Protein AF-A0A6J4K3V2-F1 (afdb_monomer_lite)

pLDDT: mean 84.59, std 14.62, range [29.77, 98.81]

Sequence (558 aa):
GTIPNLQLKQSGRHTHAIDFIAGLLRSLEFEVSVAPSGPARGARIVSVLQILGGQAEQLRFMRDVGFCRSVEKRVAAAAAASVAWQGMAYAANRDAAKEKARALRGQGVPWRAAVADVSERFGVTPGFAYHSFYEDRGRSRRLPGHATEPQADREICWVPVSEVQPGGTSLVYDIVTGDPAHCFLASCVVVHNCGNAAIRTDLRVEDITRNVSLDEIVRNPHRLAQNNLANNLADEIASAISFGIGRKNNADDAPVDHPLFRDPAWYAVPNTGGYRDTLQDKARRQLGTVGSGNHYVDVFADENGSVWVGVHFGSRGLGHTIASAFLSLSQGGMWGERAAEKEVLLDINQPLGHDYWQLMQLAGEYAYAGREWVARKVVALLGGKELELVHNHHNYAWKEAHVSNEGEPTEYVVIRKGATPAFPGQKGFVGGSMGDDAVILEGNAAPPDEETALAQRESLFSTVHGAGRVMSRTAAAGKRNRRGKVLSPGRISQEMLQQWLGKRGVILRGGGLDEAPQAYRRLPRVLEAQGETIQVRHTLRPLIVAMAGAGEMDPYKD

InterPro domains:
  IPR001233 RNA-splicing ligase, RtcB [PF01139] (173-546)
  IPR030934 Intein C-terminal splicing region [PS50818] (171-194)
  IPR036025 tRNA-splicing ligase RtcB-like superfamily [G3DSA:3.90.1860.10] (173-552)
  IPR036025 tRNA-splicing ligase RtcB-like superfamily [SSF103365] (193-547)
  IPR036844 Hint domain superfamily [SSF51294] (150-193)
  IPR052915 RNA-splicing ligase RtcB-like [PTHR43749] (226-547)

Secondary structure (DSSP, 8-state):
-PPP--EEEEEES-SHHHHHHHHHHHHTT-EEEEEESSS-BTTBEEEEEEEE--HHHHHHHHHHS--TT-HHHHHHHHHHHHHHHHHHHHHHHHHHHHHHHHHHHHTT--HHHHHHHHHHHHT--HHHHHHHHH--PPPPSS-TT------EETTEE--------------EEEE--S-TTT---STTS--S--EEEEEEEEEEHHHHHTS--HHHHHH-THHHHT-HHHHHHHHHHHHHS-BSTT-----TT--TT-GGGG-GGGGGS--GGGHHHHHHHHHHHHTT--BSSS-EEEEEE-TTSEEEEEEEE--HHHHHHHHHHHHHHTTT--TT-----------TTSHHHHHHHHHHHHHHHHHHHHHHHHHHHHHHHTT--EEEEEEEESEEEEEEEEE-TTS-EEEEEEEEESEEE--BT-EEEEB-STTS-EEEEEE-SS-SSHHHHHHHHHTTTEEESB--BSS-HHHHHEEE-TT--EEEE-SS-HHHHHHHHHHHT-EEEEE-TTS-GGGB--HHHHHHTTGGGEEEEEEEEEEEEEEEETT---TTT-

Radius of gyration: 31.79 Å; chains: 1; bounding box: 96×54×82 Å

Organism: NCBI:txid203437

Foldseek 3Di:
DWDDFDKDKDKDLDCVVVVVVCVVLVVLVWDKDKDFPDDADPSITMIMITTHDGLVSLLSCLVVVDPPPDLVSLQVSQQSNQQSLVVVLLLVLLVVLLVQLCVCVVVVHDLVVQLVCSCVVSVDDSVSSSCSNPDDDPRDPDDPPDDDGFQADRNHGDHDDNDDDCPDDDDADADQPPDPLLPPLLLQFQFQLKWKKKFFWPDFLCLQQVHCHPVNCLVALVSLVPGPSNLVLLVVLQVQAAEAALAFNPHPPQCLVPCLLVDPLLVLQDCVVHRSVVLSNSLSRCQQHQYADQWWWFWWQWPVRTIMIMTIGFLHVQRSQLSQQLSQVQVVHHRPDGDDSDNGDDDCPDSSVVSSQSSSVSRNVSRVRNRVVSRVVSCVSSVTDGPDMQIWTQRGWDFDWAADPVRHTDTHGYGGHQKTAAPDQRWGWADEFQQAKTFTKHFHNDQPDVVLVVVCRVSVRMAGRYQTFPDALCQQANDADPVRHGPGGHPHDPVNQVVSCSSLSAAEAADGSSRRNVRGGHGVVRVVVSPNSMGTPIIIGTHYMYHHHRPRDDPVPD

Structure (mmCIF, N/CA/C/O backbone):
data_AF-A0A6J4K3V2-F1
#
_entry.id   AF-A0A6J4K3V2-F1
#
loop_
_atom_site.group_PDB
_atom_site.id
_atom_site.type_symbol
_atom_site.label_atom_id
_atom_site.label_alt_id
_atom_site.label_comp_id
_atom_site.label_asym_id
_atom_site.label_entity_id
_atom_site.label_seq_id
_atom_site.pdbx_PDB_ins_code
_atom_site.Cartn_x
_atom_site.Cartn_y
_atom_site.Cartn_z
_atom_site.occupancy
_atom_site.B_iso_or_equiv
_atom_site.auth_seq_id
_atom_site.auth_comp_id
_atom_site.auth_asym_id
_atom_site.auth_atom_id
_atom_site.pdbx_PDB_model_num
ATOM 1 N N . GLY A 1 1 ? 40.555 21.246 -20.240 1.00 39.94 1 GLY A N 1
ATOM 2 C CA . GLY A 1 1 ? 41.942 21.586 -19.851 1.00 39.94 1 GLY A CA 1
ATOM 3 C C . GLY A 1 1 ? 42.510 20.456 -19.019 1.00 39.94 1 GLY A C 1
ATOM 4 O O . GLY A 1 1 ? 41.766 19.889 -18.235 1.00 39.94 1 GLY A O 1
ATOM 5 N N . THR A 1 2 ? 43.771 20.074 -19.218 1.00 44.66 2 THR A N 1
ATOM 6 C CA . THR A 1 2 ? 44.436 19.049 -18.394 1.00 44.66 2 THR A CA 1
ATOM 7 C C . THR A 1 2 ? 44.470 19.511 -16.941 1.00 44.66 2 THR A C 1
ATOM 9 O O . THR A 1 2 ? 45.003 20.587 -16.664 1.00 44.66 2 THR A O 1
ATOM 12 N N . ILE A 1 3 ? 43.904 18.723 -16.029 1.00 52.00 3 ILE A N 1
ATOM 13 C CA . ILE A 1 3 ? 44.030 18.959 -14.589 1.00 52.00 3 ILE A CA 1
ATOM 14 C C . ILE A 1 3 ? 45.536 18.885 -14.268 1.00 52.00 3 ILE A C 1
ATOM 16 O O . ILE A 1 3 ? 46.196 17.933 -14.695 1.00 52.00 3 ILE A O 1
ATOM 20 N N . PRO A 1 4 ? 46.117 19.914 -13.630 1.00 53.66 4 PRO A N 1
ATOM 21 C CA . PRO A 1 4 ? 47.564 20.059 -13.512 1.00 53.66 4 PRO A CA 1
ATOM 22 C C . PRO A 1 4 ? 48.198 18.886 -12.759 1.00 53.66 4 PRO A C 1
ATOM 24 O O . PRO A 1 4 ? 47.625 18.376 -11.797 1.00 53.66 4 PRO A O 1
ATOM 27 N N . ASN A 1 5 ? 49.414 18.503 -13.167 1.00 59.19 5 ASN A N 1
ATOM 28 C CA . ASN A 1 5 ? 50.264 17.585 -12.408 1.00 59.19 5 ASN A CA 1
ATOM 29 C C . ASN A 1 5 ? 50.440 18.137 -10.988 1.00 59.19 5 ASN A C 1
ATOM 31 O O . ASN A 1 5 ? 51.100 19.160 -10.788 1.00 59.19 5 ASN A O 1
ATOM 35 N N . LEU A 1 6 ? 49.820 17.480 -10.009 1.00 67.12 6 LEU A N 1
ATOM 36 C CA . LEU A 1 6 ? 49.849 17.920 -8.623 1.00 67.12 6 LEU A CA 1
ATOM 37 C C . LEU A 1 6 ? 51.138 17.429 -7.956 1.00 67.12 6 LEU A C 1
ATOM 39 O O . LEU A 1 6 ? 51.539 16.272 -8.107 1.00 67.12 6 LEU A O 1
ATOM 43 N N . GLN A 1 7 ? 51.777 18.309 -7.189 1.00 78.25 7 GLN A N 1
ATOM 44 C CA . GLN A 1 7 ? 52.920 17.961 -6.352 1.00 78.25 7 GLN A CA 1
ATOM 45 C C . GLN A 1 7 ? 52.562 18.166 -4.886 1.00 78.25 7 GLN A C 1
ATOM 47 O O . GLN A 1 7 ? 52.119 19.247 -4.497 1.00 78.25 7 GLN A O 1
ATOM 52 N N . LEU A 1 8 ? 52.805 17.148 -4.063 1.00 81.19 8 LEU A N 1
ATOM 53 C CA . LEU A 1 8 ? 52.701 17.254 -2.610 1.00 81.19 8 LEU A CA 1
ATOM 54 C C . LEU A 1 8 ? 54.106 17.261 -2.013 1.00 81.19 8 LEU A C 1
ATOM 56 O O . LEU A 1 8 ? 54.942 16.435 -2.371 1.00 81.19 8 LEU A O 1
ATOM 60 N N . LYS A 1 9 ? 54.379 18.203 -1.107 1.00 85.56 9 LYS A N 1
ATOM 61 C CA . LYS A 1 9 ? 55.673 18.307 -0.420 1.00 85.56 9 LYS A CA 1
ATOM 62 C C . LYS A 1 9 ? 55.508 18.009 1.061 1.00 85.56 9 LYS A C 1
ATOM 64 O O . LYS A 1 9 ? 54.651 18.596 1.713 1.00 85.56 9 LYS A O 1
ATOM 69 N N . GLN A 1 10 ? 56.376 17.160 1.601 1.00 84.19 10 GLN A N 1
ATOM 70 C CA . GLN A 1 10 ? 56.492 16.920 3.037 1.00 84.19 10 GLN A CA 1
ATOM 71 C C . GLN A 1 10 ? 57.890 17.326 3.508 1.00 84.19 10 GLN A C 1
ATOM 73 O O . GLN A 1 10 ? 58.887 16.918 2.919 1.00 84.19 10 GLN A O 1
ATOM 78 N N . SER A 1 11 ? 57.969 18.090 4.598 1.00 84.81 11 SER A N 1
ATOM 79 C CA . SER A 1 11 ? 59.216 18.371 5.318 1.00 84.81 11 SER A CA 1
ATOM 80 C C . SER A 1 11 ? 59.180 17.673 6.676 1.00 84.81 11 SER A C 1
ATOM 82 O O . SER A 1 11 ? 58.216 17.832 7.424 1.00 84.81 11 SER A O 1
ATOM 84 N N . GLY A 1 12 ? 60.199 16.881 7.009 1.00 82.75 12 GLY A N 1
ATOM 85 C CA . GLY A 1 12 ? 60.222 16.128 8.264 1.00 82.75 12 GLY A CA 1
ATOM 86 C C . GLY A 1 12 ? 61.493 15.310 8.466 1.00 82.75 12 GLY A C 1
ATOM 87 O O . GLY A 1 12 ? 62.418 15.381 7.667 1.00 82.75 12 GLY A O 1
ATOM 88 N N . ARG A 1 13 ? 61.551 14.542 9.560 1.00 81.12 13 ARG A N 1
ATOM 89 C CA . ARG A 1 13 ? 62.670 13.618 9.838 1.00 81.12 13 ARG A CA 1
ATOM 90 C C . ARG A 1 13 ? 62.512 12.249 9.152 1.00 81.12 13 ARG A C 1
ATOM 92 O O . ARG A 1 13 ? 63.489 11.522 9.041 1.00 81.12 13 ARG A O 1
ATOM 99 N N . HIS A 1 14 ? 61.302 11.916 8.687 1.00 80.75 14 HIS A N 1
ATOM 100 C CA . HIS A 1 14 ? 60.943 10.629 8.073 1.00 80.75 14 HIS A CA 1
ATOM 101 C C . HIS A 1 14 ? 59.972 10.824 6.898 1.00 80.75 14 HIS A C 1
ATOM 103 O O . HIS A 1 14 ? 59.259 11.831 6.850 1.00 80.75 14 HIS A O 1
ATOM 109 N N . THR A 1 15 ? 59.891 9.842 5.998 1.00 81.31 15 THR A N 1
ATOM 110 C CA . THR A 1 15 ? 59.019 9.845 4.805 1.00 81.31 15 THR A CA 1
ATOM 111 C C . THR A 1 15 ? 57.667 9.153 5.018 1.00 81.31 15 THR A C 1
ATOM 113 O O . THR A 1 15 ? 56.846 9.120 4.113 1.00 81.31 15 THR A O 1
ATOM 116 N N . HIS A 1 16 ? 57.373 8.658 6.227 1.00 84.62 16 HIS A N 1
ATOM 117 C CA . HIS A 1 16 ? 56.206 7.795 6.473 1.00 84.62 16 HIS A CA 1
ATOM 118 C C . HIS A 1 16 ? 54.863 8.386 6.004 1.00 84.62 16 HIS A C 1
ATOM 120 O O . HIS A 1 16 ? 54.032 7.662 5.467 1.00 84.62 16 HIS A O 1
ATOM 126 N N . ALA A 1 17 ? 54.635 9.691 6.190 1.00 81.94 17 ALA A N 1
ATOM 127 C CA . ALA A 1 17 ? 53.375 10.322 5.792 1.00 81.94 17 ALA A CA 1
ATOM 128 C C . ALA A 1 17 ? 53.247 10.462 4.265 1.00 81.94 17 ALA A C 1
ATOM 130 O O . ALA A 1 17 ? 52.180 10.195 3.716 1.00 81.94 17 ALA A O 1
ATOM 131 N N . ILE A 1 18 ? 54.324 10.846 3.571 1.00 87.12 18 ILE A N 1
ATOM 132 C CA . ILE A 1 18 ? 54.329 10.957 2.110 1.00 87.12 18 ILE A CA 1
ATOM 133 C C . ILE A 1 18 ? 54.256 9.579 1.447 1.00 87.12 18 ILE A C 1
ATOM 135 O O . ILE A 1 18 ? 53.559 9.438 0.446 1.00 87.12 18 ILE A O 1
ATOM 139 N N . ASP A 1 19 ? 54.865 8.556 2.050 1.00 86.44 19 ASP A N 1
ATOM 140 C CA . ASP A 1 19 ? 54.787 7.168 1.584 1.00 86.44 19 ASP A CA 1
ATOM 141 C C . ASP A 1 19 ? 53.387 6.572 1.799 1.00 86.44 19 ASP A C 1
ATOM 143 O O . ASP A 1 19 ? 52.871 5.870 0.930 1.00 86.44 19 ASP A O 1
ATOM 147 N N . PHE A 1 20 ? 52.723 6.907 2.912 1.00 87.88 20 PHE A N 1
ATOM 148 C CA . PHE A 1 20 ? 51.325 6.539 3.153 1.00 87.88 20 PHE A CA 1
ATOM 149 C C . PHE A 1 20 ? 50.386 7.154 2.106 1.00 87.88 20 PHE A C 1
ATOM 151 O O . PHE A 1 20 ? 49.567 6.449 1.516 1.00 87.88 20 PHE A O 1
ATOM 158 N N . ILE A 1 21 ? 50.535 8.454 1.826 1.00 83.81 21 ILE A N 1
ATOM 159 C CA . ILE A 1 21 ? 49.753 9.136 0.784 1.00 83.81 21 ILE A CA 1
ATOM 160 C C . ILE A 1 21 ? 50.048 8.530 -0.596 1.00 83.81 21 ILE A C 1
ATOM 162 O O . ILE A 1 21 ? 49.119 8.311 -1.373 1.00 83.81 21 ILE A O 1
ATOM 166 N N . ALA A 1 22 ? 51.311 8.205 -0.892 1.00 86.44 22 ALA A N 1
ATOM 167 C CA . ALA A 1 22 ? 51.686 7.511 -2.122 1.00 86.44 22 ALA A CA 1
ATOM 168 C C . ALA A 1 22 ? 50.979 6.151 -2.244 1.00 86.44 22 ALA A C 1
ATOM 170 O O . ALA A 1 22 ? 50.456 5.828 -3.307 1.00 86.44 22 ALA A O 1
ATOM 171 N N . GLY A 1 23 ? 50.921 5.371 -1.160 1.00 85.75 23 GLY A N 1
ATOM 172 C CA . GLY A 1 23 ? 50.201 4.096 -1.115 1.00 85.75 23 GLY A CA 1
ATOM 173 C C . GLY A 1 23 ? 48.705 4.247 -1.395 1.00 85.75 23 GLY A C 1
ATOM 174 O O . GLY A 1 23 ? 48.156 3.499 -2.201 1.00 85.75 23 GLY A O 1
ATOM 175 N N . LEU A 1 24 ? 48.065 5.259 -0.803 1.00 81.94 24 LEU A N 1
ATOM 176 C CA . LEU A 1 24 ? 46.644 5.545 -1.019 1.00 81.94 24 LEU A CA 1
ATOM 177 C C . LEU A 1 24 ? 46.346 5.959 -2.469 1.00 81.94 24 LEU A C 1
ATOM 179 O O . LEU A 1 24 ? 45.361 5.523 -3.057 1.00 81.94 24 LEU A O 1
ATOM 183 N N . LEU A 1 25 ? 47.217 6.759 -3.080 1.00 81.94 25 LEU A N 1
ATOM 184 C CA . LEU A 1 25 ? 47.066 7.144 -4.483 1.00 81.94 25 LEU A CA 1
ATOM 185 C C . LEU A 1 25 ? 47.295 5.961 -5.429 1.00 81.94 25 LEU A C 1
ATOM 187 O O . LEU A 1 25 ? 46.543 5.801 -6.385 1.00 81.94 25 LEU A O 1
ATOM 191 N N . ARG A 1 26 ? 48.250 5.072 -5.126 1.00 85.62 26 ARG A N 1
ATOM 192 C CA . ARG A 1 26 ? 48.428 3.823 -5.885 1.00 85.62 26 ARG A CA 1
ATOM 193 C C . ARG A 1 26 ? 47.221 2.897 -5.778 1.00 85.62 26 ARG A C 1
ATOM 195 O O . ARG A 1 26 ? 46.878 2.265 -6.768 1.00 85.62 26 ARG A O 1
ATOM 202 N N . SER A 1 27 ? 46.543 2.837 -4.626 1.00 80.56 27 SER A N 1
ATOM 203 C CA . SER A 1 27 ? 45.296 2.058 -4.503 1.00 80.56 27 SER A CA 1
ATOM 204 C C . SER A 1 27 ? 44.134 2.623 -5.325 1.00 80.56 27 SER A C 1
ATOM 206 O O . SER A 1 27 ? 43.154 1.926 -5.550 1.00 80.56 27 SER A O 1
ATOM 208 N N . LEU A 1 28 ? 44.261 3.867 -5.790 1.00 76.00 28 LEU A N 1
ATOM 209 C CA . LEU A 1 28 ? 43.348 4.512 -6.735 1.00 76.00 28 LEU A CA 1
ATOM 210 C C . LEU A 1 28 ? 43.928 4.528 -8.160 1.00 76.00 28 LEU A C 1
ATOM 212 O O . LEU A 1 28 ? 43.471 5.292 -9.005 1.00 76.00 28 LEU A O 1
ATOM 216 N N . GLU A 1 29 ? 44.943 3.692 -8.405 1.00 82.69 29 GLU A N 1
ATOM 217 C CA . GLU A 1 29 ? 45.608 3.466 -9.693 1.00 82.69 29 GLU A CA 1
ATOM 218 C C . GLU A 1 29 ? 46.387 4.663 -10.258 1.00 82.69 29 GLU A C 1
ATOM 220 O O . GLU A 1 29 ? 46.757 4.663 -11.430 1.00 82.69 29 GLU A O 1
ATOM 225 N N . PHE A 1 30 ? 46.704 5.673 -9.442 1.00 82.06 30 PHE A N 1
ATOM 226 C CA . PHE A 1 30 ? 47.643 6.711 -9.868 1.00 82.06 30 PHE A CA 1
ATOM 227 C C . PHE A 1 30 ? 49.067 6.161 -9.939 1.00 82.06 30 PHE A C 1
ATOM 229 O O . PHE A 1 30 ? 49.537 5.493 -9.009 1.00 82.06 30 PHE A O 1
ATOM 236 N N . GLU A 1 31 ? 49.810 6.552 -10.975 1.00 82.38 31 GLU A N 1
ATOM 237 C CA . GLU A 1 31 ? 51.262 6.445 -10.933 1.00 82.38 31 GLU A CA 1
ATOM 238 C C . GLU A 1 31 ? 51.805 7.545 -10.015 1.00 82.38 31 GLU A C 1
ATOM 240 O O . GLU A 1 31 ? 51.440 8.716 -10.088 1.00 82.38 31 GLU A O 1
ATOM 245 N N . VAL A 1 32 ? 52.683 7.192 -9.085 1.00 86.38 32 VAL A N 1
ATOM 246 C CA . VAL A 1 32 ? 53.256 8.182 -8.169 1.00 86.38 32 VAL A CA 1
ATOM 247 C C . VAL A 1 32 ? 54.730 7.917 -7.951 1.00 86.38 32 VAL A C 1
ATOM 249 O O . VAL A 1 32 ? 55.145 6.777 -7.706 1.00 86.38 32 VAL A O 1
ATOM 252 N N . SER A 1 33 ? 55.517 8.988 -7.985 1.00 86.00 33 SER A N 1
ATOM 253 C CA . SER A 1 33 ? 56.935 8.964 -7.645 1.00 86.00 33 SER A CA 1
ATOM 254 C C . SER A 1 33 ? 57.181 9.824 -6.408 1.00 86.00 33 SER A C 1
ATOM 256 O O . SER A 1 33 ? 56.660 10.931 -6.285 1.00 86.00 33 SER A O 1
ATOM 258 N N . VAL A 1 34 ? 57.956 9.299 -5.460 1.00 86.94 34 VAL A N 1
ATOM 259 C CA . VAL A 1 34 ? 58.420 10.048 -4.287 1.00 86.94 34 VAL A CA 1
ATOM 260 C C . VAL A 1 34 ? 59.916 10.257 -4.450 1.00 86.94 34 VAL A C 1
ATOM 262 O O . VAL A 1 34 ? 60.657 9.293 -4.622 1.00 86.94 34 VAL A O 1
ATOM 265 N N . ALA A 1 35 ? 60.359 11.509 -4.405 1.00 86.69 35 ALA A N 1
ATOM 266 C CA . ALA A 1 35 ? 61.766 11.866 -4.524 1.00 86.69 35 ALA A CA 1
ATOM 267 C C . ALA A 1 35 ? 62.130 13.011 -3.567 1.00 86.69 35 ALA A C 1
ATOM 269 O O . ALA A 1 35 ? 61.299 13.884 -3.303 1.00 86.69 35 ALA A O 1
ATOM 270 N N . PRO A 1 36 ? 63.366 13.066 -3.045 1.00 83.56 36 PRO A N 1
ATOM 271 C CA . PRO A 1 36 ? 63.826 14.214 -2.274 1.00 83.56 36 PRO A CA 1
ATOM 272 C C . PRO A 1 36 ? 63.861 15.478 -3.147 1.00 83.56 36 PRO A C 1
ATOM 274 O O . PRO A 1 36 ? 64.311 15.454 -4.289 1.00 83.56 36 PRO A O 1
ATOM 277 N N . SER A 1 37 ? 63.409 16.609 -2.601 1.00 82.31 37 SER A N 1
ATOM 278 C CA . SER A 1 37 ? 63.375 17.901 -3.307 1.00 82.31 37 SER A CA 1
ATOM 279 C C . SER A 1 37 ? 64.730 18.623 -3.335 1.00 82.31 37 SER A C 1
ATOM 281 O O . SER A 1 37 ? 64.807 19.740 -3.849 1.00 82.31 37 SER A O 1
ATOM 283 N N . GLY A 1 38 ? 65.759 18.053 -2.705 1.00 79.00 38 GLY A N 1
ATOM 284 C CA . GLY A 1 38 ? 67.080 18.648 -2.515 1.00 79.00 38 GLY A CA 1
ATOM 285 C C . GLY A 1 38 ? 67.844 18.009 -1.343 1.00 79.00 38 GLY A C 1
ATOM 286 O O . GLY A 1 38 ? 67.318 17.099 -0.696 1.00 79.00 38 GLY A O 1
ATOM 287 N N . PRO A 1 39 ? 69.076 18.471 -1.054 1.00 72.62 39 PRO A N 1
ATOM 288 C CA . PRO A 1 39 ? 69.893 17.946 0.039 1.00 72.62 39 PRO A CA 1
ATOM 289 C C . PRO A 1 39 ? 69.259 18.215 1.413 1.00 72.62 39 PRO A C 1
ATOM 291 O O . PRO A 1 39 ? 68.611 19.244 1.629 1.00 72.62 39 PRO A O 1
ATOM 294 N N . ALA A 1 40 ? 69.457 17.287 2.353 1.00 73.00 40 ALA A N 1
ATOM 295 C CA . ALA A 1 40 ? 68.947 17.410 3.715 1.00 73.00 40 ALA A CA 1
ATOM 296 C C . ALA A 1 40 ? 69.536 18.645 4.421 1.00 73.00 40 ALA A C 1
ATOM 298 O O . ALA A 1 40 ? 70.727 18.938 4.308 1.00 73.00 40 ALA A O 1
ATOM 299 N N . ARG A 1 41 ? 68.702 19.368 5.178 1.00 72.56 41 ARG A N 1
ATOM 300 C CA . ARG A 1 41 ? 69.143 20.486 6.028 1.00 72.56 41 ARG A CA 1
ATOM 301 C C . ARG A 1 41 ? 69.122 20.026 7.483 1.00 72.56 41 ARG A C 1
ATOM 303 O O . ARG A 1 41 ? 68.066 19.999 8.118 1.00 72.56 41 ARG A O 1
ATOM 310 N N . GLY A 1 42 ? 70.284 19.631 8.005 1.00 78.50 42 GLY A N 1
ATOM 311 C CA . GLY A 1 42 ? 70.388 18.981 9.316 1.00 78.50 42 GLY A CA 1
ATOM 312 C C . GLY A 1 42 ? 69.642 17.640 9.329 1.00 78.50 42 GLY A C 1
ATOM 313 O O . GLY A 1 42 ? 69.745 16.868 8.385 1.00 78.50 42 GLY A O 1
ATOM 314 N N . ALA A 1 43 ? 68.837 17.376 10.363 1.00 74.62 43 ALA A N 1
ATOM 315 C CA . ALA A 1 43 ? 68.038 16.146 10.475 1.00 74.62 43 ALA A CA 1
ATOM 316 C C . ALA A 1 43 ? 66.715 16.160 9.669 1.00 74.62 43 ALA A C 1
ATOM 318 O O . ALA A 1 43 ? 65.879 15.278 9.856 1.00 74.62 43 ALA A O 1
ATOM 319 N N . ARG A 1 44 ? 66.460 17.184 8.839 1.00 75.94 44 ARG A N 1
ATOM 320 C CA . ARG A 1 44 ? 65.210 17.335 8.074 1.00 75.94 44 ARG A CA 1
ATOM 321 C C . ARG A 1 44 ? 65.417 17.052 6.586 1.00 75.94 44 ARG A C 1
ATOM 323 O O . ARG A 1 44 ? 66.287 17.645 5.947 1.00 75.94 44 ARG A O 1
ATOM 330 N N . ILE A 1 45 ? 64.544 16.210 6.043 1.00 83.19 45 ILE A N 1
ATOM 331 C CA . ILE A 1 45 ? 64.443 15.834 4.634 1.00 83.19 45 ILE A CA 1
ATOM 332 C C . ILE A 1 45 ? 63.163 16.459 4.072 1.00 83.19 45 ILE A C 1
ATOM 334 O O . ILE A 1 45 ? 62.109 16.425 4.713 1.00 83.19 45 ILE A O 1
ATOM 338 N N . VAL A 1 46 ? 63.253 17.033 2.872 1.00 86.00 46 VAL A N 1
ATOM 339 C CA . VAL A 1 46 ? 62.084 17.491 2.115 1.00 86.00 46 VAL A CA 1
ATOM 340 C C . VAL A 1 46 ? 61.848 16.507 0.982 1.00 86.00 46 VAL A C 1
ATOM 342 O O . VAL A 1 46 ? 62.703 16.356 0.115 1.00 86.00 46 VAL A O 1
ATOM 345 N N . SER A 1 47 ? 60.698 15.842 0.994 1.00 86.00 47 SER A N 1
ATOM 346 C CA . SER A 1 47 ? 60.288 14.891 -0.041 1.00 86.00 47 SER A CA 1
ATOM 347 C C . SER A 1 47 ? 59.151 15.475 -0.867 1.00 86.00 47 SER A C 1
ATOM 349 O O . SER A 1 47 ? 58.294 16.193 -0.348 1.00 86.00 47 SER A O 1
ATOM 351 N N . VAL A 1 48 ? 59.159 15.178 -2.159 1.00 88.38 48 VAL A N 1
ATOM 352 C CA . VAL A 1 48 ? 58.139 15.554 -3.134 1.00 88.38 48 VAL A CA 1
ATOM 353 C C . VAL A 1 48 ? 57.515 14.275 -3.651 1.00 88.38 48 VAL A C 1
ATOM 355 O O . VAL A 1 48 ? 58.211 13.408 -4.168 1.00 88.38 48 VAL A O 1
ATOM 358 N N . LEU A 1 49 ? 56.200 14.193 -3.541 1.00 86.75 49 LEU A N 1
ATOM 359 C CA . LEU A 1 49 ? 55.386 13.240 -4.264 1.00 86.75 49 LEU A CA 1
ATOM 360 C C . LEU A 1 49 ? 54.934 13.921 -5.550 1.00 86.75 49 LEU A C 1
ATOM 362 O O . LEU A 1 49 ? 54.226 14.932 -5.503 1.00 86.75 49 LEU A O 1
ATOM 366 N N . GLN A 1 50 ? 55.333 13.368 -6.685 1.00 85.00 50 GLN A N 1
ATOM 367 C CA . GLN A 1 50 ? 54.735 13.696 -7.967 1.00 85.00 50 GLN A CA 1
ATOM 368 C C . GLN A 1 50 ? 53.631 12.689 -8.246 1.00 85.00 50 GLN A C 1
ATOM 370 O O . GLN A 1 50 ? 53.863 11.479 -8.244 1.00 85.00 50 GLN A O 1
ATOM 375 N N . ILE A 1 51 ? 52.430 13.207 -8.476 1.00 79.31 51 ILE A N 1
ATOM 376 C CA . ILE A 1 51 ? 51.304 12.407 -8.933 1.00 79.31 51 ILE A CA 1
ATOM 377 C C . ILE A 1 51 ? 51.343 12.437 -10.458 1.00 79.31 51 ILE A C 1
ATOM 379 O O . ILE A 1 51 ? 51.139 13.485 -11.074 1.00 79.31 51 ILE A O 1
ATOM 383 N N . LEU A 1 52 ? 51.671 11.296 -11.048 1.00 69.56 52 LEU A N 1
ATOM 384 C CA . LEU A 1 52 ? 51.680 11.057 -12.480 1.00 69.56 52 LEU A CA 1
ATOM 385 C C . LEU A 1 52 ? 50.364 10.333 -12.796 1.00 69.56 52 LEU A C 1
ATOM 387 O O . LEU A 1 52 ? 50.119 9.208 -12.386 1.00 69.56 52 LEU A O 1
ATOM 391 N N . GLY A 1 53 ? 49.434 11.016 -13.445 1.00 61.59 53 GLY A N 1
ATOM 392 C CA . GLY A 1 53 ? 48.116 10.444 -13.695 1.00 61.59 53 GLY A CA 1
ATOM 393 C C . GLY A 1 53 ? 47.487 11.031 -14.937 1.00 61.59 53 GLY A C 1
ATOM 394 O O . GLY A 1 53 ? 47.761 12.177 -15.304 1.00 61.59 53 GLY A O 1
ATOM 395 N N . GLY A 1 54 ? 46.650 10.227 -15.583 1.00 68.88 54 GLY A N 1
ATOM 396 C CA . GLY A 1 54 ? 45.785 10.655 -16.660 1.00 68.88 54 GLY A CA 1
ATOM 397 C C . GLY A 1 54 ? 44.454 11.190 -16.138 1.00 68.88 54 GLY A C 1
ATOM 398 O O . GLY A 1 54 ? 44.128 11.178 -14.949 1.00 68.88 54 GLY A O 1
ATOM 399 N N . GLN A 1 55 ? 43.656 11.671 -17.083 1.00 70.19 55 GLN A N 1
ATOM 400 C CA . GLN A 1 55 ? 42.312 12.186 -16.834 1.00 70.19 55 GLN A CA 1
ATOM 401 C C . GLN A 1 55 ? 41.378 11.110 -16.238 1.00 70.19 55 GLN A C 1
ATOM 403 O O . GLN A 1 55 ? 40.449 11.439 -15.506 1.00 70.19 55 GLN A O 1
ATOM 408 N N . ALA A 1 56 ? 41.653 9.826 -16.500 1.00 74.25 56 ALA A N 1
ATOM 409 C CA . ALA A 1 56 ? 40.853 8.697 -16.037 1.00 74.25 56 ALA A CA 1
ATOM 410 C C . ALA A 1 56 ? 41.060 8.386 -14.542 1.00 74.25 56 ALA A C 1
ATOM 412 O O . ALA A 1 56 ? 40.087 8.142 -13.832 1.00 74.25 56 ALA A O 1
ATOM 413 N N . GLU A 1 57 ? 42.298 8.429 -14.046 1.00 78.00 57 GLU A N 1
ATOM 414 C CA . GLU A 1 57 ? 42.641 8.185 -12.634 1.00 78.00 57 GLU A CA 1
ATOM 415 C C . GLU A 1 57 ? 42.037 9.283 -11.745 1.00 78.00 57 GLU A C 1
ATOM 417 O O . GLU A 1 57 ? 41.480 9.025 -10.680 1.00 78.00 57 GLU A O 1
ATOM 422 N N . GLN A 1 58 ? 42.062 10.527 -12.231 1.00 75.25 58 GLN A N 1
ATOM 423 C CA . GLN A 1 58 ? 41.456 11.680 -11.559 1.00 75.25 58 GLN A CA 1
ATOM 424 C C . GLN A 1 58 ? 39.931 11.578 -11.481 1.00 75.25 58 GLN A C 1
ATOM 426 O O . GLN A 1 58 ? 39.348 11.922 -10.454 1.00 75.25 58 GLN A O 1
ATOM 431 N N . LEU A 1 59 ? 39.282 11.074 -12.533 1.00 77.25 59 LEU A N 1
ATOM 432 C CA . LEU A 1 59 ? 37.847 10.788 -12.513 1.00 77.25 59 LEU A CA 1
ATOM 433 C C . LEU A 1 59 ? 37.505 9.683 -11.510 1.00 77.25 59 LEU A C 1
ATOM 435 O O . LEU A 1 59 ? 36.555 9.844 -10.746 1.00 77.25 59 LEU A O 1
ATOM 439 N N . ARG A 1 60 ? 38.302 8.605 -11.446 1.00 76.88 60 ARG A N 1
ATOM 440 C CA . ARG A 1 60 ? 38.137 7.554 -10.426 1.00 76.88 60 ARG A CA 1
ATOM 441 C C . ARG A 1 60 ? 38.290 8.117 -9.018 1.00 76.88 60 ARG A C 1
ATOM 443 O O . ARG A 1 60 ? 37.429 7.885 -8.183 1.00 76.88 60 ARG A O 1
ATOM 450 N N . PHE A 1 61 ? 39.301 8.952 -8.779 1.00 77.19 61 PHE A N 1
ATOM 451 C CA . PHE A 1 61 ? 39.467 9.649 -7.502 1.00 77.19 61 PHE A CA 1
ATOM 452 C C . PHE A 1 61 ? 38.239 10.479 -7.120 1.00 77.19 61 PHE A C 1
ATOM 454 O O . PHE A 1 61 ? 37.739 10.347 -6.009 1.00 77.19 61 PHE A O 1
ATOM 461 N N . MET A 1 62 ? 37.741 11.321 -8.030 1.00 76.44 62 MET A N 1
ATOM 462 C CA . MET A 1 62 ? 36.585 12.183 -7.755 1.00 76.44 62 MET A CA 1
ATOM 463 C C . MET A 1 62 ? 35.287 11.390 -7.548 1.00 76.44 62 MET A C 1
ATOM 465 O O . MET A 1 62 ? 34.426 11.842 -6.797 1.00 76.44 62 MET A O 1
ATOM 469 N N . ARG A 1 63 ? 35.160 10.218 -8.186 1.00 70.69 63 ARG A N 1
ATOM 470 C CA . ARG A 1 63 ? 34.030 9.294 -8.027 1.00 70.69 63 ARG A CA 1
ATOM 471 C C . ARG A 1 63 ? 34.098 8.506 -6.716 1.00 70.69 63 ARG A C 1
ATOM 473 O O . ARG A 1 63 ? 33.100 8.412 -6.009 1.00 70.69 63 ARG A O 1
ATOM 480 N N . ASP A 1 64 ? 35.260 7.938 -6.408 1.00 67.56 64 ASP A N 1
ATOM 481 C CA . ASP A 1 64 ? 35.413 6.906 -5.375 1.00 67.56 64 ASP A CA 1
ATOM 482 C C . ASP A 1 64 ? 35.812 7.501 -4.015 1.00 67.56 64 ASP A C 1
ATOM 484 O O . ASP A 1 64 ? 35.465 6.966 -2.959 1.00 67.56 64 ASP A O 1
ATOM 488 N N . VAL A 1 65 ? 36.499 8.648 -4.010 1.00 65.69 65 VAL A N 1
ATOM 489 C CA . VAL A 1 65 ? 36.857 9.359 -2.780 1.00 65.69 65 VAL A CA 1
ATOM 490 C C . VAL A 1 65 ? 35.751 10.346 -2.433 1.00 65.69 65 VAL A C 1
ATOM 492 O O . VAL A 1 65 ? 35.748 11.508 -2.837 1.00 65.69 65 VAL A O 1
ATOM 495 N N . GLY A 1 66 ? 34.799 9.875 -1.630 1.00 57.16 66 GLY A N 1
ATOM 496 C CA . GLY A 1 66 ? 33.704 10.702 -1.143 1.00 57.16 66 GLY A CA 1
ATOM 497 C C . GLY A 1 66 ? 34.208 11.894 -0.323 1.00 57.16 66 GLY A C 1
ATOM 498 O O . GLY A 1 66 ? 34.752 11.739 0.774 1.00 57.16 66 GLY A O 1
ATOM 499 N N . PHE A 1 67 ? 33.951 13.119 -0.789 1.00 66.75 67 PHE A N 1
ATOM 500 C CA . PHE A 1 67 ? 34.093 14.335 0.023 1.00 66.75 67 PHE A CA 1
ATOM 501 C C . PHE A 1 67 ? 32.926 14.444 1.023 1.00 66.75 67 PHE A C 1
ATOM 503 O O . PHE A 1 67 ? 32.219 15.453 1.090 1.00 66.75 67 PHE A O 1
ATOM 510 N N . CYS A 1 68 ? 32.690 13.384 1.806 1.00 55.09 68 CYS A N 1
ATOM 511 C CA . CYS A 1 68 ? 31.471 13.144 2.588 1.00 55.09 68 CYS A CA 1
ATOM 512 C C . CYS A 1 68 ? 31.137 14.256 3.598 1.00 55.09 68 CYS A C 1
ATOM 514 O O . CYS A 1 68 ? 30.018 14.320 4.092 1.00 55.09 68 CYS A O 1
ATOM 516 N N . ARG A 1 69 ? 32.090 15.145 3.911 1.00 59.34 69 ARG A N 1
ATOM 517 C CA . ARG A 1 69 ? 31.940 16.222 4.903 1.00 59.34 69 ARG A CA 1
ATOM 518 C C . ARG A 1 69 ? 32.029 17.652 4.347 1.00 59.34 69 ARG A C 1
ATOM 520 O O . ARG A 1 69 ? 31.961 18.580 5.140 1.00 59.34 69 ARG A O 1
ATOM 527 N N . SER A 1 70 ? 32.173 17.861 3.033 1.00 78.12 70 SER A N 1
ATOM 528 C CA . SER A 1 70 ? 32.175 19.212 2.436 1.00 78.12 70 SER A CA 1
ATOM 529 C C . SER A 1 70 ? 31.362 19.239 1.148 1.00 78.12 70 SER A C 1
ATOM 531 O O . SER A 1 70 ? 31.747 18.635 0.147 1.00 78.12 70 SER A O 1
ATOM 533 N N . VAL A 1 71 ? 30.237 19.955 1.199 1.00 74.56 71 VAL A N 1
ATOM 534 C CA . VAL A 1 71 ? 29.363 20.203 0.044 1.00 74.56 71 VAL A CA 1
ATOM 535 C C . VAL A 1 71 ? 30.136 20.954 -1.038 1.00 74.56 71 VAL A C 1
ATOM 537 O O . VAL A 1 71 ? 30.102 20.542 -2.190 1.00 74.56 71 VAL A O 1
ATOM 540 N N . GLU A 1 72 ? 30.913 21.984 -0.680 1.00 81.88 72 GLU A N 1
ATOM 541 C CA . GLU A 1 72 ? 31.648 22.783 -1.673 1.00 81.88 72 GLU A CA 1
ATOM 542 C C . GLU A 1 72 ? 32.632 21.930 -2.481 1.00 81.88 72 GLU A C 1
ATOM 544 O O . GLU A 1 72 ? 32.759 22.103 -3.691 1.00 81.88 72 GLU A O 1
ATOM 549 N N . LYS A 1 73 ? 33.295 20.961 -1.835 1.00 77.88 73 LYS A N 1
ATOM 550 C CA . LYS A 1 73 ? 34.215 20.045 -2.520 1.00 77.88 73 LYS A CA 1
ATOM 551 C C . LYS A 1 73 ? 33.498 19.072 -3.450 1.00 77.88 73 LYS A C 1
ATOM 553 O O . LYS A 1 73 ? 34.041 18.773 -4.506 1.00 77.88 73 LYS A O 1
ATOM 558 N N . ARG A 1 74 ? 32.296 18.603 -3.096 1.00 79.50 74 ARG A N 1
ATOM 559 C CA . ARG A 1 74 ? 31.486 17.752 -3.987 1.00 79.50 74 ARG A CA 1
ATOM 560 C C . ARG A 1 74 ? 30.987 18.528 -5.200 1.00 79.50 74 ARG A C 1
ATOM 562 O O . ARG A 1 74 ? 31.086 18.022 -6.310 1.00 79.50 74 ARG A O 1
ATOM 569 N N . VAL A 1 75 ? 30.566 19.776 -5.001 1.00 80.81 75 VAL A N 1
ATOM 570 C CA . VAL A 1 75 ? 30.172 20.674 -6.097 1.00 80.81 75 VAL A CA 1
ATOM 571 C C . VAL A 1 75 ? 31.347 20.946 -7.041 1.00 80.81 75 VAL A C 1
ATOM 573 O O . VAL A 1 75 ? 31.230 20.798 -8.256 1.00 80.81 75 VAL A O 1
ATOM 576 N N . ALA A 1 76 ? 32.520 21.272 -6.492 1.00 83.06 76 ALA A N 1
ATOM 577 C CA . ALA A 1 76 ? 33.725 21.480 -7.291 1.00 83.06 76 ALA A CA 1
ATOM 578 C C . ALA A 1 76 ? 34.170 20.203 -8.029 1.00 83.06 76 ALA A C 1
ATOM 580 O O . ALA A 1 76 ? 34.605 20.277 -9.179 1.00 83.06 76 ALA A O 1
ATOM 581 N N . ALA A 1 77 ? 34.040 19.035 -7.392 1.00 81.69 77 ALA A N 1
ATOM 582 C CA . ALA A 1 77 ? 34.350 17.748 -8.008 1.00 81.69 77 ALA A CA 1
ATOM 583 C C . ALA A 1 77 ? 33.397 17.421 -9.165 1.00 81.69 77 ALA A C 1
ATOM 585 O O . ALA A 1 77 ? 33.868 17.000 -10.215 1.00 81.69 77 ALA A O 1
ATOM 586 N N . ALA A 1 78 ? 32.092 17.676 -9.019 1.00 81.75 78 ALA A N 1
ATOM 587 C CA . ALA A 1 78 ? 31.111 17.495 -10.089 1.00 81.75 78 ALA A CA 1
ATOM 588 C C . ALA A 1 78 ? 31.436 18.376 -11.311 1.00 81.75 78 ALA A C 1
ATOM 590 O O . ALA A 1 78 ? 31.484 17.887 -12.442 1.00 81.75 78 ALA A O 1
ATOM 591 N N . ALA A 1 79 ? 31.759 19.654 -11.092 1.00 84.94 79 ALA A N 1
ATOM 592 C CA . ALA A 1 79 ? 32.171 20.560 -12.165 1.00 84.94 79 ALA A CA 1
ATOM 593 C C . ALA A 1 79 ? 33.465 20.093 -12.865 1.00 84.94 79 ALA A C 1
ATOM 595 O O . ALA A 1 79 ? 33.533 20.045 -14.097 1.00 84.94 79 ALA A O 1
ATOM 596 N N . ALA A 1 80 ? 34.483 19.698 -12.092 1.00 82.38 80 ALA A N 1
ATOM 597 C CA . ALA A 1 80 ? 35.751 19.202 -12.627 1.00 82.38 80 ALA A CA 1
ATOM 598 C C . ALA A 1 80 ? 35.587 17.881 -13.397 1.00 82.38 80 ALA A C 1
ATOM 600 O O . ALA A 1 80 ? 36.198 17.699 -14.455 1.00 82.38 80 ALA A O 1
ATOM 601 N N . ALA A 1 81 ? 34.741 16.980 -12.899 1.00 82.12 81 ALA A N 1
ATOM 602 C CA . ALA A 1 81 ? 34.445 15.711 -13.541 1.00 82.12 81 ALA A CA 1
ATOM 603 C C . ALA A 1 81 ? 33.688 15.913 -14.863 1.00 82.12 81 ALA A C 1
ATOM 605 O O . ALA A 1 81 ? 34.071 15.312 -15.866 1.00 82.12 81 ALA A O 1
ATOM 606 N N . SER A 1 82 ? 32.710 16.829 -14.915 1.00 84.62 82 SER A N 1
ATOM 607 C CA . SER A 1 82 ? 31.999 17.180 -16.156 1.00 84.62 82 SER A CA 1
ATOM 608 C C . SER A 1 82 ? 32.965 17.625 -17.259 1.00 84.62 82 SER A C 1
ATOM 610 O O . SER A 1 82 ? 32.991 17.043 -18.342 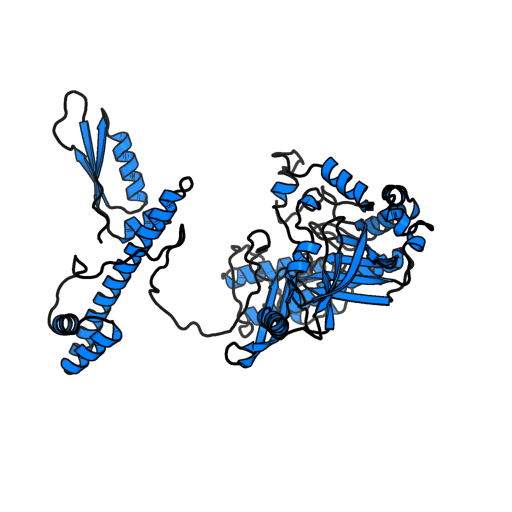1.00 84.62 82 SER A O 1
ATOM 612 N N . VAL A 1 83 ? 33.835 18.598 -16.965 1.00 82.56 83 VAL A N 1
ATOM 613 C CA . VAL A 1 83 ? 34.866 19.076 -17.905 1.00 82.56 83 VAL A CA 1
ATOM 614 C C . VAL A 1 83 ? 35.791 17.943 -18.346 1.00 82.56 83 VAL A C 1
ATOM 616 O O . VAL A 1 83 ? 36.205 17.878 -19.509 1.00 82.56 83 VAL A O 1
ATOM 619 N N . ALA A 1 84 ? 36.130 17.036 -17.429 1.00 79.06 84 ALA A N 1
ATOM 620 C CA . ALA A 1 84 ? 37.002 15.923 -17.742 1.00 79.06 84 ALA A CA 1
ATOM 621 C C . ALA A 1 84 ? 36.341 14.913 -18.696 1.00 79.06 84 ALA A C 1
ATOM 623 O O . ALA A 1 84 ? 36.941 14.561 -19.714 1.00 79.06 84 ALA A O 1
ATOM 624 N N . TRP A 1 85 ? 35.099 14.515 -18.426 1.00 81.06 85 TRP A N 1
ATOM 625 C CA . TRP A 1 85 ? 34.335 13.620 -19.295 1.00 81.06 85 TRP A CA 1
ATOM 626 C C . TRP A 1 85 ? 34.042 14.230 -20.665 1.00 81.06 85 TRP A C 1
ATOM 628 O O . TRP A 1 85 ? 34.225 13.550 -21.673 1.00 81.06 85 TRP A O 1
ATOM 638 N N . GLN A 1 86 ? 33.687 15.516 -20.729 1.00 80.56 86 GLN A N 1
ATOM 639 C CA . GLN A 1 86 ? 33.524 16.235 -21.998 1.00 80.56 86 GLN A CA 1
ATOM 640 C C . GLN A 1 86 ? 34.814 16.210 -22.831 1.00 80.56 86 GLN A C 1
ATOM 642 O O . GLN A 1 86 ? 34.792 15.896 -24.022 1.00 80.56 86 GLN A O 1
ATOM 647 N N . GLY A 1 87 ? 35.966 16.451 -22.197 1.00 79.62 87 GLY A N 1
ATOM 648 C CA . GLY A 1 87 ? 37.264 16.371 -22.865 1.00 79.62 87 GLY A CA 1
ATOM 649 C C . GLY A 1 87 ? 37.603 14.966 -23.378 1.00 79.62 87 GLY A C 1
ATOM 650 O O . GLY A 1 87 ? 38.111 14.835 -24.494 1.00 79.62 87 GLY A O 1
ATOM 651 N N . MET A 1 88 ? 37.305 13.922 -22.595 1.00 78.50 88 MET A N 1
ATOM 652 C CA . MET A 1 88 ? 37.512 12.528 -23.009 1.00 78.50 88 MET A CA 1
ATOM 653 C C . MET A 1 88 ? 36.608 12.143 -24.180 1.00 78.50 88 MET A C 1
ATOM 655 O O . MET A 1 88 ? 37.092 11.554 -25.144 1.00 78.50 88 MET A O 1
ATOM 659 N N . ALA A 1 89 ? 35.331 12.524 -24.134 1.00 79.69 89 ALA A N 1
ATOM 660 C CA . ALA A 1 89 ? 34.382 12.277 -25.215 1.00 79.69 89 ALA A CA 1
ATOM 661 C C . ALA A 1 89 ? 34.801 12.993 -26.505 1.00 79.69 89 ALA A C 1
ATOM 663 O O . ALA A 1 89 ? 34.828 12.387 -27.572 1.00 79.69 89 ALA A O 1
ATOM 664 N N . TYR A 1 90 ? 35.224 14.257 -26.411 1.00 80.38 90 TYR A N 1
ATOM 665 C CA . TYR A 1 90 ? 35.728 15.003 -27.563 1.00 80.38 90 TYR A CA 1
ATOM 666 C C . TYR A 1 90 ? 36.989 14.362 -28.167 1.00 80.38 90 TYR A C 1
ATOM 668 O O . TYR A 1 90 ? 37.126 14.278 -29.390 1.00 80.38 90 TYR A O 1
ATOM 676 N N . ALA A 1 91 ? 37.912 13.874 -27.329 1.00 78.88 91 ALA A N 1
ATOM 677 C CA . ALA A 1 91 ? 39.097 13.154 -27.792 1.00 78.88 91 ALA A CA 1
ATOM 678 C C . ALA A 1 91 ? 38.732 11.826 -28.478 1.00 78.88 91 ALA A C 1
ATOM 680 O O . ALA A 1 91 ? 39.223 11.562 -29.575 1.00 78.88 91 ALA A O 1
ATOM 681 N N . ALA A 1 92 ? 37.838 11.036 -27.875 1.00 81.56 92 ALA A N 1
ATOM 682 C CA . ALA A 1 92 ? 37.355 9.776 -28.435 1.00 81.56 92 ALA A CA 1
ATOM 683 C C . ALA A 1 92 ? 36.639 9.984 -29.779 1.00 81.56 92 ALA A C 1
ATOM 685 O O . ALA A 1 92 ? 36.933 9.288 -30.745 1.00 81.56 92 ALA A O 1
ATOM 686 N N . ASN A 1 93 ? 35.784 11.004 -29.880 1.00 84.31 93 ASN A N 1
ATOM 687 C CA . ASN A 1 93 ? 35.088 11.367 -31.114 1.00 84.31 93 ASN A CA 1
ATOM 688 C C . ASN A 1 93 ? 36.067 11.730 -32.249 1.00 84.31 93 ASN A C 1
ATOM 690 O O . ASN A 1 93 ? 35.885 11.333 -33.398 1.00 84.31 93 ASN A O 1
ATOM 694 N N . ARG A 1 94 ? 37.161 12.435 -31.932 1.00 84.06 94 ARG A N 1
ATOM 695 C CA . ARG A 1 94 ? 38.223 12.741 -32.907 1.00 84.06 94 ARG A CA 1
ATOM 696 C C . ARG A 1 94 ? 39.033 11.515 -33.311 1.00 84.06 94 ARG A C 1
ATOM 698 O O . ARG A 1 94 ? 39.436 11.436 -34.469 1.00 84.06 94 ARG A O 1
ATOM 705 N N . ASP A 1 95 ? 39.302 10.600 -32.383 1.00 85.25 95 ASP A N 1
ATOM 706 C CA . ASP A 1 95 ? 39.979 9.336 -32.687 1.00 85.25 95 ASP A CA 1
ATOM 707 C C . ASP A 1 95 ? 39.083 8.463 -33.598 1.00 85.25 95 ASP A C 1
ATOM 709 O O . ASP A 1 95 ? 39.545 8.015 -34.646 1.00 85.25 95 ASP A O 1
ATOM 713 N N . ALA A 1 96 ? 37.779 8.364 -33.316 1.00 86.44 96 ALA A N 1
ATOM 714 C CA . ALA A 1 96 ? 36.804 7.681 -34.175 1.00 86.44 96 ALA A CA 1
ATOM 715 C C . ALA A 1 96 ? 36.686 8.323 -35.572 1.00 86.44 96 ALA A C 1
ATOM 717 O O . ALA A 1 96 ? 36.655 7.625 -36.588 1.00 86.44 96 ALA A O 1
ATOM 718 N N . ALA A 1 97 ? 36.702 9.659 -35.653 1.00 87.62 97 ALA A N 1
ATOM 719 C CA . ALA A 1 97 ? 36.724 10.378 -36.926 1.00 87.62 97 ALA A CA 1
ATOM 720 C C . ALA A 1 97 ? 37.969 10.030 -37.767 1.00 87.62 97 ALA A C 1
ATOM 722 O O . ALA A 1 97 ? 37.871 9.873 -38.987 1.00 87.62 97 ALA A O 1
ATOM 723 N N . LYS A 1 98 ? 39.142 9.862 -37.131 1.00 87.81 98 LYS A N 1
ATOM 724 C CA . LYS A 1 98 ? 40.362 9.403 -37.821 1.00 87.81 98 LYS A CA 1
ATOM 725 C C . LYS A 1 98 ? 40.205 7.983 -38.347 1.00 87.81 98 LYS A C 1
ATOM 727 O O . LYS A 1 98 ? 40.555 7.727 -39.497 1.00 87.81 98 LYS A O 1
ATOM 732 N N . GLU A 1 99 ? 39.702 7.069 -37.525 1.00 88.69 99 GLU A N 1
ATOM 733 C CA . GLU A 1 99 ? 39.487 5.675 -37.923 1.00 88.69 99 GLU A CA 1
ATOM 734 C C . GLU A 1 99 ? 38.521 5.576 -39.103 1.00 88.69 99 GLU A C 1
ATOM 736 O O . GLU A 1 99 ? 38.821 4.903 -40.092 1.00 88.69 99 GLU A O 1
ATOM 741 N N . LYS A 1 100 ? 37.418 6.333 -39.070 1.00 90.94 100 LYS A N 1
ATOM 742 C CA . LYS A 1 100 ? 36.472 6.400 -40.186 1.00 90.94 100 LYS A CA 1
ATOM 743 C C . LYS A 1 100 ? 37.115 6.968 -41.451 1.00 90.94 100 LYS A C 1
ATOM 745 O O . LYS A 1 100 ? 36.960 6.371 -42.515 1.00 90.94 100 LYS A O 1
ATOM 750 N N . ALA A 1 101 ? 37.864 8.069 -41.353 1.00 89.12 101 ALA A N 1
ATOM 751 C CA . ALA A 1 101 ? 38.568 8.648 -42.500 1.00 89.12 101 ALA A CA 1
ATOM 752 C C . ALA A 1 101 ? 39.533 7.636 -43.146 1.00 89.12 101 ALA A C 1
ATOM 754 O O . ALA A 1 101 ? 39.573 7.506 -44.371 1.00 89.12 101 ALA A O 1
ATOM 755 N N . ARG A 1 102 ? 40.262 6.865 -42.328 1.00 87.31 102 ARG A N 1
ATOM 756 C CA . ARG A 1 102 ? 41.159 5.792 -42.791 1.00 87.31 102 ARG A CA 1
ATOM 757 C C . ARG A 1 102 ? 40.401 4.646 -43.449 1.00 87.31 102 ARG A C 1
ATOM 759 O O . ARG A 1 102 ? 40.826 4.171 -44.499 1.00 87.31 102 ARG A O 1
ATOM 766 N N . ALA A 1 103 ? 39.279 4.228 -42.868 1.00 89.06 103 ALA A N 1
ATOM 767 C CA . ALA A 1 103 ? 38.442 3.174 -43.430 1.00 89.06 103 ALA A CA 1
ATOM 768 C C . ALA A 1 103 ? 37.903 3.565 -44.816 1.00 89.06 103 ALA A C 1
ATOM 770 O O . ALA A 1 103 ? 38.012 2.783 -45.758 1.00 89.06 103 ALA A O 1
ATOM 771 N N . LEU A 1 104 ? 37.406 4.797 -44.972 1.00 90.56 104 LEU A N 1
ATOM 772 C CA . LEU A 1 104 ? 36.926 5.315 -46.260 1.00 90.56 104 LEU A CA 1
ATOM 773 C C . LEU A 1 104 ? 38.046 5.390 -47.305 1.00 90.56 104 LEU A C 1
ATOM 775 O O . LEU A 1 104 ? 37.827 5.057 -48.469 1.00 90.56 104 LEU A O 1
ATOM 779 N N . ARG A 1 105 ? 39.266 5.761 -46.895 1.00 87.00 105 ARG A N 1
ATOM 780 C CA . ARG A 1 105 ? 40.438 5.702 -47.777 1.00 87.00 105 ARG A CA 1
ATOM 781 C C . ARG A 1 105 ? 40.748 4.276 -48.220 1.00 87.00 105 ARG A C 1
ATOM 783 O O . ARG A 1 105 ? 40.985 4.057 -49.404 1.00 87.00 105 ARG A O 1
ATOM 790 N N . GLY A 1 106 ? 40.739 3.319 -47.292 1.00 87.25 106 GLY A N 1
ATOM 791 C CA . GLY A 1 106 ? 40.944 1.900 -47.597 1.00 87.25 106 GLY A CA 1
ATOM 792 C C . GLY A 1 106 ? 39.898 1.337 -48.566 1.00 87.25 106 GLY A C 1
ATOM 793 O O . GLY A 1 106 ? 40.204 0.439 -49.340 1.00 87.25 106 GLY A O 1
ATOM 794 N N . GLN A 1 107 ? 38.693 1.913 -48.572 1.00 91.62 107 GLN A N 1
ATOM 795 C CA . GLN A 1 107 ? 37.596 1.579 -49.487 1.00 91.62 107 GLN A CA 1
ATOM 796 C C . GLN A 1 107 ? 37.669 2.314 -50.841 1.00 91.62 107 GLN A C 1
ATOM 798 O O . GLN A 1 107 ? 36.808 2.109 -51.690 1.00 91.62 107 GLN A O 1
ATOM 803 N N . GLY A 1 108 ? 38.669 3.176 -51.062 1.00 90.38 108 GLY A N 1
ATOM 804 C CA . GLY A 1 108 ? 38.833 3.924 -52.315 1.00 90.38 108 GLY A CA 1
ATOM 805 C C . GLY A 1 108 ? 37.865 5.099 -52.495 1.00 90.38 108 GLY A C 1
ATOM 806 O O . GLY A 1 108 ? 37.714 5.601 -53.608 1.00 90.38 108 GLY A O 1
ATOM 807 N N . VAL A 1 109 ? 37.209 5.560 -51.425 1.00 91.31 109 VAL A N 1
ATOM 808 C CA . VAL A 1 109 ? 36.260 6.682 -51.491 1.00 91.31 109 VAL A CA 1
ATOM 809 C C . VAL A 1 109 ? 36.994 7.980 -51.870 1.00 91.31 109 VAL A C 1
ATOM 811 O O . VAL A 1 109 ? 38.029 8.289 -51.269 1.00 91.31 109 VAL A O 1
ATOM 814 N N . PRO A 1 110 ? 36.478 8.786 -52.823 1.00 93.19 110 PRO A N 1
ATOM 815 C CA . PRO A 1 110 ? 37.084 10.066 -53.181 1.00 93.19 110 PRO A CA 1
ATOM 816 C C . PRO A 1 110 ? 37.227 10.992 -51.969 1.00 93.19 110 PRO A C 1
ATOM 818 O O . PRO A 1 110 ? 36.275 11.205 -51.218 1.00 93.19 110 PRO A O 1
ATOM 821 N N . TRP A 1 111 ? 38.404 11.602 -51.806 1.00 89.75 111 TRP A N 1
ATOM 822 C CA . TRP A 1 111 ? 38.749 12.342 -50.586 1.00 89.75 111 TRP A CA 1
ATOM 823 C C . TRP A 1 111 ? 37.767 13.471 -50.245 1.00 89.75 111 TRP A C 1
ATOM 825 O O . TRP A 1 111 ? 37.517 13.718 -49.072 1.00 89.75 111 TRP A O 1
ATOM 835 N N . ARG A 1 112 ? 37.171 14.140 -51.243 1.00 92.31 112 ARG A N 1
ATOM 836 C CA . ARG A 1 112 ? 36.170 15.196 -51.005 1.00 92.31 112 ARG A CA 1
ATOM 837 C C . ARG A 1 112 ? 34.906 14.648 -50.341 1.00 92.31 112 ARG A C 1
ATOM 839 O O . ARG A 1 112 ? 34.392 15.278 -49.424 1.00 92.31 112 ARG A O 1
ATOM 846 N N . ALA A 1 113 ? 34.445 13.475 -50.776 1.00 90.50 113 ALA A N 1
ATOM 847 C CA . ALA A 1 113 ? 33.276 12.811 -50.206 1.00 90.50 113 ALA A CA 1
ATOM 848 C C . ALA A 1 113 ? 33.581 12.268 -48.802 1.00 90.50 113 ALA A C 1
ATOM 850 O O . ALA A 1 113 ? 32.783 12.443 -47.890 1.00 90.50 113 ALA A O 1
ATOM 851 N N . ALA A 1 114 ? 34.770 11.692 -48.605 1.00 90.19 114 ALA A N 1
ATOM 852 C CA . ALA A 1 114 ? 35.195 11.212 -47.293 1.00 90.19 114 ALA A CA 1
ATOM 853 C C . ALA A 1 114 ? 35.369 12.345 -46.268 1.00 90.19 114 ALA A C 1
ATOM 855 O O . ALA A 1 114 ? 34.997 12.188 -45.110 1.00 90.19 114 ALA A O 1
ATOM 856 N N . VAL A 1 115 ? 35.909 13.495 -46.684 1.00 91.62 115 VAL A N 1
ATOM 857 C CA . VAL A 1 115 ? 36.025 14.677 -45.818 1.00 91.62 115 VAL A CA 1
ATOM 858 C C . VAL A 1 115 ? 34.650 15.204 -45.425 1.00 91.62 115 VAL A C 1
ATOM 860 O O . VAL A 1 115 ? 34.458 15.506 -44.253 1.00 91.62 115 VAL A O 1
ATOM 863 N N . ALA A 1 116 ? 33.705 15.282 -46.368 1.00 91.88 116 ALA A N 1
ATOM 864 C CA . ALA A 1 116 ? 32.338 15.703 -46.075 1.00 91.88 116 ALA A CA 1
ATOM 865 C C . ALA A 1 116 ? 31.656 14.761 -45.065 1.00 91.88 116 ALA A C 1
ATOM 867 O O . ALA A 1 116 ? 31.220 15.240 -44.023 1.00 91.88 116 ALA A O 1
ATOM 868 N N . ASP A 1 117 ? 31.677 13.442 -45.311 1.00 91.00 117 ASP A N 1
ATOM 869 C CA . ASP A 1 117 ? 31.088 12.427 -44.413 1.00 91.00 117 ASP A CA 1
ATOM 870 C C . ASP A 1 117 ? 31.676 12.509 -43.001 1.00 91.00 117 ASP A C 1
ATOM 872 O O . ASP A 1 117 ? 30.952 12.594 -42.013 1.00 91.00 117 ASP A O 1
ATOM 876 N N . VAL A 1 118 ? 33.006 12.535 -42.885 1.00 90.19 118 VAL A N 1
ATOM 877 C CA . VAL A 1 118 ? 33.675 12.552 -41.577 1.00 90.19 118 VAL A CA 1
ATOM 878 C C . VAL A 1 118 ? 33.435 13.872 -40.841 1.00 90.19 118 VAL A C 1
ATOM 880 O O . VAL A 1 118 ? 33.225 13.867 -39.628 1.00 90.19 118 VAL A O 1
ATOM 883 N N . SER A 1 119 ? 33.455 15.007 -41.543 1.00 89.81 119 SER A N 1
ATOM 884 C CA . SER A 1 119 ? 33.184 16.309 -40.930 1.00 89.81 119 SER A CA 1
ATOM 885 C C . SER A 1 119 ? 31.751 16.439 -40.440 1.00 89.81 119 SER A C 1
ATOM 887 O O . SER A 1 119 ? 31.551 16.898 -39.318 1.00 89.81 119 SER A O 1
ATOM 889 N N . GLU A 1 120 ? 30.780 16.019 -41.246 1.00 89.06 120 GLU A N 1
ATOM 890 C CA . GLU A 1 120 ? 29.361 16.056 -40.897 1.00 89.06 120 GLU A CA 1
ATOM 891 C C . GLU A 1 120 ? 29.056 15.101 -39.740 1.00 89.06 120 GLU A C 1
ATOM 893 O O . GLU A 1 120 ? 28.523 15.511 -38.711 1.00 89.06 120 GLU A O 1
ATOM 898 N N . ARG A 1 121 ? 29.484 13.841 -39.859 1.00 87.69 121 ARG A N 1
ATOM 899 C CA . ARG A 1 121 ? 29.142 12.782 -38.906 1.00 87.69 121 ARG A CA 1
ATOM 900 C C . ARG A 1 121 ? 29.757 12.968 -37.524 1.00 87.69 121 ARG A C 1
ATOM 902 O O . ARG A 1 121 ? 29.140 12.594 -36.533 1.00 87.69 121 ARG A O 1
ATOM 909 N N . PHE A 1 122 ? 30.975 13.502 -37.452 1.00 86.50 122 PHE A N 1
ATOM 910 C CA . PHE A 1 122 ? 31.705 13.648 -36.188 1.00 86.50 122 PHE A CA 1
ATOM 911 C C . PHE A 1 122 ? 31.835 15.110 -35.741 1.00 86.50 122 PHE A C 1
ATOM 913 O O . PHE A 1 122 ? 32.485 15.376 -34.730 1.00 86.50 122 PHE A O 1
ATOM 920 N N . GLY A 1 123 ? 31.267 16.072 -36.477 1.00 85.38 123 GLY A N 1
ATOM 921 C CA . GLY A 1 123 ? 31.344 17.498 -36.139 1.00 85.38 123 GLY A CA 1
ATOM 922 C C . GLY A 1 123 ? 32.776 18.047 -36.101 1.00 85.38 123 GLY A C 1
ATOM 923 O O . GLY A 1 123 ? 33.097 18.914 -35.287 1.00 85.38 123 GLY A O 1
ATOM 924 N N . VAL A 1 124 ? 33.676 17.515 -36.935 1.00 85.44 124 VAL A N 1
ATOM 925 C CA . VAL A 1 124 ? 35.091 17.922 -36.988 1.00 85.44 124 VAL A CA 1
ATOM 926 C C . VAL A 1 124 ? 35.373 18.828 -38.185 1.00 85.44 124 VAL A C 1
ATOM 928 O O . VAL A 1 124 ? 34.738 18.725 -39.231 1.00 85.44 124 VAL A O 1
ATOM 931 N N . THR A 1 125 ? 36.374 19.706 -38.077 1.00 86.88 125 THR A N 1
ATOM 932 C CA . THR A 1 125 ? 36.695 20.637 -39.170 1.00 86.88 125 THR A CA 1
ATOM 933 C C . THR A 1 125 ? 37.135 19.900 -40.448 1.00 86.88 125 THR A C 1
ATOM 935 O O . THR A 1 125 ? 37.861 18.904 -40.349 1.00 86.88 125 THR A O 1
ATOM 938 N N . PRO A 1 126 ? 36.794 20.405 -41.652 1.00 87.31 126 PRO A N 1
ATOM 939 C CA . PRO A 1 126 ? 37.196 19.783 -42.919 1.00 87.31 126 PRO A CA 1
ATOM 940 C C . PRO A 1 126 ? 38.707 19.582 -43.052 1.00 87.31 126 PRO A C 1
ATOM 942 O O . PRO A 1 126 ? 39.161 18.550 -43.539 1.00 87.31 126 PRO A O 1
ATOM 945 N N . GLY A 1 127 ? 39.506 20.529 -42.549 1.00 86.38 127 GLY A N 1
ATOM 946 C CA . GLY A 1 127 ? 40.962 20.387 -42.508 1.00 86.38 127 GLY A CA 1
ATOM 947 C C . GLY A 1 127 ? 41.417 19.212 -41.636 1.00 86.38 127 GLY A C 1
ATOM 948 O O . GLY A 1 127 ? 42.302 18.458 -42.034 1.00 86.38 127 GLY A O 1
ATOM 949 N N . PHE A 1 128 ? 40.794 18.999 -40.471 1.00 85.94 128 PHE A N 1
ATOM 950 C CA . PHE A 1 128 ? 41.115 17.848 -39.627 1.00 85.94 128 PHE A CA 1
ATOM 951 C C . PHE A 1 128 ? 40.743 16.523 -40.299 1.00 85.94 128 PHE A C 1
ATOM 953 O O . PHE A 1 128 ? 41.559 15.600 -40.285 1.00 85.94 128 PHE A O 1
ATOM 960 N N . ALA A 1 129 ? 39.557 16.434 -40.905 1.00 86.81 129 ALA A N 1
ATOM 961 C CA . ALA A 1 129 ? 39.128 15.247 -41.642 1.00 86.81 129 ALA A CA 1
ATOM 962 C C . ALA A 1 129 ? 40.064 14.954 -42.831 1.00 86.81 129 ALA A C 1
ATOM 964 O O . ALA A 1 129 ? 40.518 13.822 -42.991 1.00 86.81 129 ALA A O 1
ATOM 965 N N . TYR A 1 130 ? 40.443 15.987 -43.594 1.00 89.50 130 TYR A N 1
ATOM 966 C CA . TYR A 1 130 ? 41.373 15.875 -44.721 1.00 89.50 130 TYR A CA 1
ATOM 967 C C . TYR A 1 130 ? 42.740 15.339 -44.293 1.00 89.50 130 TYR A C 1
ATOM 969 O O . TYR A 1 130 ? 43.226 14.362 -44.856 1.00 89.50 130 TYR A O 1
ATOM 977 N N . HIS A 1 131 ? 43.359 15.922 -43.263 1.00 86.06 131 HIS A N 1
ATOM 978 C CA . HIS A 1 131 ? 44.658 15.436 -42.791 1.00 86.06 131 HIS A CA 1
ATOM 979 C C . HIS A 1 131 ? 44.567 14.035 -42.181 1.00 86.06 131 HIS A C 1
ATOM 981 O O . HIS A 1 131 ? 45.480 13.238 -42.367 1.00 86.06 131 HIS A O 1
ATOM 987 N N . SER A 1 132 ? 43.462 13.699 -41.510 1.00 86.69 132 SER A N 1
ATOM 988 C CA . SER A 1 132 ? 43.248 12.360 -40.939 1.00 86.69 132 SER A CA 1
ATOM 989 C C . SER A 1 132 ? 43.106 11.268 -42.004 1.00 86.69 132 SER A C 1
ATOM 991 O O . SER A 1 132 ? 43.375 10.100 -41.727 1.00 86.69 132 SER A O 1
ATOM 993 N N . PHE A 1 133 ? 42.719 11.649 -43.224 1.00 81.69 133 PHE A N 1
ATOM 994 C CA . PHE A 1 133 ? 42.650 10.762 -44.381 1.00 81.69 133 PHE A CA 1
ATOM 995 C C . PHE A 1 133 ? 44.050 10.353 -44.881 1.00 81.69 133 PHE A C 1
ATOM 997 O O . PHE A 1 133 ? 44.257 9.212 -45.300 1.00 81.69 133 PHE A O 1
ATOM 1004 N N . TYR A 1 134 ? 45.039 11.251 -44.813 1.00 78.75 134 TYR A N 1
ATOM 1005 C CA . TYR A 1 134 ? 46.369 11.030 -45.401 1.00 78.75 134 TYR A CA 1
ATOM 1006 C C . TYR A 1 134 ? 47.487 10.756 -44.390 1.00 78.75 134 TYR A C 1
ATOM 1008 O O . TYR A 1 134 ? 48.381 9.966 -44.693 1.00 78.75 134 TYR A O 1
ATOM 1016 N N . GLU A 1 135 ? 47.444 11.378 -43.213 1.00 74.00 135 GLU A N 1
ATOM 1017 C CA . GLU A 1 135 ? 48.539 11.404 -42.241 1.00 74.00 135 GLU A CA 1
ATOM 1018 C C . GLU A 1 135 ? 48.217 10.605 -40.969 1.00 74.00 135 GLU A C 1
ATOM 1020 O O . GLU A 1 135 ? 47.127 10.699 -40.396 1.00 74.00 135 GLU A O 1
ATOM 1025 N N . ASP A 1 136 ? 49.218 9.892 -40.445 1.00 63.28 136 ASP A N 1
ATOM 1026 C CA . ASP A 1 136 ? 49.172 9.320 -39.098 1.00 63.28 136 ASP A CA 1
ATOM 1027 C C . ASP A 1 136 ? 49.689 10.329 -38.067 1.00 63.28 136 ASP A C 1
ATOM 1029 O O . ASP A 1 136 ? 50.791 10.225 -37.528 1.00 63.28 136 ASP A O 1
ATOM 1033 N N . ARG A 1 137 ? 48.900 11.379 -37.809 1.00 58.72 137 ARG A N 1
ATOM 1034 C CA . ARG A 1 137 ? 49.186 12.248 -36.664 1.00 58.72 137 ARG A CA 1
ATOM 1035 C C . ARG A 1 137 ? 48.791 11.518 -35.384 1.00 58.72 137 ARG A C 1
ATOM 1037 O O . ARG A 1 137 ? 47.603 11.247 -35.162 1.00 58.72 137 ARG A O 1
ATOM 1044 N N . GLY A 1 138 ? 49.784 11.277 -34.526 1.00 56.16 138 GLY A N 1
ATOM 1045 C CA . GLY A 1 138 ? 49.603 10.718 -33.186 1.00 56.16 138 GLY A CA 1
ATOM 1046 C C . GLY A 1 138 ? 48.559 11.470 -32.347 1.00 56.16 138 GLY A C 1
ATOM 1047 O O . GLY A 1 138 ? 48.065 12.542 -32.718 1.00 56.16 138 GLY A O 1
ATOM 1048 N N . ARG A 1 139 ? 48.184 10.894 -31.198 1.00 55.12 139 ARG A N 1
ATOM 1049 C CA . ARG A 1 139 ? 47.207 11.499 -30.276 1.00 55.12 139 ARG A CA 1
ATOM 1050 C C . ARG A 1 139 ? 47.580 12.952 -29.972 1.00 55.12 139 ARG A C 1
ATOM 1052 O O . ARG A 1 139 ? 48.680 13.243 -29.504 1.00 55.12 139 ARG A O 1
ATOM 1059 N N . SER A 1 140 ? 46.662 13.876 -30.251 1.00 53.59 140 SER A N 1
ATOM 1060 C CA . SER A 1 140 ? 46.901 15.290 -29.973 1.00 53.59 140 SER A CA 1
ATOM 1061 C C . SER A 1 140 ? 46.872 15.505 -28.462 1.00 53.59 140 SER A C 1
ATOM 1063 O O . SER A 1 140 ? 45.852 15.270 -27.824 1.00 53.59 140 SER A O 1
ATOM 1065 N N . ARG A 1 141 ? 47.995 15.938 -27.877 1.00 50.31 141 ARG A N 1
ATOM 1066 C CA . ARG A 1 141 ? 48.107 16.201 -26.428 1.00 50.31 141 ARG A CA 1
ATOM 1067 C C . ARG A 1 141 ? 47.388 17.481 -25.980 1.00 50.31 141 ARG A C 1
ATOM 1069 O O . ARG A 1 141 ? 47.313 17.750 -24.786 1.00 50.31 141 ARG A O 1
ATOM 1076 N N . ARG A 1 142 ? 46.884 18.291 -26.915 1.00 53.16 142 ARG A N 1
ATOM 1077 C CA . ARG A 1 142 ? 46.099 19.500 -26.637 1.00 53.16 142 ARG A CA 1
ATOM 1078 C C . ARG A 1 142 ? 44.833 19.465 -27.481 1.00 53.16 142 ARG A C 1
ATOM 1080 O O . ARG A 1 142 ? 44.887 19.073 -28.638 1.00 53.16 142 ARG A O 1
ATOM 1087 N N . LEU A 1 143 ? 43.717 19.892 -26.900 1.00 57.00 143 LEU A N 1
ATOM 1088 C CA . LEU A 1 143 ? 42.449 20.097 -27.598 1.00 57.00 143 LEU A CA 1
ATOM 1089 C C . LEU A 1 143 ? 42.371 21.583 -27.999 1.00 57.00 143 LEU A C 1
ATOM 1091 O O . LEU A 1 143 ? 41.905 22.391 -27.196 1.00 57.00 143 LEU A O 1
ATOM 1095 N N . PRO A 1 144 ? 42.905 22.006 -29.162 1.00 52.59 144 PRO A N 1
ATOM 1096 C CA . PRO A 1 144 ? 42.847 23.407 -29.564 1.00 52.59 144 PRO A CA 1
ATOM 1097 C C . PRO A 1 144 ? 41.390 23.835 -29.777 1.00 52.59 144 PRO A C 1
ATOM 1099 O O . PRO A 1 144 ? 40.659 23.189 -30.524 1.00 52.59 144 PRO A O 1
ATOM 1102 N N . GLY A 1 145 ? 40.984 24.918 -29.109 1.00 53.94 145 GLY A N 1
ATOM 1103 C CA . GLY A 1 145 ? 39.684 25.571 -29.305 1.00 53.94 145 GLY A CA 1
ATOM 1104 C C . GLY A 1 145 ? 38.499 25.000 -28.519 1.00 53.94 145 GLY A C 1
ATOM 1105 O O . GLY A 1 145 ? 37.409 25.542 -28.642 1.00 53.94 145 GLY A O 1
ATOM 1106 N N . HIS A 1 146 ? 38.678 23.957 -27.700 1.00 59.50 146 HIS A N 1
ATOM 1107 C CA . HIS A 1 146 ? 37.587 23.401 -26.890 1.00 59.50 146 HIS A CA 1
ATOM 1108 C C . HIS A 1 146 ? 37.696 23.875 -25.434 1.00 59.50 146 HIS A C 1
ATOM 1110 O O . HIS A 1 146 ? 38.388 23.267 -24.612 1.00 59.50 146 HIS A O 1
ATOM 1116 N N . ALA A 1 147 ? 37.050 25.003 -25.134 1.00 59.09 147 ALA A N 1
ATOM 1117 C CA . ALA A 1 147 ? 36.738 25.400 -23.768 1.00 59.09 147 ALA A CA 1
ATOM 1118 C C . ALA A 1 147 ? 35.390 24.768 -23.403 1.00 59.09 147 ALA A C 1
ATOM 1120 O O . ALA A 1 147 ? 34.357 25.139 -23.950 1.00 59.09 147 ALA A O 1
ATOM 1121 N N . THR A 1 148 ? 35.420 23.756 -22.544 1.00 68.31 148 THR A N 1
ATOM 1122 C CA . THR A 1 148 ? 34.215 23.127 -21.998 1.00 68.31 148 THR A CA 1
ATOM 1123 C C . THR A 1 148 ? 33.812 23.881 -20.746 1.00 68.31 148 THR A C 1
ATOM 1125 O O . THR A 1 148 ? 34.554 23.847 -19.759 1.00 68.31 148 THR A O 1
ATOM 1128 N N . GLU A 1 149 ? 32.656 24.529 -20.773 1.00 80.00 149 GLU A N 1
ATOM 1129 C CA . GLU A 1 149 ? 32.008 24.950 -19.536 1.00 80.00 149 GLU A CA 1
ATOM 1130 C C . GLU A 1 149 ? 31.529 23.698 -18.777 1.00 80.00 149 GLU A C 1
ATOM 1132 O O . GLU A 1 149 ? 31.053 22.734 -19.395 1.00 80.00 149 GLU A O 1
ATOM 1137 N N . PRO A 1 150 ? 31.685 23.651 -17.445 1.00 82.81 150 PRO A N 1
ATOM 1138 C CA . PRO A 1 150 ? 31.183 22.537 -16.658 1.00 82.81 150 PRO A CA 1
ATOM 1139 C C . PRO A 1 150 ? 29.659 22.461 -16.781 1.00 82.81 150 PRO A C 1
ATOM 1141 O O . PRO A 1 150 ? 28.947 23.410 -16.468 1.00 82.81 150 PRO A O 1
ATOM 1144 N N . GLN A 1 151 ? 29.153 21.302 -17.197 1.00 86.56 151 GLN A N 1
ATOM 1145 C CA . GLN A 1 151 ? 27.727 20.997 -17.172 1.00 86.56 151 GLN A CA 1
ATOM 1146 C C . GLN A 1 151 ? 27.423 20.286 -15.856 1.00 86.56 151 GLN A C 1
ATOM 1148 O O . GLN A 1 151 ? 27.412 19.057 -15.778 1.00 86.56 151 GLN A O 1
ATOM 1153 N N . ALA A 1 152 ? 27.248 21.069 -14.798 1.00 82.62 152 ALA A N 1
ATOM 1154 C CA . ALA A 1 152 ? 26.957 20.565 -13.466 1.00 82.62 152 ALA A CA 1
ATOM 1155 C C . ALA A 1 152 ? 25.957 21.476 -12.748 1.00 82.62 152 ALA A C 1
ATOM 1157 O O . ALA A 1 152 ? 26.016 22.694 -12.896 1.00 82.62 152 ALA A O 1
ATOM 1158 N N . ASP A 1 153 ? 25.075 20.876 -11.953 1.00 83.62 153 ASP A N 1
ATOM 1159 C CA . ASP A 1 153 ? 24.218 21.577 -11.001 1.00 83.62 153 ASP A CA 1
ATOM 1160 C C . ASP A 1 153 ? 24.477 21.024 -9.600 1.00 83.62 153 ASP A C 1
ATOM 1162 O O . ASP A 1 153 ? 24.180 19.870 -9.283 1.00 83.62 153 ASP A O 1
ATOM 1166 N N . ARG A 1 154 ? 25.082 21.858 -8.753 1.00 85.19 154 ARG A N 1
ATOM 1167 C CA . ARG A 1 154 ? 25.521 21.488 -7.404 1.00 85.19 154 ARG A CA 1
ATOM 1168 C C . ARG A 1 154 ? 26.360 20.203 -7.434 1.00 85.19 154 ARG A C 1
ATOM 1170 O O . ARG A 1 154 ? 27.476 20.218 -7.933 1.00 85.19 154 ARG A O 1
ATOM 1177 N N . GLU A 1 155 ? 25.864 19.118 -6.848 1.00 80.88 155 GLU A N 1
ATOM 1178 C CA . GLU A 1 155 ? 26.580 17.842 -6.723 1.00 80.88 155 GLU A CA 1
ATOM 1179 C C . GLU A 1 155 ? 26.355 16.910 -7.931 1.00 80.88 155 GLU A C 1
ATOM 1181 O O . GLU A 1 155 ? 26.905 15.812 -7.971 1.00 80.88 155 GLU A O 1
ATOM 1186 N N . ILE A 1 156 ? 25.558 17.341 -8.913 1.00 75.69 156 ILE A N 1
ATOM 1187 C CA . ILE A 1 156 ? 25.188 16.577 -10.106 1.00 75.69 156 ILE A CA 1
ATOM 1188 C C . ILE A 1 156 ? 26.016 17.083 -11.284 1.00 75.69 156 ILE A C 1
ATOM 1190 O O . ILE A 1 156 ? 26.137 18.287 -11.491 1.00 75.69 156 ILE A O 1
ATOM 1194 N N . CYS A 1 157 ? 26.567 16.174 -12.084 1.00 79.44 157 CYS A N 1
ATOM 1195 C CA . CYS A 1 157 ? 27.225 16.518 -13.339 1.00 79.44 157 CYS A CA 1
ATOM 1196 C C . CYS A 1 157 ? 26.668 15.695 -14.493 1.00 79.44 157 CYS A C 1
ATOM 1198 O O . CYS A 1 157 ? 26.360 14.513 -14.346 1.00 79.44 157 CYS A O 1
ATOM 1200 N N . TRP A 1 158 ? 26.560 16.341 -15.645 1.00 77.94 158 TRP A N 1
ATOM 1201 C CA . TRP A 1 158 ? 26.144 15.720 -16.889 1.00 77.94 158 TRP A CA 1
ATOM 1202 C C . TRP A 1 158 ? 27.375 15.226 -17.641 1.00 77.94 158 TRP A C 1
ATOM 1204 O O . TRP A 1 158 ? 28.399 15.920 -17.718 1.00 77.94 158 TRP A O 1
ATOM 1214 N N . VAL A 1 159 ? 27.269 14.010 -18.174 1.00 76.31 159 VAL A N 1
ATOM 1215 C CA . VAL A 1 159 ? 28.335 13.332 -18.914 1.00 76.31 159 VAL A CA 1
ATOM 1216 C C . VAL A 1 159 ? 27.868 13.026 -20.335 1.00 76.31 159 VAL A C 1
ATOM 1218 O O . VAL A 1 159 ? 26.705 12.667 -20.520 1.00 76.31 159 VAL A O 1
ATOM 1221 N N . PRO A 1 160 ? 28.738 13.156 -21.351 1.00 70.56 160 PRO A N 1
ATOM 1222 C CA . PRO A 1 160 ? 28.381 12.780 -22.711 1.00 70.56 160 PRO A CA 1
ATOM 1223 C C . PRO A 1 160 ? 28.064 11.289 -22.804 1.00 70.56 160 PRO A C 1
ATOM 1225 O O . PRO A 1 160 ? 28.793 10.455 -22.265 1.00 70.56 160 PRO A O 1
ATOM 1228 N N . VAL A 1 161 ? 26.998 10.961 -23.527 1.00 68.88 161 VAL A N 1
ATOM 1229 C CA . VAL A 1 161 ? 26.634 9.575 -23.828 1.00 68.88 161 VAL A CA 1
ATOM 1230 C C . VAL A 1 161 ? 27.718 8.965 -24.720 1.00 68.88 161 VAL A C 1
ATOM 1232 O O . VAL A 1 161 ? 28.009 9.495 -25.790 1.00 68.88 161 VAL A O 1
ATOM 1235 N N . SER A 1 162 ? 28.345 7.874 -24.270 1.00 59.78 162 SER A N 1
ATOM 1236 C CA . SER A 1 162 ? 29.435 7.212 -25.002 1.00 59.78 162 SER A CA 1
ATOM 1237 C C . SER A 1 162 ? 28.941 6.285 -26.112 1.00 59.78 162 SER A C 1
ATOM 1239 O O . SER A 1 162 ? 29.623 6.123 -27.118 1.00 59.78 162 SER A O 1
ATOM 1241 N N . GLU A 1 163 ? 27.769 5.678 -25.932 1.00 60.34 163 GLU A N 1
ATOM 1242 C CA . GLU A 1 163 ? 27.154 4.762 -26.889 1.00 60.34 163 GLU A CA 1
ATOM 1243 C C . GLU A 1 163 ? 25.647 4.672 -26.607 1.00 60.34 163 GLU A C 1
ATOM 1245 O O . GLU A 1 163 ? 25.237 4.640 -25.447 1.00 60.34 163 GLU A O 1
ATOM 1250 N N . VAL A 1 164 ? 24.826 4.633 -27.658 1.00 56.53 164 VAL A N 1
ATOM 1251 C CA . VAL A 1 164 ? 23.390 4.330 -27.570 1.00 56.53 164 VAL A CA 1
ATOM 1252 C C . VAL A 1 164 ? 23.173 3.019 -28.313 1.00 56.53 164 VAL A C 1
ATOM 1254 O O . VAL A 1 164 ? 23.203 2.997 -29.543 1.00 56.53 164 VAL A O 1
ATOM 1257 N N . GLN A 1 165 ? 22.999 1.921 -27.579 1.00 58.16 165 GLN A N 1
ATOM 1258 C CA . GLN A 1 165 ? 22.661 0.628 -28.174 1.00 58.16 165 GLN A CA 1
ATOM 1259 C C . GLN A 1 165 ? 21.135 0.464 -28.220 1.00 58.16 165 GLN A C 1
ATOM 1261 O O . GLN A 1 165 ? 20.484 0.645 -27.187 1.00 58.16 165 GLN A O 1
ATOM 1266 N N . PRO A 1 166 ? 20.535 0.118 -29.375 1.00 51.84 166 PRO A N 1
ATOM 1267 C CA . PRO A 1 166 ? 19.108 -0.168 -29.445 1.00 51.84 166 PRO A CA 1
ATOM 1268 C C . PRO A 1 166 ? 18.808 -1.474 -28.699 1.00 51.84 166 PRO A C 1
ATOM 1270 O O . PRO A 1 166 ? 19.099 -2.561 -29.190 1.00 51.84 166 PRO A O 1
ATOM 1273 N N . GLY A 1 167 ? 18.225 -1.365 -27.506 1.00 48.69 167 GLY A N 1
ATOM 1274 C CA . GLY A 1 167 ? 17.823 -2.502 -26.668 1.00 48.69 167 GLY A CA 1
ATOM 1275 C C . GLY A 1 167 ? 16.406 -3.019 -26.939 1.00 48.69 167 GLY A C 1
ATOM 1276 O O . GLY A 1 167 ? 15.862 -3.745 -26.114 1.00 48.69 167 GLY A O 1
ATOM 1277 N N . GLY A 1 168 ? 15.788 -2.613 -28.054 1.00 51.62 168 GLY A N 1
ATOM 1278 C CA . GLY A 1 168 ? 14.337 -2.691 -28.229 1.00 51.62 168 GLY A CA 1
ATOM 1279 C C . GLY A 1 168 ? 13.605 -1.637 -27.387 1.00 51.62 168 GLY A C 1
ATOM 1280 O O . GLY A 1 168 ? 14.185 -0.998 -26.510 1.00 51.62 168 GLY A O 1
ATOM 1281 N N . THR A 1 169 ? 12.327 -1.420 -27.682 1.00 41.69 169 THR A N 1
ATOM 1282 C CA . THR A 1 169 ? 11.468 -0.458 -26.978 1.00 41.69 169 THR A CA 1
ATOM 1283 C C . THR A 1 169 ? 10.207 -1.153 -26.496 1.00 41.69 169 THR A C 1
ATOM 1285 O O . THR A 1 169 ? 9.409 -1.602 -27.312 1.00 41.69 169 THR A O 1
ATOM 1288 N N . SER A 1 170 ? 10.020 -1.166 -25.178 1.00 44.22 170 SER A N 1
ATOM 1289 C CA . SER A 1 170 ? 8.719 -1.299 -24.522 1.00 44.22 170 SER A CA 1
ATOM 1290 C C . SER A 1 170 ? 8.558 -0.091 -23.608 1.00 44.22 170 SER A C 1
ATOM 1292 O O . SER A 1 170 ? 9.452 0.207 -22.815 1.00 44.22 170 SER A O 1
ATOM 1294 N N . LEU A 1 171 ? 7.449 0.633 -23.747 1.00 37.12 171 LEU A N 1
ATOM 1295 C CA . LEU A 1 171 ? 7.146 1.792 -22.913 1.00 37.12 171 LEU A CA 1
ATOM 1296 C C . LEU A 1 171 ? 6.641 1.311 -21.549 1.00 37.12 171 LEU A C 1
ATOM 1298 O O . LEU A 1 171 ? 5.548 0.761 -21.438 1.00 37.12 171 LEU A O 1
ATOM 1302 N N . VAL A 1 172 ? 7.445 1.527 -20.514 1.00 32.91 172 VAL A N 1
ATOM 1303 C CA . VAL A 1 172 ? 7.052 1.384 -19.108 1.00 32.91 172 VAL A CA 1
ATOM 1304 C C . VAL A 1 172 ? 7.049 2.772 -18.483 1.00 32.91 172 VAL A C 1
ATOM 1306 O O . VAL A 1 172 ? 8.062 3.467 -18.516 1.00 32.91 172 VAL A O 1
ATOM 1309 N N . TYR A 1 173 ? 5.906 3.171 -17.932 1.00 41.06 173 TYR A N 1
ATOM 1310 C CA . TYR A 1 173 ? 5.763 4.384 -17.132 1.00 41.06 173 TYR A CA 1
ATOM 1311 C C . TYR A 1 173 ? 5.666 3.969 -15.662 1.00 41.06 173 TYR A C 1
ATOM 1313 O O . TYR A 1 173 ? 4.851 3.114 -15.310 1.00 41.06 173 TYR A O 1
ATOM 1321 N N . ASP A 1 174 ? 6.513 4.555 -14.816 1.00 40.53 174 ASP A N 1
ATOM 1322 C CA . ASP A 1 174 ? 6.518 4.322 -13.372 1.00 40.53 174 ASP A CA 1
ATOM 1323 C C . ASP A 1 174 ? 6.107 5.611 -12.655 1.00 40.53 174 ASP A C 1
ATOM 1325 O O . ASP A 1 174 ? 6.737 6.659 -12.822 1.00 40.53 174 ASP A O 1
ATOM 1329 N N . ILE A 1 175 ? 5.035 5.546 -11.866 1.00 46.59 175 ILE A N 1
ATOM 1330 C CA . ILE A 1 175 ? 4.620 6.649 -10.999 1.00 46.59 175 ILE A CA 1
ATOM 1331 C C . ILE A 1 175 ? 5.284 6.417 -9.643 1.00 46.59 175 ILE A C 1
ATOM 1333 O O . ILE A 1 175 ? 4.688 5.871 -8.711 1.00 46.59 175 ILE A O 1
ATOM 1337 N N . VAL A 1 176 ? 6.544 6.844 -9.533 1.00 44.09 176 VAL A N 1
ATOM 1338 C CA . VAL A 1 176 ? 7.265 6.895 -8.259 1.00 44.09 176 VAL A CA 1
ATOM 1339 C C . VAL A 1 176 ? 7.155 8.305 -7.706 1.00 44.09 176 VAL A C 1
ATOM 1341 O O . VAL A 1 176 ? 7.608 9.274 -8.313 1.00 44.09 176 VAL A O 1
ATOM 1344 N N . THR A 1 177 ? 6.587 8.448 -6.513 1.00 40.34 177 THR A N 1
ATOM 1345 C CA . THR A 1 177 ? 6.690 9.703 -5.770 1.00 40.34 177 THR A CA 1
ATOM 1346 C C . THR A 1 177 ? 8.177 9.943 -5.487 1.00 40.34 177 THR A C 1
ATOM 1348 O O . THR A 1 177 ? 8.753 9.190 -4.708 1.00 40.34 177 THR A O 1
ATOM 1351 N N . GLY A 1 178 ? 8.815 10.948 -6.095 1.00 34.44 178 GLY A N 1
ATOM 1352 C CA . GLY A 1 178 ? 10.260 11.233 -5.969 1.00 34.44 178 GLY A CA 1
ATOM 1353 C C . GLY A 1 178 ? 10.775 11.565 -4.552 1.00 34.44 178 GLY A C 1
ATOM 1354 O O . GLY A 1 178 ? 11.878 12.085 -4.401 1.00 34.44 178 GLY A O 1
ATOM 1355 N N . ASP A 1 179 ? 9.985 11.297 -3.510 1.00 41.28 179 ASP A N 1
ATOM 1356 C CA . ASP A 1 179 ? 10.361 11.391 -2.105 1.00 41.28 179 ASP A CA 1
ATOM 1357 C C . ASP A 1 179 ? 11.014 10.070 -1.645 1.00 41.28 179 ASP A C 1
ATOM 1359 O O . ASP A 1 179 ? 10.334 9.041 -1.598 1.00 41.28 179 ASP A O 1
ATOM 1363 N N . PRO A 1 180 ? 12.290 10.074 -1.213 1.00 36.94 180 PRO A N 1
ATOM 1364 C CA . PRO A 1 180 ? 12.977 8.890 -0.693 1.00 36.94 180 PRO A CA 1
ATOM 1365 C C . PRO A 1 180 ? 12.249 8.163 0.452 1.00 36.94 180 PRO A C 1
ATOM 1367 O O . PRO A 1 180 ? 12.475 6.973 0.659 1.00 36.94 180 PRO A O 1
ATOM 1370 N N . ALA A 1 181 ? 11.387 8.849 1.214 1.00 36.16 181 ALA A N 1
ATOM 1371 C CA . ALA A 1 181 ? 10.579 8.248 2.279 1.00 36.16 181 ALA A CA 1
ATOM 1372 C C . ALA A 1 181 ? 9.333 7.503 1.761 1.00 36.16 181 ALA A C 1
ATOM 1374 O O . ALA A 1 181 ? 8.779 6.663 2.477 1.00 36.16 181 ALA A O 1
ATOM 1375 N N . HIS A 1 182 ? 8.906 7.801 0.531 1.00 38.00 182 HIS A N 1
ATOM 1376 C CA . HIS A 1 182 ? 7.802 7.154 -0.177 1.00 38.00 182 HIS A CA 1
ATOM 1377 C C . HIS A 1 182 ? 8.296 6.197 -1.279 1.00 38.00 182 HIS A C 1
ATOM 1379 O O . HIS A 1 182 ? 7.570 5.275 -1.652 1.00 38.00 182 HIS A O 1
ATOM 1385 N N . CYS A 1 183 ? 9.562 6.313 -1.699 1.00 35.59 183 CYS A N 1
ATOM 1386 C CA . CYS A 1 183 ? 10.315 5.292 -2.426 1.00 35.59 183 CYS A CA 1
ATOM 1387 C C . CYS A 1 183 ? 10.600 4.084 -1.520 1.00 35.59 183 CYS A C 1
ATOM 1389 O O . CYS A 1 183 ? 11.748 3.734 -1.242 1.00 35.59 183 CYS A O 1
ATOM 1391 N N . PHE A 1 184 ? 9.558 3.415 -1.028 1.00 34.16 184 PHE A N 1
ATOM 1392 C CA . PHE A 1 184 ? 9.715 2.096 -0.435 1.00 34.16 184 PHE A CA 1
ATOM 1393 C C . PHE A 1 184 ? 10.055 1.129 -1.569 1.00 34.16 184 PHE A C 1
ATOM 1395 O O . PHE A 1 184 ? 9.183 0.452 -2.099 1.00 34.16 184 PHE A O 1
ATOM 1402 N N . LEU A 1 185 ? 11.320 1.043 -1.976 1.00 37.09 185 LEU A N 1
ATOM 1403 C CA . LEU A 1 185 ? 11.834 -0.035 -2.818 1.00 37.09 185 LEU A CA 1
ATOM 1404 C C . LEU A 1 185 ? 11.901 -1.326 -1.993 1.00 37.09 185 LEU A C 1
ATOM 1406 O O . LEU A 1 185 ? 12.965 -1.865 -1.745 1.00 37.09 185 LEU A O 1
ATOM 1410 N N . ALA A 1 186 ? 10.752 -1.831 -1.532 1.00 35.66 186 ALA A N 1
ATOM 1411 C CA . ALA A 1 186 ? 10.679 -3.208 -1.067 1.00 35.66 186 ALA A CA 1
ATOM 1412 C C . ALA A 1 186 ? 10.957 -4.103 -2.283 1.00 35.66 186 ALA A C 1
ATOM 1414 O O . ALA A 1 186 ? 10.117 -4.197 -3.180 1.00 35.66 186 ALA A O 1
ATOM 1415 N N . SER A 1 187 ? 12.182 -4.631 -2.345 1.00 42.03 187 SER A N 1
ATOM 1416 C CA . SER A 1 187 ? 12.681 -5.598 -3.330 1.00 42.03 187 SER A CA 1
ATOM 1417 C C . SER A 1 187 ? 12.576 -5.199 -4.807 1.00 42.03 187 SER A C 1
ATOM 1419 O O . SER A 1 187 ? 12.606 -6.078 -5.657 1.00 42.03 187 SER A O 1
ATOM 1421 N N . CYS A 1 188 ? 12.467 -3.901 -5.125 1.00 48.94 188 CYS A N 1
ATOM 1422 C CA . CYS A 1 188 ? 12.573 -3.372 -6.497 1.00 48.94 188 CYS A CA 1
ATOM 1423 C C . CYS A 1 188 ? 11.628 -3.982 -7.562 1.00 48.94 188 CYS A C 1
ATOM 1425 O O . CYS A 1 188 ? 11.764 -3.704 -8.749 1.00 48.94 188 CYS A O 1
ATOM 1427 N N . VAL A 1 189 ? 10.645 -4.764 -7.115 1.00 52.53 189 VAL A N 1
ATOM 1428 C CA . VAL A 1 189 ? 9.631 -5.483 -7.886 1.00 52.53 189 VAL A CA 1
ATOM 1429 C C . VAL A 1 189 ? 8.292 -5.228 -7.189 1.00 52.53 189 VAL A C 1
ATOM 1431 O O . VAL A 1 189 ? 8.208 -5.243 -5.956 1.00 52.53 189 VAL A O 1
ATOM 1434 N N . VAL A 1 190 ? 7.228 -4.954 -7.944 1.00 56.94 190 VAL A N 1
ATOM 1435 C CA . VAL A 1 190 ? 5.904 -4.649 -7.376 1.00 56.94 190 VAL A CA 1
ATOM 1436 C C . VAL A 1 190 ? 5.162 -5.937 -7.030 1.00 56.94 190 VAL A C 1
ATOM 1438 O O . VAL A 1 190 ? 4.262 -6.334 -7.750 1.00 56.94 190 VAL A O 1
ATOM 1441 N N . VAL A 1 191 ? 5.501 -6.602 -5.918 1.00 58.34 191 VAL A N 1
ATOM 1442 C CA . VAL A 1 191 ? 4.616 -7.657 -5.375 1.00 58.34 191 VAL A CA 1
ATOM 1443 C C . VAL A 1 191 ? 4.617 -7.686 -3.856 1.00 58.34 191 VAL A C 1
ATOM 1445 O O . VAL A 1 191 ? 5.243 -8.517 -3.204 1.00 58.34 191 VAL A O 1
ATOM 1448 N N . HIS A 1 192 ? 3.804 -6.816 -3.271 1.00 66.00 192 HIS A N 1
ATOM 1449 C CA . HIS A 1 192 ? 3.149 -7.137 -2.000 1.00 66.00 192 HIS A CA 1
ATOM 1450 C C . HIS A 1 192 ? 1.627 -7.008 -2.096 1.00 66.00 192 HIS A C 1
ATOM 1452 O O . HIS A 1 192 ? 0.952 -7.323 -1.118 1.00 66.00 192 HIS A O 1
ATOM 1458 N N . ASN A 1 193 ? 1.094 -6.518 -3.228 1.00 82.25 193 ASN A N 1
ATOM 1459 C CA . ASN A 1 193 ? -0.335 -6.333 -3.517 1.00 82.25 193 ASN A CA 1
ATOM 1460 C C . ASN A 1 193 ? -1.100 -5.715 -2.347 1.00 82.25 193 ASN A C 1
ATOM 1462 O O . ASN A 1 193 ? -2.259 -6.034 -2.058 1.00 82.25 193 ASN A O 1
ATOM 1466 N N . CYS A 1 194 ? -0.385 -4.832 -1.643 1.00 89.50 194 CYS A N 1
ATOM 1467 C CA . CYS A 1 194 ? -0.911 -4.075 -0.533 1.00 89.50 194 CYS A CA 1
ATOM 1468 C C . CYS A 1 194 ? -2.001 -3.161 -1.070 1.00 89.50 194 CYS A C 1
ATOM 1470 O O . CYS A 1 194 ? -1.93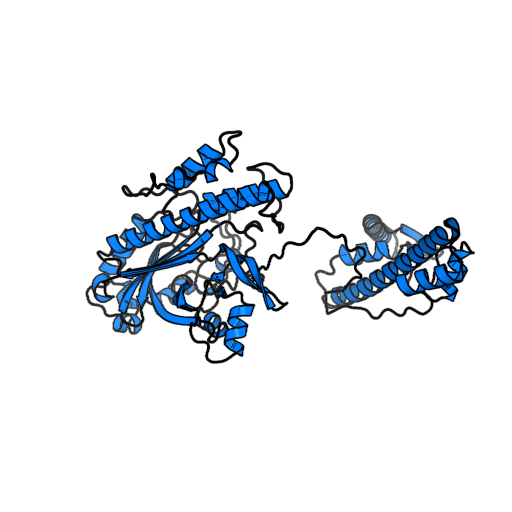5 -2.678 -2.204 1.00 89.50 194 CYS A O 1
ATOM 1472 N N . GLY A 1 195 ? -3.050 -3.025 -0.287 1.00 93.62 195 GLY A N 1
ATOM 1473 C CA . GLY A 1 195 ? -4.268 -2.368 -0.695 1.00 93.62 195 GLY A CA 1
ATOM 1474 C C . GLY A 1 195 ? -5.143 -2.124 0.510 1.00 93.62 195 GLY A C 1
ATOM 1475 O O . GLY A 1 195 ? -4.827 -2.556 1.624 1.00 93.62 195 GLY A O 1
ATOM 1476 N N . ASN A 1 196 ? -6.247 -1.446 0.253 1.00 96.06 196 ASN A N 1
ATOM 1477 C CA . ASN A 1 196 ? -7.222 -1.104 1.259 1.00 96.06 196 ASN A CA 1
ATOM 1478 C C . ASN A 1 196 ? -8.592 -1.649 0.840 1.00 96.06 196 ASN A C 1
ATOM 1480 O O . ASN A 1 196 ? -8.906 -1.711 -0.350 1.00 96.06 196 ASN A O 1
ATOM 1484 N N . ALA A 1 197 ? -9.407 -2.037 1.813 1.00 98.00 197 ALA A N 1
ATOM 1485 C CA . ALA A 1 197 ? -10.829 -2.287 1.604 1.00 98.00 197 ALA A CA 1
ATOM 1486 C C . ALA A 1 197 ? -11.625 -1.624 2.725 1.00 98.00 197 ALA A C 1
ATOM 1488 O O . ALA A 1 197 ? -11.185 -1.651 3.870 1.00 98.00 197 ALA A O 1
ATOM 1489 N N . ALA A 1 198 ? -12.766 -1.031 2.400 1.00 98.56 198 ALA A N 1
ATOM 1490 C CA . ALA A 1 198 ? -13.673 -0.426 3.359 1.00 98.56 198 ALA A CA 1
ATOM 1491 C C . ALA A 1 198 ? -15.108 -0.855 3.067 1.00 98.56 198 ALA A C 1
ATOM 1493 O O . ALA A 1 198 ? -15.566 -0.749 1.931 1.00 98.56 198 ALA A O 1
ATOM 1494 N N . ILE A 1 199 ? -15.809 -1.323 4.096 1.00 98.81 199 ILE A N 1
ATOM 1495 C CA . ILE A 1 199 ? -17.225 -1.672 4.032 1.00 98.81 199 ILE A CA 1
ATOM 1496 C C . ILE A 1 199 ? -18.028 -0.640 4.809 1.00 98.81 199 ILE A C 1
ATOM 1498 O O . ILE A 1 199 ? -17.798 -0.473 6.007 1.00 98.81 199 ILE A O 1
ATOM 1502 N N . ARG A 1 200 ? -19.000 0.006 4.160 1.00 98.75 200 ARG A N 1
ATOM 1503 C CA . ARG A 1 200 ? -20.051 0.745 4.866 1.00 98.75 200 ARG A CA 1
ATOM 1504 C C . ARG A 1 200 ? -21.082 -0.239 5.388 1.00 98.75 200 ARG A C 1
ATOM 1506 O O . ARG A 1 200 ? -21.529 -1.118 4.648 1.00 98.75 200 ARG A O 1
ATOM 1513 N N . THR A 1 201 ? -21.474 -0.065 6.641 1.00 98.75 201 THR A N 1
ATOM 1514 C CA . THR A 1 201 ? -22.468 -0.918 7.294 1.00 98.75 201 THR A CA 1
ATOM 1515 C C . THR A 1 201 ? -23.820 -0.224 7.426 1.00 98.75 201 THR A C 1
ATOM 1517 O O . THR A 1 201 ? -23.936 0.982 7.204 1.00 98.75 201 THR A O 1
ATOM 1520 N N . ASP A 1 202 ? -24.844 -0.988 7.796 1.00 98.44 202 ASP A N 1
ATOM 1521 C CA . ASP A 1 202 ? -26.150 -0.476 8.223 1.00 98.44 202 ASP A CA 1
ATOM 1522 C C . ASP A 1 202 ? -26.157 0.085 9.655 1.00 98.44 202 ASP A C 1
ATOM 1524 O O . ASP A 1 202 ? -27.168 0.642 10.082 1.00 98.44 202 ASP A O 1
ATOM 1528 N N . LEU A 1 203 ? -25.036 -0.017 10.375 1.00 98.50 203 LEU A N 1
ATOM 1529 C CA . LEU A 1 203 ? -24.896 0.454 11.747 1.00 98.50 203 LEU A CA 1
ATOM 1530 C C . LEU A 1 203 ? -24.564 1.946 11.826 1.00 98.50 203 LEU A C 1
ATOM 1532 O O . LEU A 1 203 ? -23.921 2.549 10.956 1.00 98.50 203 LEU A O 1
ATOM 1536 N N . ARG A 1 204 ? -24.954 2.524 12.955 1.00 98.31 204 ARG A N 1
ATOM 1537 C CA . ARG A 1 204 ? -24.642 3.878 13.398 1.00 98.31 204 ARG A CA 1
ATOM 1538 C C . ARG A 1 204 ? -23.666 3.823 14.567 1.00 98.31 204 ARG A C 1
ATOM 1540 O O . ARG A 1 204 ? -23.553 2.810 15.257 1.00 98.31 204 ARG A O 1
ATOM 1547 N N . VAL A 1 205 ? -22.943 4.915 14.806 1.00 97.62 205 VAL A N 1
ATOM 1548 C CA . VAL A 1 205 ? -21.972 4.992 15.915 1.00 97.62 205 VAL A CA 1
ATOM 1549 C C . VAL A 1 205 ? -22.623 4.622 17.247 1.00 97.62 205 VAL A C 1
ATOM 1551 O O . VAL A 1 205 ? -22.040 3.888 18.038 1.00 97.62 205 VAL A O 1
ATOM 1554 N N . GLU A 1 206 ? -23.851 5.077 17.470 1.00 96.81 206 GLU A N 1
ATOM 1555 C CA . GLU A 1 206 ? -24.631 4.816 18.675 1.00 96.81 206 GLU A CA 1
ATOM 1556 C C . GLU A 1 206 ? -24.854 3.317 18.944 1.00 96.81 206 GLU A C 1
ATOM 1558 O O . GLU A 1 206 ? -24.886 2.915 20.113 1.00 96.81 206 GLU A O 1
ATOM 1563 N N . ASP A 1 207 ? -24.940 2.491 17.894 1.00 97.38 207 ASP A N 1
ATOM 1564 C CA . ASP A 1 207 ? -25.149 1.042 18.001 1.00 97.38 207 ASP A CA 1
ATOM 1565 C C . ASP A 1 207 ? -23.926 0.343 18.609 1.00 97.38 207 ASP A C 1
ATOM 1567 O O . ASP A 1 207 ? -24.059 -0.571 19.425 1.00 97.38 207 ASP A O 1
ATOM 1571 N N . ILE A 1 208 ? -22.720 0.822 18.284 1.00 96.44 208 ILE A N 1
ATOM 1572 C CA . ILE A 1 208 ? -21.449 0.249 18.759 1.00 96.44 208 ILE A CA 1
ATOM 1573 C C . ILE A 1 208 ? -20.891 0.956 20.005 1.00 96.44 208 ILE A C 1
ATOM 1575 O O . ILE A 1 208 ? -19.881 0.531 20.570 1.00 96.44 208 ILE A O 1
ATOM 1579 N N . THR A 1 209 ? -21.556 2.014 20.482 1.00 94.88 209 THR A N 1
ATOM 1580 C CA . THR A 1 209 ? -21.142 2.792 21.663 1.00 94.88 209 THR A CA 1
ATOM 1581 C C . THR A 1 209 ? -22.209 2.887 22.755 1.00 94.88 209 THR A C 1
ATOM 1583 O O . THR A 1 209 ? -22.012 3.612 23.730 1.00 94.88 209 THR A O 1
ATOM 1586 N N . ARG A 1 210 ? -23.329 2.160 22.661 1.00 90.88 210 ARG A N 1
ATOM 1587 C CA . ARG A 1 210 ? -24.463 2.271 23.604 1.00 90.88 210 ARG A CA 1
ATOM 1588 C C . ARG A 1 210 ? -24.974 3.714 23.730 1.00 90.88 210 ARG A C 1
ATOM 1590 O O . ARG A 1 210 ? -25.013 4.269 24.829 1.00 90.88 210 ARG A O 1
ATOM 1597 N N . ASN A 1 211 ? -25.401 4.292 22.610 1.00 87.88 211 ASN A N 1
ATOM 1598 C CA . ASN A 1 211 ? -26.031 5.617 22.517 1.00 87.88 211 ASN A CA 1
ATOM 1599 C C . ASN A 1 211 ? -25.117 6.817 22.822 1.00 87.88 211 ASN A C 1
ATOM 1601 O O . ASN A 1 211 ? -25.613 7.901 23.133 1.00 87.88 211 ASN A O 1
ATOM 1605 N N . VAL A 1 212 ? -23.792 6.664 22.732 1.00 92.56 212 VAL A N 1
ATOM 1606 C CA . VAL A 1 212 ? -22.884 7.821 22.730 1.00 92.56 212 VAL A CA 1
ATOM 1607 C C . VAL A 1 212 ? -22.713 8.278 21.284 1.00 92.56 212 VAL A C 1
ATOM 1609 O O . VAL A 1 212 ? -22.059 7.595 20.496 1.00 92.56 212 VAL A O 1
ATOM 1612 N N . SER A 1 213 ? -23.306 9.421 20.934 1.00 94.56 213 SER A N 1
ATOM 1613 C CA . SER A 1 213 ? -23.272 9.920 19.558 1.00 94.56 213 SER A CA 1
ATOM 1614 C C . SER A 1 213 ? -21.877 10.341 19.109 1.00 94.56 213 SER A C 1
ATOM 1616 O O . SER A 1 213 ? -21.004 10.654 19.926 1.00 94.56 213 SER A O 1
ATOM 1618 N N . LEU A 1 214 ? -21.676 10.405 17.790 1.00 95.12 214 LEU A N 1
ATOM 1619 C CA . LEU A 1 214 ? -20.424 10.889 17.206 1.00 95.12 214 LEU A CA 1
ATOM 1620 C C . LEU A 1 214 ? -20.061 12.298 17.708 1.00 95.12 214 LEU A C 1
ATOM 1622 O O . LEU A 1 214 ? -18.922 12.525 18.109 1.00 95.12 214 LEU A O 1
ATOM 1626 N N . ASP A 1 215 ? -21.026 13.218 17.769 1.00 95.38 215 ASP A N 1
ATOM 1627 C CA . ASP A 1 215 ? -20.817 14.581 18.282 1.00 95.38 215 ASP A CA 1
ATOM 1628 C C . ASP A 1 215 ? -20.335 14.595 19.736 1.00 95.38 215 ASP A C 1
ATOM 1630 O O . ASP A 1 215 ? -19.492 15.410 20.124 1.00 95.38 215 ASP A O 1
ATOM 1634 N N . GLU A 1 216 ? -20.850 13.683 20.563 1.00 93.94 216 GLU A N 1
ATOM 1635 C CA . GLU A 1 216 ? -20.404 13.549 21.945 1.00 93.94 216 GLU A CA 1
ATOM 1636 C C . GLU A 1 216 ? -18.980 12.996 22.019 1.00 93.94 216 GLU A C 1
ATOM 1638 O O . GLU A 1 216 ? -18.186 13.480 22.820 1.00 93.94 216 GLU A O 1
ATOM 1643 N N . ILE A 1 217 ? -18.613 12.055 21.146 1.00 94.06 217 ILE A N 1
ATOM 1644 C CA . ILE A 1 217 ? -17.238 11.545 21.037 1.00 94.06 217 ILE A CA 1
ATOM 1645 C C . ILE A 1 217 ? -16.281 12.646 20.569 1.00 94.06 217 ILE A C 1
ATOM 1647 O O . ILE A 1 217 ? -15.179 12.768 21.099 1.00 94.06 217 ILE A O 1
ATOM 1651 N N . VAL A 1 218 ? -16.684 13.473 19.604 1.00 93.69 218 VAL A N 1
ATOM 1652 C CA . VAL A 1 218 ? -15.854 14.574 19.096 1.00 93.69 218 VAL A CA 1
ATOM 1653 C C . VAL A 1 218 ? -15.632 15.639 20.173 1.00 93.69 218 VAL A C 1
ATOM 1655 O O . VAL A 1 218 ? -14.501 16.098 20.342 1.00 93.69 218 VAL A O 1
ATOM 1658 N N . ARG A 1 219 ? -16.675 16.011 20.930 1.00 95.50 219 ARG A N 1
ATOM 1659 C CA . ARG A 1 219 ? -16.571 16.996 22.025 1.00 95.50 219 ARG A CA 1
ATOM 1660 C C . ARG A 1 219 ? -15.870 16.438 23.261 1.00 95.50 219 ARG A C 1
ATOM 1662 O O . ARG A 1 219 ? -15.100 17.152 23.898 1.00 95.50 219 ARG A O 1
ATOM 1669 N N . ASN A 1 220 ? -16.116 15.171 23.586 1.00 94.81 220 ASN A N 1
ATOM 1670 C CA . ASN A 1 220 ? -15.632 14.493 24.785 1.00 94.81 220 ASN A CA 1
ATOM 1671 C C . ASN A 1 220 ? -14.962 13.146 24.438 1.00 94.81 220 ASN A C 1
ATOM 1673 O O . ASN A 1 220 ? -15.490 12.087 24.784 1.00 94.81 220 ASN A O 1
ATOM 1677 N N . PRO A 1 221 ? -13.754 13.146 23.838 1.00 92.88 221 PRO A N 1
ATOM 1678 C CA . PRO A 1 221 ? -13.098 11.930 23.330 1.00 92.88 221 PRO A CA 1
ATOM 1679 C C . PRO A 1 221 ? -12.897 10.806 24.359 1.00 92.88 221 PRO A C 1
ATOM 1681 O O . PRO A 1 221 ? -12.901 9.621 24.022 1.00 92.88 221 PRO A O 1
ATOM 1684 N N . HIS A 1 222 ? -12.770 11.162 25.640 1.00 91.38 222 HIS A N 1
ATOM 1685 C CA . HIS A 1 222 ? -12.646 10.210 26.745 1.00 91.38 222 HIS A CA 1
ATOM 1686 C C . HIS A 1 222 ? -13.884 9.312 26.918 1.00 91.38 222 HIS A C 1
ATOM 1688 O O . HIS A 1 222 ? -13.753 8.203 27.437 1.00 91.38 222 HIS A O 1
ATOM 1694 N N . ARG A 1 223 ? -15.068 9.748 26.458 1.00 92.75 223 ARG A N 1
ATOM 1695 C CA . ARG A 1 223 ? -16.310 8.959 26.501 1.00 92.75 223 ARG A CA 1
ATOM 1696 C C . ARG A 1 223 ? -16.198 7.670 25.698 1.00 92.75 223 ARG A C 1
ATOM 1698 O O . ARG A 1 223 ? -16.674 6.641 26.167 1.00 92.75 223 ARG A O 1
ATOM 1705 N N . LEU A 1 224 ? -15.555 7.714 24.528 1.00 93.50 224 LEU A N 1
ATOM 1706 C CA . LEU A 1 224 ? -15.321 6.513 23.727 1.00 93.50 224 LEU A CA 1
ATOM 1707 C C . LEU A 1 224 ? -14.262 5.622 24.380 1.00 93.50 224 LEU A C 1
ATOM 1709 O O . LEU A 1 224 ? -14.480 4.426 24.532 1.00 93.50 224 LEU A O 1
ATOM 1713 N N . ALA A 1 225 ? -13.158 6.209 24.850 1.00 88.75 225 ALA A N 1
ATOM 1714 C CA . ALA A 1 225 ? -12.081 5.458 25.497 1.00 88.75 225 ALA A CA 1
ATOM 1715 C C . ALA A 1 225 ? -12.556 4.655 26.725 1.00 88.75 225 ALA A C 1
ATOM 1717 O O . ALA A 1 225 ? -12.058 3.561 26.977 1.00 88.75 225 ALA A O 1
ATOM 1718 N N . GLN A 1 226 ? -13.540 5.176 27.466 1.00 90.62 226 GLN A N 1
ATOM 1719 C CA . GLN A 1 226 ? -14.143 4.533 28.642 1.00 90.62 226 GLN A CA 1
ATOM 1720 C C . GLN A 1 226 ? -15.383 3.685 28.310 1.00 90.62 226 GLN A C 1
ATOM 1722 O O . GLN A 1 226 ? -16.037 3.162 29.212 1.00 90.62 226 GLN A O 1
ATOM 1727 N N . ASN A 1 227 ? -15.751 3.560 27.033 1.00 96.12 227 ASN A N 1
ATOM 1728 C CA . ASN A 1 227 ? -16.954 2.849 26.637 1.00 96.12 227 ASN A CA 1
ATOM 1729 C C . ASN A 1 227 ? -16.740 1.332 26.681 1.00 96.12 227 ASN A C 1
ATOM 1731 O O . ASN A 1 227 ? -15.925 0.791 25.934 1.00 96.12 227 ASN A O 1
ATOM 1735 N N . ASN A 1 228 ? -17.498 0.636 27.530 1.00 96.31 228 ASN A N 1
ATOM 1736 C CA . ASN A 1 228 ? -17.352 -0.811 27.700 1.00 96.31 228 ASN A CA 1
ATOM 1737 C C . ASN A 1 228 ? -17.719 -1.606 26.438 1.00 96.31 228 ASN A C 1
ATOM 1739 O O . ASN A 1 228 ? -17.048 -2.585 26.141 1.00 96.31 228 ASN A O 1
ATOM 1743 N N . LEU A 1 229 ? -18.759 -1.205 25.691 1.00 96.81 229 LEU A N 1
ATOM 1744 C CA . LEU A 1 229 ? -19.152 -1.930 24.475 1.00 96.81 229 LEU A CA 1
ATOM 1745 C C . LEU A 1 229 ? -18.072 -1.799 23.401 1.00 96.81 229 LEU A C 1
ATOM 1747 O O . LEU A 1 229 ? -17.600 -2.811 22.895 1.00 96.81 229 LEU A O 1
ATOM 1751 N N . ALA A 1 230 ? -17.628 -0.573 23.123 1.00 97.19 230 ALA A N 1
ATOM 1752 C CA . ALA A 1 230 ? -16.602 -0.333 22.114 1.00 97.19 230 ALA A CA 1
ATOM 1753 C C . ALA A 1 230 ? -15.259 -0.997 22.473 1.00 97.19 230 ALA A C 1
ATOM 1755 O O . ALA A 1 230 ? -14.585 -1.531 21.597 1.00 97.19 230 ALA A O 1
ATOM 1756 N N . ASN A 1 231 ? -14.879 -1.023 23.759 1.00 97.75 231 ASN A N 1
ATOM 1757 C CA . ASN A 1 231 ? -13.686 -1.753 24.200 1.00 97.75 231 ASN A CA 1
ATOM 1758 C C . ASN A 1 231 ? -13.834 -3.270 24.027 1.00 97.75 231 ASN A C 1
ATOM 1760 O O . ASN A 1 231 ? -12.914 -3.892 23.508 1.00 97.75 231 ASN A O 1
ATOM 1764 N N . ASN A 1 232 ? -14.982 -3.847 24.392 1.00 98.06 232 ASN A N 1
ATOM 1765 C CA . ASN A 1 232 ? -15.227 -5.277 24.205 1.00 98.06 232 ASN A CA 1
ATOM 1766 C C . ASN A 1 232 ? -15.184 -5.667 22.721 1.00 98.06 232 ASN A C 1
ATOM 1768 O O . ASN A 1 232 ? -14.555 -6.662 22.383 1.00 98.06 232 ASN A O 1
ATOM 1772 N N . LEU A 1 233 ? -15.783 -4.859 21.839 1.00 98.19 233 LEU A N 1
ATOM 1773 C CA . LEU A 1 233 ? -15.705 -5.063 20.388 1.00 98.19 233 LEU A CA 1
ATOM 1774 C C . LEU A 1 233 ? -14.257 -4.969 19.888 1.00 98.19 233 LEU A C 1
ATOM 1776 O O . LEU A 1 233 ? -13.834 -5.780 19.070 1.00 98.19 233 LEU A O 1
ATOM 1780 N N . ALA A 1 234 ? -13.469 -4.021 20.403 1.00 97.88 234 ALA A N 1
ATOM 1781 C CA . ALA A 1 234 ? -12.052 -3.912 20.063 1.00 97.88 234 ALA A CA 1
ATOM 1782 C C . ALA A 1 234 ? -11.250 -5.156 20.486 1.00 97.88 234 ALA A C 1
ATOM 1784 O O . ALA A 1 234 ? -10.410 -5.632 19.721 1.00 97.88 234 ALA A O 1
ATOM 1785 N N . ASP A 1 235 ? -11.514 -5.692 21.680 1.00 97.88 235 ASP A N 1
ATOM 1786 C CA . ASP A 1 235 ? -10.893 -6.924 22.179 1.00 97.88 235 ASP A CA 1
ATOM 1787 C C . ASP A 1 235 ? -11.324 -8.151 21.363 1.00 97.88 235 ASP A C 1
ATOM 1789 O O . ASP A 1 235 ? -10.493 -8.989 21.002 1.00 97.88 235 ASP A O 1
ATOM 1793 N N . GLU A 1 236 ? -12.603 -8.229 21.000 1.00 97.38 236 GLU A N 1
ATOM 1794 C CA . GLU A 1 236 ? -13.147 -9.291 20.159 1.00 97.38 236 GLU A CA 1
ATOM 1795 C C . GLU A 1 236 ? -12.506 -9.280 18.765 1.00 97.38 236 GLU A C 1
ATOM 1797 O O . GLU A 1 236 ? -11.958 -10.300 18.345 1.00 97.38 236 GLU A O 1
ATOM 1802 N N . ILE A 1 237 ? -12.443 -8.121 18.100 1.00 97.56 237 ILE A N 1
ATOM 1803 C CA . ILE A 1 237 ? -11.757 -7.949 16.808 1.00 97.56 237 ILE A CA 1
ATOM 1804 C C . ILE A 1 237 ? -10.284 -8.365 16.912 1.00 97.56 237 ILE A C 1
ATOM 1806 O O . ILE A 1 237 ? -9.795 -9.134 16.080 1.00 97.56 237 ILE A O 1
ATOM 1810 N N . ALA A 1 238 ? -9.573 -7.885 17.937 1.00 95.56 238 ALA A N 1
ATOM 1811 C CA . ALA A 1 238 ? -8.155 -8.182 18.131 1.00 95.56 238 ALA A CA 1
ATOM 1812 C C . ALA A 1 238 ? -7.882 -9.673 18.401 1.00 95.56 238 ALA A C 1
ATOM 1814 O O . ALA A 1 238 ? -6.803 -10.165 18.072 1.00 95.56 238 ALA A O 1
ATOM 1815 N N . SER A 1 239 ? -8.842 -10.389 18.994 1.00 94.56 239 SER A N 1
ATOM 1816 C CA . SER A 1 239 ? -8.735 -11.827 19.265 1.00 94.56 239 SER A CA 1
ATOM 1817 C C . SER A 1 239 ? -9.141 -12.704 18.075 1.00 94.56 239 SER A C 1
ATOM 1819 O O . SER A 1 239 ? -8.513 -13.736 17.833 1.00 94.56 239 SER A O 1
ATOM 1821 N N . ALA A 1 240 ? -10.158 -12.290 17.315 1.00 95.00 240 ALA A N 1
ATOM 1822 C CA . ALA A 1 240 ? -10.686 -13.034 16.177 1.00 95.00 240 ALA A CA 1
ATOM 1823 C C . ALA A 1 240 ? -9.786 -12.930 14.936 1.00 95.00 240 ALA A C 1
ATOM 1825 O O . ALA A 1 240 ? -9.714 -13.866 14.137 1.00 95.00 240 ALA A O 1
ATOM 1826 N N . ILE A 1 241 ? -9.092 -11.800 14.764 1.00 96.31 241 ILE A N 1
ATOM 1827 C CA . ILE A 1 241 ? -8.232 -11.548 13.608 1.00 96.31 241 ILE A CA 1
ATOM 1828 C C . ILE A 1 241 ? -6.765 -11.807 13.949 1.00 96.31 241 ILE A C 1
ATOM 1830 O O . ILE A 1 241 ? -6.242 -11.411 14.986 1.00 96.31 241 ILE A O 1
ATOM 1834 N N . SER A 1 242 ? -6.061 -12.472 13.033 1.00 94.44 242 SER A N 1
ATOM 1835 C CA . SER A 1 242 ? -4.643 -12.784 13.204 1.00 94.44 242 SER A CA 1
ATOM 1836 C C . SER A 1 242 ? -3.743 -11.678 12.643 1.00 94.44 242 SER A C 1
ATOM 1838 O O . SER A 1 242 ? -3.611 -11.505 11.425 1.00 94.44 242 SER A O 1
ATOM 1840 N N . PHE A 1 243 ? -3.075 -10.969 13.550 1.00 92.44 243 PHE A N 1
ATOM 1841 C CA . PHE A 1 243 ? -2.027 -9.982 13.272 1.00 92.44 243 PHE A CA 1
ATOM 1842 C C . PHE A 1 243 ? -0.641 -10.616 13.399 1.00 92.44 243 PHE A C 1
ATOM 1844 O O . PHE A 1 243 ? -0.516 -11.640 14.064 1.00 92.44 243 PHE A O 1
ATOM 1851 N N . GLY A 1 244 ? 0.357 -10.039 12.723 1.00 86.19 244 GLY A N 1
ATOM 1852 C CA . GLY A 1 244 ? 1.765 -10.443 12.801 1.00 86.19 244 GLY A CA 1
ATOM 1853 C C . GLY A 1 244 ? 2.350 -11.182 11.600 1.00 86.19 244 GLY A C 1
ATOM 1854 O O . GLY A 1 244 ? 1.656 -11.667 10.700 1.00 86.19 244 GLY A O 1
ATOM 1855 N N . ILE A 1 245 ? 3.683 -11.250 11.550 1.00 81.12 245 ILE A N 1
ATOM 1856 C CA . ILE A 1 245 ? 4.405 -11.915 10.456 1.00 81.12 245 ILE A CA 1
ATOM 1857 C C . ILE A 1 245 ? 4.413 -13.428 10.663 1.00 81.12 245 ILE A C 1
ATOM 1859 O O . ILE A 1 245 ? 4.637 -13.924 11.761 1.00 81.12 245 ILE A O 1
ATOM 1863 N N . GLY A 1 246 ? 4.167 -14.182 9.587 1.00 81.62 246 GLY A N 1
ATOM 1864 C CA . GLY A 1 246 ? 4.230 -15.648 9.621 1.00 81.62 246 GLY A CA 1
ATOM 1865 C C . GLY A 1 246 ? 3.048 -16.324 10.323 1.00 81.62 246 GLY A C 1
ATOM 1866 O O . GLY A 1 246 ? 3.044 -17.543 10.471 1.00 81.62 246 GLY A O 1
ATOM 1867 N N . ARG A 1 247 ? 2.041 -15.556 10.739 1.00 89.31 247 ARG A N 1
ATOM 1868 C CA . ARG A 1 247 ? 0.872 -16.052 11.471 1.00 89.31 247 ARG A CA 1
ATOM 1869 C C . ARG A 1 247 ? -0.086 -16.784 10.541 1.00 89.31 247 ARG A C 1
ATOM 1871 O O . ARG A 1 247 ? -0.030 -16.598 9.330 1.00 89.31 247 ARG A O 1
ATOM 1878 N N . LYS A 1 248 ? -0.924 -17.640 11.118 1.00 93.00 248 LYS A N 1
ATOM 1879 C CA . LYS A 1 248 ? -1.962 -18.399 10.413 1.00 93.00 248 LYS A CA 1
ATOM 1880 C C . LYS A 1 248 ? -3.323 -17.823 10.775 1.00 93.00 248 LYS A C 1
ATOM 1882 O O . LYS A 1 248 ? -3.468 -17.305 11.879 1.00 93.00 248 LYS A O 1
ATOM 1887 N N . ASN A 1 249 ? -4.285 -17.922 9.869 1.00 94.00 249 ASN A N 1
ATOM 1888 C CA . ASN A 1 249 ? -5.675 -17.645 10.182 1.00 94.00 249 ASN A CA 1
ATOM 1889 C C . ASN A 1 249 ? -6.231 -18.828 10.985 1.00 94.00 249 ASN A C 1
ATOM 1891 O O . ASN A 1 249 ? -6.282 -19.945 10.474 1.00 94.00 249 ASN A O 1
ATOM 1895 N N . ASN A 1 250 ? -6.562 -18.584 12.254 1.00 92.31 250 ASN A N 1
ATOM 1896 C CA . ASN A 1 250 ? -7.050 -19.613 13.177 1.00 92.31 250 ASN A CA 1
ATOM 1897 C C . ASN A 1 250 ? -8.578 -19.606 13.319 1.00 92.31 250 ASN A C 1
ATOM 1899 O O . ASN A 1 250 ? -9.093 -20.311 14.178 1.00 92.31 250 ASN A O 1
ATOM 1903 N N . ALA A 1 251 ? -9.288 -18.786 12.541 1.00 93.75 251 ALA A N 1
ATOM 1904 C CA . ALA A 1 251 ? -10.740 -18.764 12.576 1.00 93.75 251 ALA A CA 1
ATOM 1905 C C . ALA A 1 251 ? -11.316 -20.046 11.956 1.00 93.75 251 ALA A C 1
ATOM 1907 O O . ALA A 1 251 ? -10.808 -20.534 10.944 1.00 93.75 251 ALA A O 1
ATOM 1908 N N . ASP A 1 252 ? -12.399 -20.564 12.533 1.00 92.94 252 ASP A N 1
ATOM 1909 C CA . ASP A 1 252 ? -13.060 -21.782 12.042 1.00 92.94 252 ASP A CA 1
ATOM 1910 C C . ASP A 1 252 ? -13.626 -21.610 10.622 1.00 92.94 252 ASP A C 1
ATOM 1912 O O . ASP A 1 252 ? -13.704 -22.562 9.850 1.00 92.94 252 ASP A O 1
ATOM 1916 N N . ASP A 1 253 ? -13.978 -20.376 10.258 1.00 94.62 253 ASP A N 1
ATOM 1917 C CA . ASP A 1 253 ? -14.461 -19.958 8.942 1.00 94.62 253 ASP A CA 1
ATOM 1918 C C . ASP A 1 253 ? -13.356 -19.355 8.057 1.00 94.62 253 ASP A C 1
ATOM 1920 O O . ASP A 1 253 ? -13.644 -18.612 7.113 1.00 94.62 253 ASP A O 1
ATOM 1924 N N . ALA A 1 254 ? -12.082 -19.644 8.349 1.00 94.06 254 ALA A N 1
ATOM 1925 C CA . ALA A 1 254 ? -10.968 -19.207 7.518 1.00 94.06 254 ALA A CA 1
ATOM 1926 C C . ALA A 1 254 ? -11.125 -19.716 6.067 1.00 94.06 254 ALA A C 1
ATOM 1928 O O . ALA A 1 254 ? -11.459 -20.884 5.850 1.00 94.06 254 ALA A O 1
ATOM 1929 N N . PRO A 1 255 ? -10.819 -18.893 5.045 1.00 93.56 255 PRO A N 1
ATOM 1930 C CA . PRO A 1 255 ? -11.082 -19.202 3.636 1.00 93.56 255 PRO A CA 1
ATOM 1931 C C . PRO A 1 255 ? -10.033 -20.158 3.030 1.00 93.56 255 PRO A C 1
ATOM 1933 O O . PRO A 1 255 ? -9.525 -19.955 1.930 1.00 93.56 255 PRO A O 1
ATOM 1936 N N . VAL A 1 256 ? -9.671 -21.222 3.745 1.00 90.94 256 VAL A N 1
ATOM 1937 C CA . VAL A 1 256 ? -8.570 -22.131 3.389 1.00 90.94 256 VAL A CA 1
ATOM 1938 C C . VAL A 1 256 ? -8.846 -22.987 2.144 1.00 90.94 256 VAL A C 1
ATOM 1940 O O . VAL A 1 256 ? -7.909 -23.532 1.572 1.00 90.94 256 VAL A O 1
ATOM 1943 N N . ASP A 1 257 ? -10.094 -23.102 1.686 1.00 89.94 257 ASP A N 1
ATOM 1944 C CA . ASP A 1 257 ? -10.449 -23.850 0.465 1.00 89.94 257 ASP A CA 1
ATOM 1945 C C . ASP A 1 257 ? -10.809 -22.947 -0.733 1.00 89.94 257 ASP A C 1
ATOM 1947 O O . ASP A 1 257 ? -11.450 -23.372 -1.698 1.00 89.94 257 ASP A O 1
ATOM 1951 N N . HIS A 1 258 ? -10.393 -21.678 -0.688 1.00 95.75 258 HIS A N 1
ATOM 1952 C CA . HIS A 1 258 ? -10.706 -20.702 -1.731 1.00 95.75 258 HIS A CA 1
ATOM 1953 C C . HIS A 1 258 ? -10.275 -21.183 -3.142 1.00 95.75 258 HIS A C 1
ATOM 1955 O O . HIS A 1 258 ? -9.177 -21.735 -3.292 1.00 95.75 258 HIS A O 1
ATOM 1961 N N . PRO A 1 259 ? -11.075 -20.944 -4.207 1.00 95.44 259 PRO A N 1
ATOM 1962 C CA . PRO A 1 259 ? -10.768 -21.382 -5.577 1.00 95.44 259 PRO A CA 1
ATOM 1963 C C . PRO A 1 259 ? -9.384 -20.980 -6.100 1.00 95.44 259 PRO A C 1
ATOM 1965 O O . PRO A 1 259 ? -8.795 -21.720 -6.882 1.00 95.44 259 PRO A O 1
ATOM 1968 N N . LEU A 1 260 ? -8.820 -19.876 -5.600 1.00 95.38 260 LEU A N 1
ATOM 1969 C CA . LEU A 1 260 ? -7.471 -19.404 -5.947 1.00 95.38 260 LEU A CA 1
ATOM 1970 C C . LEU A 1 260 ? -6.363 -20.447 -5.709 1.00 95.38 260 LEU A C 1
ATOM 1972 O O . LEU A 1 260 ? -5.306 -20.384 -6.329 1.00 95.38 260 LEU A O 1
ATOM 1976 N N . PHE A 1 261 ? -6.568 -21.434 -4.826 1.00 95.12 261 PHE A N 1
ATOM 1977 C CA . PHE A 1 261 ? -5.584 -22.505 -4.603 1.00 95.12 261 PHE A CA 1
ATOM 1978 C C . PHE A 1 261 ? -5.625 -23.589 -5.689 1.00 95.12 261 PHE A C 1
ATOM 1980 O O . PHE A 1 261 ? -4.835 -24.525 -5.651 1.00 95.12 261 PHE A O 1
ATOM 1987 N N . ARG A 1 262 ? -6.544 -23.483 -6.649 1.00 94.56 262 ARG A N 1
ATOM 1988 C CA . ARG A 1 262 ? -6.643 -24.349 -7.830 1.00 94.56 262 ARG A CA 1
ATOM 1989 C C . ARG A 1 262 ? -6.266 -23.601 -9.115 1.00 94.56 262 ARG A C 1
ATOM 1991 O O . ARG A 1 262 ? -6.391 -24.163 -10.197 1.00 94.56 262 ARG A O 1
ATOM 1998 N N . ASP A 1 263 ? -5.821 -22.351 -8.991 1.00 96.00 263 ASP A N 1
ATOM 1999 C CA . ASP A 1 263 ? -5.482 -21.492 -10.121 1.00 96.00 263 ASP A CA 1
ATOM 2000 C C . ASP A 1 263 ? -4.273 -22.038 -10.918 1.00 96.00 263 ASP A C 1
ATOM 2002 O O . ASP A 1 263 ? -3.264 -22.423 -10.314 1.00 96.00 263 ASP A O 1
ATOM 2006 N N . PRO A 1 264 ? -4.324 -22.082 -12.262 1.00 94.00 264 PRO A N 1
ATOM 2007 C CA . PRO A 1 264 ? -3.200 -22.536 -13.077 1.00 94.00 264 PRO A CA 1
ATOM 2008 C C . PRO A 1 264 ? -1.909 -21.721 -12.903 1.00 94.00 264 PRO A C 1
ATOM 2010 O O . PRO A 1 264 ? -0.828 -22.259 -13.137 1.00 94.00 264 PRO A O 1
ATOM 2013 N N . ALA A 1 265 ? -1.964 -20.465 -12.451 1.00 94.81 265 ALA A N 1
ATOM 2014 C CA . ALA A 1 265 ? -0.778 -19.639 -12.225 1.00 94.81 265 ALA A CA 1
ATOM 2015 C C . ALA A 1 265 ? 0.201 -20.267 -11.219 1.00 94.81 265 ALA A C 1
ATOM 2017 O O . ALA A 1 265 ? 1.405 -20.034 -11.310 1.00 94.81 265 ALA A O 1
ATOM 2018 N N . TRP A 1 266 ? -0.257 -21.146 -10.315 1.00 93.56 266 TRP A N 1
ATOM 2019 C CA . TRP A 1 266 ? 0.636 -21.915 -9.439 1.00 93.56 266 TRP A CA 1
ATOM 2020 C C . TRP A 1 266 ? 1.676 -22.744 -10.211 1.00 93.56 266 TRP A C 1
ATOM 2022 O O . TRP A 1 266 ? 2.747 -23.025 -9.666 1.00 93.56 266 TRP A O 1
ATOM 2032 N N . TYR A 1 267 ? 1.414 -23.107 -11.475 1.00 91.56 267 TYR A N 1
ATOM 2033 C CA . TYR A 1 267 ? 2.369 -23.832 -12.315 1.00 91.56 267 TYR A CA 1
ATOM 2034 C C . TYR A 1 267 ? 3.620 -23.018 -12.675 1.00 91.56 267 TYR A C 1
ATOM 2036 O O . TYR A 1 267 ? 4.663 -23.631 -12.904 1.00 91.56 267 TYR A O 1
ATOM 2044 N N . ALA A 1 268 ? 3.552 -21.684 -12.621 1.00 92.12 268 ALA A N 1
ATOM 2045 C CA . ALA A 1 268 ? 4.706 -20.801 -12.798 1.00 92.12 268 ALA A CA 1
ATOM 2046 C C . ALA A 1 268 ? 5.685 -20.850 -11.606 1.00 92.12 268 ALA A C 1
ATOM 2048 O O . ALA A 1 268 ? 6.851 -20.485 -11.732 1.00 92.12 268 ALA A O 1
ATOM 2049 N N . VAL A 1 269 ? 5.253 -21.348 -10.438 1.00 92.00 269 VAL A N 1
ATOM 2050 C CA . VAL A 1 269 ? 6.182 -21.660 -9.343 1.00 92.00 269 VAL A CA 1
ATOM 2051 C C . VAL A 1 269 ? 6.878 -22.988 -9.662 1.00 92.00 269 VAL A C 1
ATOM 2053 O O . VAL A 1 269 ? 6.184 -23.996 -9.865 1.00 92.00 269 VAL A O 1
ATOM 2056 N N . PRO A 1 270 ? 8.223 -23.049 -9.679 1.00 87.25 270 PRO A N 1
ATOM 2057 C CA . PRO A 1 270 ? 8.940 -24.286 -9.957 1.00 87.25 270 PRO A CA 1
ATOM 2058 C C . PRO A 1 270 ? 8.645 -25.328 -8.874 1.00 87.25 270 PRO A C 1
ATOM 2060 O O . PRO A 1 270 ? 8.615 -25.018 -7.684 1.00 87.25 270 PRO A O 1
ATOM 2063 N N . ASN A 1 271 ? 8.447 -26.588 -9.273 1.00 81.19 271 ASN A N 1
ATOM 2064 C CA . ASN A 1 271 ? 8.224 -27.673 -8.308 1.00 81.19 271 ASN A CA 1
ATOM 2065 C C . ASN A 1 271 ? 9.521 -28.369 -7.851 1.00 81.19 271 ASN A C 1
ATOM 2067 O O . ASN A 1 271 ? 9.497 -29.307 -7.057 1.00 81.19 271 ASN A O 1
ATOM 2071 N N . THR A 1 272 ? 10.676 -27.919 -8.341 1.00 80.44 272 THR A N 1
ATOM 2072 C CA . THR A 1 272 ? 11.982 -28.388 -7.865 1.00 80.44 272 THR A CA 1
ATOM 2073 C C . THR A 1 272 ? 12.110 -28.110 -6.370 1.00 80.44 272 THR A C 1
ATOM 2075 O O . THR A 1 272 ? 11.901 -26.982 -5.941 1.00 80.44 272 THR A O 1
ATOM 2078 N N . GLY A 1 273 ? 12.420 -29.129 -5.567 1.00 81.88 273 GLY A N 1
ATOM 2079 C CA . GLY A 1 273 ? 12.559 -28.968 -4.114 1.00 81.88 273 GLY A CA 1
ATOM 2080 C C . GLY A 1 273 ? 11.255 -28.666 -3.359 1.00 81.88 273 GLY A C 1
ATOM 2081 O O . GLY A 1 273 ? 11.321 -28.270 -2.200 1.00 81.88 273 GLY A O 1
ATOM 2082 N N . GLY A 1 274 ? 10.080 -28.836 -3.983 1.00 90.00 274 GLY A N 1
ATOM 2083 C CA . GLY A 1 274 ? 8.778 -28.651 -3.326 1.00 90.00 274 GLY A CA 1
ATOM 2084 C C . GLY A 1 274 ? 8.390 -27.192 -3.049 1.00 90.00 274 GLY A C 1
ATOM 2085 O O . GLY A 1 274 ? 7.554 -26.936 -2.177 1.00 90.00 274 GLY A O 1
ATOM 2086 N N . TYR A 1 275 ? 8.985 -26.218 -3.756 1.00 92.00 275 TYR A N 1
ATOM 2087 C CA . TYR A 1 275 ? 8.683 -24.794 -3.550 1.00 92.00 275 TYR A CA 1
ATOM 2088 C C . TYR A 1 275 ? 7.208 -24.459 -3.768 1.00 92.00 275 TYR A C 1
ATOM 2090 O O . TYR A 1 275 ? 6.639 -23.711 -2.971 1.00 92.00 275 TYR A O 1
ATOM 2098 N N . ARG A 1 276 ? 6.588 -25.023 -4.813 1.00 93.69 276 ARG A N 1
ATOM 2099 C CA . ARG A 1 276 ? 5.169 -24.806 -5.121 1.00 93.69 276 ARG A CA 1
ATOM 2100 C C . ARG A 1 276 ? 4.272 -25.252 -3.973 1.00 93.69 276 ARG A C 1
ATOM 2102 O O . ARG A 1 276 ? 3.538 -24.428 -3.436 1.00 93.69 276 ARG A O 1
ATOM 2109 N N . ASP A 1 277 ? 4.381 -26.512 -3.562 1.00 93.62 277 ASP A N 1
ATOM 2110 C CA . ASP A 1 277 ? 3.537 -27.087 -2.509 1.00 93.62 277 ASP A CA 1
ATOM 2111 C C . ASP A 1 277 ? 3.728 -26.350 -1.176 1.00 93.62 277 ASP A C 1
ATOM 2113 O O . ASP A 1 277 ? 2.763 -26.015 -0.488 1.00 93.62 277 ASP A O 1
ATOM 2117 N N . THR A 1 278 ? 4.977 -26.006 -0.844 1.00 94.00 278 THR A N 1
ATOM 2118 C CA . THR A 1 278 ? 5.309 -25.255 0.376 1.00 94.00 278 THR A CA 1
ATOM 2119 C C . THR A 1 278 ? 4.708 -23.849 0.363 1.00 94.00 278 THR A C 1
ATOM 2121 O O . THR A 1 278 ? 4.152 -23.395 1.367 1.00 94.00 278 THR A O 1
ATOM 2124 N N . LEU A 1 279 ? 4.818 -23.135 -0.761 1.00 94.81 279 LEU A N 1
ATOM 2125 C CA . LEU A 1 279 ? 4.272 -21.787 -0.894 1.00 94.81 279 LEU A CA 1
ATOM 2126 C C . LEU A 1 279 ? 2.743 -21.803 -0.893 1.00 94.81 279 LEU A C 1
ATOM 2128 O O . LEU A 1 279 ? 2.134 -20.938 -0.265 1.00 94.81 279 LEU A O 1
ATOM 2132 N N . GLN A 1 280 ? 2.131 -22.797 -1.537 1.00 95.31 280 GLN A N 1
ATOM 2133 C CA . GLN A 1 280 ? 0.685 -22.956 -1.575 1.00 95.31 280 GLN A CA 1
ATOM 2134 C C . GLN A 1 280 ? 0.112 -23.299 -0.193 1.00 95.31 280 GLN A C 1
ATOM 2136 O O . GLN A 1 280 ? -0.841 -22.646 0.230 1.00 95.31 280 GLN A O 1
ATOM 2141 N N . ASP A 1 281 ? 0.711 -24.232 0.560 1.00 94.88 281 ASP A N 1
ATOM 2142 C CA . ASP A 1 281 ? 0.294 -24.537 1.942 1.00 94.88 281 ASP A CA 1
ATOM 2143 C C . ASP A 1 281 ? 0.463 -23.318 2.860 1.00 94.88 281 ASP A C 1
ATOM 2145 O O . ASP A 1 281 ? -0.427 -22.980 3.646 1.00 94.88 281 ASP A O 1
ATOM 2149 N N . LYS A 1 282 ? 1.580 -22.592 2.721 1.00 94.50 282 LYS A N 1
ATOM 2150 C CA . LYS A 1 282 ? 1.804 -21.343 3.456 1.00 94.50 282 LYS A CA 1
ATOM 2151 C C . LYS A 1 282 ? 0.726 -20.310 3.130 1.00 94.50 282 LYS A C 1
ATOM 2153 O O . LYS A 1 282 ? 0.125 -19.771 4.056 1.00 94.50 282 LYS A O 1
ATOM 2158 N N . ALA A 1 283 ? 0.467 -20.040 1.851 1.00 95.62 283 ALA A N 1
ATOM 2159 C CA . ALA A 1 283 ? -0.559 -19.094 1.419 1.00 95.62 283 ALA A CA 1
ATOM 2160 C C . ALA A 1 283 ? -1.943 -19.508 1.937 1.00 95.62 283 ALA A C 1
ATOM 2162 O O . ALA A 1 283 ? -2.662 -18.688 2.504 1.00 95.62 283 ALA A O 1
ATOM 2163 N N . ARG A 1 284 ? -2.276 -20.800 1.856 1.00 96.25 284 ARG A N 1
ATOM 2164 C CA . ARG A 1 284 ? -3.539 -21.351 2.350 1.00 96.25 284 ARG A CA 1
ATOM 2165 C C . ARG A 1 284 ? -3.779 -21.044 3.819 1.00 96.25 284 ARG A C 1
ATOM 2167 O O . ARG A 1 284 ? -4.843 -20.557 4.184 1.00 96.25 284 ARG A O 1
ATOM 2174 N N . ARG A 1 285 ? -2.769 -21.257 4.659 1.00 95.06 285 ARG A N 1
ATOM 2175 C CA . ARG A 1 285 ? -2.863 -20.981 6.099 1.00 95.06 285 ARG A CA 1
ATOM 2176 C C . ARG A 1 285 ? -2.843 -19.489 6.438 1.00 95.06 285 ARG A C 1
ATOM 2178 O O . ARG A 1 285 ? -3.207 -19.135 7.553 1.00 95.06 285 ARG A O 1
ATOM 2185 N N . GLN A 1 286 ? -2.367 -18.627 5.539 1.00 95.31 286 GLN A N 1
ATOM 2186 C CA . GLN A 1 286 ? -2.201 -17.187 5.774 1.00 95.31 286 GLN A CA 1
ATOM 2187 C C . GLN A 1 286 ? -3.347 -16.326 5.233 1.00 95.31 286 GLN A C 1
ATOM 2189 O O . GLN A 1 286 ? -3.372 -15.122 5.520 1.00 95.31 286 GLN A O 1
ATOM 2194 N N . LEU A 1 287 ? -4.261 -16.888 4.440 1.00 96.69 287 LEU A N 1
ATOM 2195 C CA . LEU A 1 287 ? -5.337 -16.119 3.823 1.00 96.69 287 LEU A CA 1
ATOM 2196 C C . LEU A 1 287 ? -6.286 -15.574 4.901 1.00 96.69 287 LEU A C 1
ATOM 2198 O O . LEU A 1 287 ? -6.754 -16.313 5.766 1.00 96.69 287 LEU A O 1
ATOM 2202 N N . GLY A 1 288 ? -6.527 -14.261 4.875 1.00 95.50 288 GLY A N 1
ATOM 2203 C CA . GLY A 1 288 ? -7.285 -13.558 5.919 1.00 95.50 288 GLY A CA 1
ATOM 2204 C C . GLY A 1 288 ? -6.470 -13.163 7.163 1.00 95.50 288 GLY A C 1
ATOM 2205 O O . GLY A 1 288 ? -7.045 -12.818 8.188 1.00 95.50 288 GLY A O 1
ATOM 2206 N N . THR A 1 289 ? -5.133 -13.198 7.106 1.00 95.69 289 THR A N 1
ATOM 2207 C CA . THR A 1 289 ? -4.271 -12.574 8.133 1.00 95.69 289 THR A CA 1
ATOM 2208 C C . THR A 1 289 ? -3.891 -11.147 7.736 1.00 95.69 289 THR A C 1
ATOM 2210 O O . THR A 1 289 ? -3.678 -10.872 6.557 1.00 95.69 289 THR A O 1
ATOM 2213 N N . VAL A 1 290 ? -3.742 -10.243 8.710 1.00 92.94 290 VAL A N 1
ATOM 2214 C CA . VAL A 1 290 ? -3.471 -8.811 8.453 1.00 92.94 290 VAL A CA 1
ATOM 2215 C C . VAL A 1 290 ? -1.971 -8.541 8.346 1.00 92.94 290 VAL A C 1
ATOM 2217 O O . VAL A 1 290 ? -1.479 -7.928 7.394 1.00 92.94 290 VAL A O 1
ATOM 2220 N N . GLY A 1 291 ? -1.194 -9.077 9.286 1.00 89.56 291 GLY A N 1
ATOM 2221 C CA . GLY A 1 291 ? 0.242 -8.833 9.368 1.00 89.56 291 GLY A CA 1
ATOM 2222 C C . GLY A 1 291 ? 0.680 -7.771 10.347 1.00 89.56 291 GLY A C 1
ATOM 2223 O O . GLY A 1 291 ? -0.005 -7.534 11.329 1.00 89.56 291 GLY A O 1
ATOM 2224 N N . SER A 1 292 ? 1.856 -7.198 10.085 1.00 85.19 292 SER A N 1
ATOM 2225 C CA . SER A 1 292 ? 2.512 -6.193 10.922 1.00 85.19 292 SER A CA 1
ATOM 2226 C C . SER A 1 292 ? 2.885 -4.942 10.123 1.00 85.19 292 SER A C 1
ATOM 2228 O O . SER A 1 292 ? 2.612 -4.855 8.924 1.00 85.19 292 SER A O 1
ATOM 2230 N N . GLY A 1 293 ? 3.525 -3.979 10.790 1.00 84.12 293 GLY A N 1
ATOM 2231 C CA . GLY A 1 293 ? 3.814 -2.668 10.223 1.00 84.12 293 GLY A CA 1
ATOM 2232 C C . GLY A 1 293 ? 2.543 -1.829 10.163 1.00 84.12 293 GLY A C 1
ATOM 2233 O O . GLY A 1 293 ? 1.738 -1.856 11.088 1.00 84.12 293 GLY A O 1
ATOM 2234 N N . ASN A 1 294 ? 2.333 -1.121 9.057 1.00 86.25 294 ASN A N 1
ATOM 2235 C CA . ASN A 1 294 ? 1.194 -0.224 8.869 1.00 86.25 294 ASN A CA 1
ATOM 2236 C C . ASN A 1 294 ? -0.099 -0.954 8.477 1.00 86.25 294 ASN A C 1
ATOM 2238 O O . ASN A 1 294 ? -1.001 -0.324 7.942 1.00 86.25 294 ASN A O 1
ATOM 2242 N N . HIS A 1 295 ? -0.172 -2.267 8.687 1.00 91.31 295 HIS A N 1
ATOM 2243 C CA . HIS A 1 295 ? -1.367 -3.043 8.399 1.00 91.31 295 HIS A CA 1
ATOM 2244 C C . HIS A 1 295 ? -2.317 -3.030 9.596 1.00 91.31 295 HIS A C 1
ATOM 2246 O O . HIS A 1 295 ? -1.886 -3.263 10.730 1.00 91.31 295 HIS A O 1
ATOM 2252 N N . TYR A 1 296 ? -3.600 -2.790 9.339 1.00 94.50 296 TYR A N 1
ATOM 2253 C CA . TYR A 1 296 ? -4.598 -2.564 10.381 1.00 94.50 296 TYR A CA 1
ATOM 2254 C C . TYR A 1 296 ? -5.989 -3.077 10.002 1.00 94.50 296 TYR A C 1
ATOM 2256 O O . TYR A 1 296 ? -6.277 -3.377 8.837 1.00 94.50 296 TYR A O 1
ATOM 2264 N N . VAL A 1 297 ? -6.836 -3.144 11.027 1.00 97.69 297 VAL A N 1
ATOM 2265 C CA . VAL A 1 297 ? -8.294 -3.240 10.958 1.00 97.69 297 VAL A CA 1
ATOM 2266 C C . VAL A 1 297 ? -8.860 -2.090 11.779 1.00 97.69 297 VAL A C 1
ATOM 2268 O O . VAL A 1 297 ? -8.607 -2.019 12.981 1.00 97.69 297 VAL A O 1
ATOM 2271 N N . ASP A 1 298 ? -9.654 -1.239 11.147 1.00 97.56 298 ASP A N 1
ATOM 2272 C CA . ASP A 1 298 ? -10.231 -0.050 11.755 1.00 97.56 298 ASP A CA 1
ATOM 2273 C C . ASP A 1 298 ? -11.758 -0.081 11.669 1.00 97.56 298 ASP A C 1
ATOM 2275 O O . ASP A 1 298 ? -12.343 -0.479 10.659 1.00 97.56 298 ASP A O 1
ATOM 2279 N N . VAL A 1 299 ? -12.402 0.399 12.728 1.00 98.50 299 VAL A N 1
ATOM 2280 C CA . VAL A 1 299 ? -13.818 0.770 12.733 1.00 98.50 299 VAL A CA 1
ATOM 2281 C C . VAL A 1 299 ? -13.884 2.288 12.740 1.00 98.50 299 VAL A C 1
ATOM 2283 O O . VAL A 1 299 ? -13.360 2.930 13.654 1.00 98.50 299 VAL A O 1
ATOM 2286 N N . PHE A 1 300 ? -14.521 2.854 11.726 1.00 98.44 300 PHE A N 1
ATOM 2287 C CA . PHE A 1 300 ? -14.646 4.287 11.511 1.00 98.44 300 PHE A CA 1
ATOM 2288 C C . PHE A 1 300 ? -16.091 4.760 11.660 1.00 98.44 300 PHE A C 1
ATOM 2290 O O . PHE A 1 300 ? -17.035 3.988 11.492 1.00 98.44 300 PHE A O 1
ATOM 2297 N N . ALA A 1 301 ? -16.244 6.060 11.895 1.00 98.25 301 ALA A N 1
ATOM 2298 C CA . ALA A 1 301 ? -17.468 6.803 11.634 1.00 98.25 301 ALA A CA 1
ATOM 2299 C C . ALA A 1 301 ? -17.257 7.732 10.436 1.00 98.25 301 ALA A C 1
ATOM 2301 O O . ALA A 1 301 ? -16.243 8.432 10.396 1.00 98.25 301 ALA A O 1
ATOM 2302 N N . ASP A 1 302 ? -18.202 7.775 9.498 1.00 98.31 302 ASP A N 1
ATOM 2303 C CA . ASP A 1 302 ? -18.241 8.863 8.516 1.00 98.31 302 ASP A CA 1
ATOM 2304 C C . ASP A 1 302 ? -18.792 10.164 9.123 1.00 98.31 302 ASP A C 1
ATOM 2306 O O . ASP A 1 302 ? -19.251 10.196 10.270 1.00 98.31 302 ASP A O 1
ATOM 2310 N N . GLU A 1 303 ? -18.761 11.249 8.349 1.00 96.94 303 GLU A N 1
ATOM 2311 C CA . GLU A 1 303 ? -19.275 12.562 8.753 1.00 96.94 303 GLU A CA 1
ATOM 2312 C C . GLU A 1 303 ? -20.759 12.559 9.146 1.00 96.94 303 GLU A C 1
ATOM 2314 O O . GLU A 1 303 ? -21.205 13.449 9.868 1.00 96.94 303 GLU A O 1
ATOM 2319 N N . ASN A 1 304 ? -21.515 11.550 8.711 1.00 96.94 304 ASN A N 1
ATOM 2320 C CA . ASN A 1 304 ? -22.919 11.392 9.044 1.00 96.94 304 ASN A CA 1
ATOM 2321 C C . ASN A 1 304 ? -23.129 10.460 10.235 1.00 96.94 304 ASN A C 1
ATOM 2323 O O . ASN A 1 304 ? -24.277 10.296 10.628 1.00 96.94 304 ASN A O 1
ATOM 2327 N N . GLY A 1 305 ? -22.095 9.833 10.805 1.00 97.56 305 GLY A N 1
ATOM 2328 C CA . GLY A 1 305 ? -22.204 8.859 11.896 1.00 97.56 305 GLY A CA 1
ATOM 2329 C C . GLY A 1 305 ? -22.532 7.429 11.455 1.00 97.56 305 GLY A C 1
ATOM 2330 O O . GLY A 1 305 ? -22.952 6.627 12.290 1.00 97.56 305 GLY A O 1
ATOM 2331 N N . SER A 1 306 ? -22.379 7.090 10.172 1.00 98.44 306 SER A N 1
ATOM 2332 C CA . SER A 1 306 ? -22.477 5.697 9.712 1.00 98.44 306 SER A CA 1
ATOM 2333 C C . SER A 1 306 ? -21.180 4.957 10.013 1.00 98.44 306 SER A C 1
ATOM 2335 O O . SER A 1 306 ? -20.090 5.522 9.890 1.00 98.44 306 SER A O 1
ATOM 2337 N N . VAL A 1 307 ? -21.289 3.685 10.388 1.00 98.75 307 VAL A N 1
ATOM 2338 C CA . VAL A 1 307 ? -20.127 2.860 10.716 1.00 98.75 307 VAL A CA 1
ATOM 2339 C C . VAL A 1 307 ? -19.529 2.257 9.452 1.00 98.75 307 VAL A C 1
ATOM 2341 O O . VAL A 1 307 ? -20.225 1.637 8.641 1.00 98.75 307 VAL A O 1
ATOM 2344 N N . TRP A 1 308 ? -18.213 2.398 9.329 1.00 98.81 308 TRP A N 1
ATOM 2345 C CA . TRP A 1 308 ? -17.409 1.760 8.297 1.00 98.81 308 TRP A CA 1
ATOM 2346 C C . TRP A 1 308 ? -16.379 0.826 8.927 1.00 98.81 308 TRP A C 1
ATOM 2348 O O . TRP A 1 308 ? -15.821 1.122 9.980 1.00 98.81 308 TRP A O 1
ATOM 2358 N N . VAL A 1 309 ? -16.081 -0.279 8.257 1.00 98.81 309 VAL A N 1
ATOM 2359 C CA . VAL A 1 309 ? -14.984 -1.184 8.610 1.00 98.81 309 VAL A CA 1
ATOM 2360 C C . VAL A 1 309 ? -13.931 -1.091 7.524 1.00 98.81 309 VAL A C 1
ATOM 2362 O O . VAL A 1 309 ? -14.199 -1.485 6.392 1.00 98.81 309 VAL A O 1
ATOM 2365 N N . GLY A 1 310 ? -12.746 -0.582 7.848 1.00 98.19 310 GLY A N 1
ATOM 2366 C CA . GLY A 1 310 ? -11.629 -0.494 6.914 1.00 98.19 310 GLY A CA 1
ATOM 2367 C C . GLY A 1 310 ? -10.491 -1.436 7.280 1.00 98.19 310 GLY A C 1
ATOM 2368 O O . GLY A 1 310 ? -10.185 -1.649 8.447 1.00 98.19 310 GLY A O 1
ATOM 2369 N N . VAL A 1 311 ? -9.837 -2.002 6.274 1.00 97.88 311 VAL A N 1
ATOM 2370 C CA . VAL A 1 311 ? -8.683 -2.884 6.441 1.00 97.88 311 VAL A CA 1
ATOM 2371 C C . VAL A 1 311 ? -7.575 -2.489 5.478 1.00 97.88 311 VAL A C 1
ATOM 2373 O O . VAL A 1 311 ? -7.833 -2.148 4.321 1.00 97.88 311 VAL A O 1
ATOM 2376 N N . HIS A 1 312 ? -6.330 -2.583 5.938 1.00 96.19 312 HIS A N 1
ATOM 2377 C CA . HIS A 1 312 ? -5.140 -2.315 5.129 1.00 96.19 312 HIS A CA 1
ATOM 2378 C C . HIS A 1 312 ? -4.156 -3.467 5.282 1.00 96.19 312 HIS A C 1
ATOM 2380 O O . HIS A 1 312 ? -3.549 -3.634 6.334 1.00 96.19 312 HIS A O 1
ATOM 2386 N N . PHE A 1 313 ? -3.995 -4.271 4.230 1.00 94.56 313 PHE A N 1
ATOM 2387 C CA . PHE A 1 313 ? -2.924 -5.263 4.114 1.00 94.56 313 PHE A CA 1
ATOM 2388 C C . PHE A 1 313 ? -2.811 -5.797 2.679 1.00 94.56 313 PHE A C 1
ATOM 2390 O O . PHE A 1 313 ? -3.630 -5.506 1.808 1.00 94.56 313 PHE A O 1
ATOM 2397 N N . GLY A 1 314 ? -1.761 -6.574 2.412 1.00 93.06 314 GLY A N 1
ATOM 2398 C CA . GLY A 1 314 ? -1.487 -7.159 1.097 1.00 93.06 314 GLY A CA 1
ATOM 2399 C C . GLY A 1 314 ? -1.447 -8.681 1.069 1.00 93.06 314 GLY A C 1
ATOM 2400 O O . GLY A 1 314 ? -1.930 -9.363 1.969 1.00 93.06 314 GLY A O 1
ATOM 2401 N N . SER A 1 315 ? -0.768 -9.224 0.066 1.00 91.31 315 SER A N 1
ATOM 2402 C CA . SER A 1 315 ? -0.662 -10.656 -0.235 1.00 91.31 315 SER A CA 1
ATOM 2403 C C . SER A 1 315 ? 0.260 -11.446 0.704 1.00 91.31 315 SER A C 1
ATOM 2405 O O . SER A 1 315 ? 0.689 -12.551 0.381 1.00 91.31 315 SER A O 1
ATOM 2407 N N . ARG A 1 316 ? 0.585 -10.891 1.875 1.00 91.06 316 ARG A N 1
ATOM 2408 C CA . ARG A 1 316 ? 1.336 -11.555 2.954 1.00 91.06 316 ARG A CA 1
ATOM 2409 C C . ARG A 1 316 ? 2.642 -12.193 2.451 1.00 91.06 316 ARG A C 1
ATOM 2411 O O . ARG A 1 316 ? 3.348 -11.620 1.622 1.00 91.06 316 ARG A O 1
ATOM 2418 N N . GLY A 1 317 ? 2.979 -13.373 2.975 1.00 87.69 317 GLY A N 1
ATOM 2419 C CA . GLY A 1 317 ? 4.167 -14.111 2.568 1.00 87.69 317 GLY A CA 1
ATOM 2420 C C . GLY A 1 317 ? 4.134 -14.581 1.114 1.00 87.69 317 GLY A C 1
ATOM 2421 O O . GLY A 1 317 ? 5.206 -14.791 0.565 1.00 87.69 317 GLY A O 1
ATOM 2422 N N . LEU A 1 318 ? 2.953 -14.716 0.495 1.00 93.12 318 LEU A N 1
ATOM 2423 C CA . LEU A 1 318 ? 2.821 -15.154 -0.897 1.00 93.12 318 LEU A CA 1
ATOM 2424 C C . LEU A 1 318 ? 3.480 -14.152 -1.846 1.00 93.12 318 LEU A C 1
ATOM 2426 O O . LEU A 1 318 ? 4.454 -14.490 -2.513 1.00 93.12 318 LEU A O 1
ATOM 2430 N N . GLY A 1 319 ? 3.000 -12.906 -1.849 1.00 91.88 319 GLY A N 1
ATOM 2431 C CA . GLY A 1 319 ? 3.553 -11.893 -2.755 1.00 91.88 319 GLY A CA 1
ATOM 2432 C C . GLY A 1 319 ? 5.014 -11.573 -2.466 1.00 91.88 319 GLY A C 1
ATOM 2433 O O . GLY A 1 319 ? 5.796 -11.464 -3.400 1.00 91.88 319 GLY A O 1
ATOM 2434 N N . HIS A 1 320 ? 5.411 -11.511 -1.187 1.00 88.38 320 HIS A N 1
ATOM 2435 C CA . HIS A 1 320 ? 6.818 -11.304 -0.833 1.00 88.38 320 HIS A CA 1
ATOM 2436 C C . HIS A 1 320 ? 7.719 -12.411 -1.399 1.00 88.38 320 HIS A C 1
ATOM 2438 O O . HIS A 1 320 ? 8.733 -12.107 -2.016 1.00 88.38 320 HIS A O 1
ATOM 2444 N N . THR A 1 321 ? 7.333 -13.685 -1.256 1.00 91.38 321 THR A N 1
ATOM 2445 C CA . THR A 1 321 ? 8.106 -14.798 -1.824 1.00 91.38 321 THR A CA 1
ATOM 2446 C C . THR A 1 321 ? 8.161 -14.741 -3.352 1.00 91.38 321 THR A C 1
ATOM 2448 O O . THR A 1 321 ? 9.229 -14.989 -3.906 1.00 91.38 321 THR A O 1
ATOM 2451 N N . ILE A 1 322 ? 7.065 -14.367 -4.023 1.00 92.31 322 ILE A N 1
ATOM 2452 C CA . ILE A 1 322 ? 7.041 -14.176 -5.482 1.00 92.31 322 ILE A CA 1
ATOM 2453 C C . ILE A 1 322 ? 8.008 -13.052 -5.888 1.00 92.31 322 ILE A C 1
ATOM 2455 O O . ILE A 1 322 ? 8.934 -13.311 -6.650 1.00 92.31 322 ILE A O 1
ATOM 2459 N N . ALA A 1 323 ? 7.873 -11.837 -5.340 1.00 89.31 323 ALA A N 1
ATOM 2460 C CA . ALA A 1 323 ? 8.763 -10.714 -5.669 1.00 89.31 323 ALA A CA 1
ATOM 2461 C C . ALA A 1 323 ? 10.243 -11.061 -5.462 1.00 89.31 323 ALA A C 1
ATOM 2463 O O . ALA A 1 323 ? 11.057 -10.829 -6.353 1.00 89.31 323 ALA A O 1
ATOM 2464 N N . SER A 1 324 ? 10.596 -11.645 -4.311 1.00 88.38 324 SER A N 1
ATOM 2465 C CA . SER A 1 324 ? 11.985 -12.016 -4.021 1.00 88.38 324 SER A CA 1
ATOM 2466 C C . SER A 1 324 ? 12.526 -13.063 -4.994 1.00 88.38 324 SER A C 1
ATOM 2468 O O . SER A 1 324 ? 13.683 -12.972 -5.400 1.00 88.38 324 SER A O 1
ATOM 2470 N N . ALA A 1 325 ? 11.707 -14.040 -5.391 1.00 91.00 325 ALA A N 1
ATOM 2471 C CA . ALA A 1 325 ? 12.127 -15.055 -6.345 1.00 91.00 325 ALA A CA 1
ATOM 2472 C C . ALA A 1 325 ? 12.377 -14.461 -7.737 1.00 91.00 325 ALA A C 1
ATOM 2474 O O . ALA A 1 325 ? 13.418 -14.735 -8.329 1.00 91.00 325 ALA A O 1
ATOM 2475 N N . PHE A 1 326 ? 11.484 -13.604 -8.238 1.00 90.12 326 PHE A N 1
ATOM 2476 C CA . PHE A 1 326 ? 11.660 -12.985 -9.556 1.00 90.12 326 PHE A CA 1
ATOM 2477 C C . PHE A 1 326 ? 12.798 -11.968 -9.598 1.00 90.12 326 PHE A C 1
ATOM 2479 O O . PHE A 1 326 ? 13.485 -11.894 -10.612 1.00 90.12 326 PHE A O 1
ATOM 2486 N N . LEU A 1 327 ? 13.071 -11.271 -8.492 1.00 87.81 327 LEU A N 1
ATOM 2487 C CA . LEU A 1 327 ? 14.261 -10.431 -8.357 1.00 87.81 327 LEU A CA 1
ATOM 2488 C C . LEU A 1 327 ? 15.566 -11.246 -8.449 1.00 87.81 327 LEU A C 1
ATOM 2490 O O . LEU A 1 327 ? 16.570 -10.758 -8.970 1.00 87.81 327 LEU A O 1
ATOM 2494 N N . SER A 1 328 ? 15.565 -12.477 -7.928 1.00 89.50 328 SER A N 1
ATOM 2495 C CA . SER A 1 328 ? 16.692 -13.409 -8.047 1.00 89.50 328 SER A CA 1
ATOM 2496 C C . SER A 1 328 ? 16.846 -13.934 -9.468 1.00 89.50 328 SER A C 1
ATOM 2498 O O . SER A 1 328 ? 17.917 -13.805 -10.061 1.00 89.50 328 SER A O 1
ATOM 2500 N N . LEU A 1 329 ? 15.757 -14.436 -10.053 1.00 89.19 329 LEU A N 1
ATOM 2501 C CA . LEU A 1 329 ? 15.749 -14.968 -11.416 1.00 89.19 329 LEU A CA 1
ATOM 2502 C C . LEU A 1 329 ? 16.177 -13.915 -12.450 1.00 89.19 329 LEU A C 1
ATOM 2504 O O . LEU A 1 329 ? 16.965 -14.219 -13.343 1.00 89.19 329 LEU A O 1
ATOM 2508 N N . SER A 1 330 ? 15.738 -12.661 -12.303 1.00 85.38 330 SER A N 1
ATOM 2509 C CA . SER A 1 330 ? 16.125 -11.565 -13.204 1.00 85.38 330 SER A CA 1
ATOM 2510 C C . SER A 1 330 ? 17.609 -11.198 -13.120 1.00 85.38 330 SER A C 1
ATOM 2512 O O . SER A 1 330 ? 18.129 -10.529 -14.008 1.00 85.38 330 SER A O 1
ATOM 2514 N N . GLN A 1 331 ? 18.295 -11.614 -12.053 1.00 87.12 331 GLN A N 1
ATOM 2515 C CA . GLN A 1 331 ? 19.727 -11.397 -11.830 1.00 87.12 331 GLN A CA 1
ATOM 2516 C C . GLN A 1 331 ? 20.555 -12.673 -12.056 1.00 87.12 331 GLN A C 1
ATOM 2518 O O . GLN A 1 331 ? 21.734 -12.709 -11.707 1.00 87.12 331 GLN A O 1
ATOM 2523 N N . GLY A 1 332 ? 19.957 -13.713 -12.650 1.00 88.25 332 GLY A N 1
ATOM 2524 C CA . GLY A 1 332 ? 20.622 -14.983 -12.951 1.00 88.25 332 GLY A CA 1
ATOM 2525 C C . GLY A 1 332 ? 20.751 -15.938 -11.760 1.00 88.25 332 GLY A C 1
ATOM 2526 O O . GLY A 1 332 ? 21.466 -16.933 -11.867 1.00 88.25 332 GLY A O 1
ATOM 2527 N N . GLY A 1 333 ? 20.089 -15.645 -10.637 1.00 90.88 333 GLY A N 1
ATOM 2528 C CA . GLY A 1 333 ? 19.977 -16.550 -9.494 1.00 90.88 333 GLY A CA 1
ATOM 2529 C C . GLY A 1 333 ? 18.851 -17.573 -9.659 1.00 90.88 333 GLY A C 1
ATOM 2530 O O . GLY A 1 333 ? 18.174 -17.635 -10.686 1.00 90.88 333 GLY A O 1
ATOM 2531 N N . MET A 1 334 ? 18.631 -18.380 -8.623 1.00 89.44 334 MET A N 1
ATOM 2532 C CA . MET A 1 334 ? 17.576 -19.397 -8.575 1.00 89.44 334 MET A CA 1
ATOM 2533 C C . MET A 1 334 ? 16.396 -18.982 -7.685 1.00 89.44 334 MET A C 1
ATOM 2535 O O . MET A 1 334 ? 16.487 -18.072 -6.852 1.00 89.44 334 MET A O 1
ATOM 2539 N N . TRP A 1 335 ? 15.267 -19.687 -7.830 1.00 89.12 335 TRP A N 1
ATOM 2540 C CA . TRP A 1 335 ? 14.115 -19.529 -6.940 1.00 89.12 335 TRP A CA 1
ATOM 2541 C C . TRP A 1 335 ? 14.513 -19.797 -5.482 1.00 89.12 335 TRP A C 1
ATOM 2543 O O . TRP A 1 335 ? 15.082 -20.838 -5.163 1.00 89.12 335 TRP A O 1
ATOM 2553 N N . GLY A 1 336 ? 14.181 -18.869 -4.582 1.00 85.00 336 GLY A N 1
ATOM 2554 C CA . GLY A 1 336 ? 14.505 -18.966 -3.155 1.00 85.00 336 GLY A CA 1
ATOM 2555 C C . GLY A 1 336 ? 15.893 -18.441 -2.770 1.00 85.00 336 GLY A C 1
ATOM 2556 O O . GLY A 1 336 ? 16.173 -18.325 -1.575 1.00 85.00 336 GLY A O 1
ATOM 2557 N N . GLU A 1 337 ? 16.739 -18.078 -3.736 1.00 88.50 337 GLU A N 1
ATOM 2558 C CA . GLU A 1 337 ? 17.995 -17.383 -3.454 1.00 88.50 337 GLU A CA 1
ATOM 2559 C C . GLU A 1 337 ? 17.768 -15.903 -3.134 1.00 88.50 337 GLU A C 1
ATOM 2561 O O . GLU A 1 337 ? 16.774 -15.286 -3.525 1.00 88.50 337 GLU A O 1
ATOM 2566 N N . ARG A 1 338 ? 18.712 -15.328 -2.384 1.00 85.94 338 ARG A N 1
ATOM 2567 C CA . ARG A 1 338 ? 18.735 -13.892 -2.113 1.00 85.94 338 ARG A CA 1
ATOM 2568 C C . ARG A 1 338 ? 19.418 -13.175 -3.265 1.00 85.94 338 ARG A C 1
ATOM 2570 O O . ARG A 1 338 ? 20.483 -13.591 -3.707 1.00 85.94 338 ARG A O 1
ATOM 2577 N N . ALA A 1 339 ? 18.849 -12.048 -3.653 1.00 84.12 339 ALA A N 1
ATOM 2578 C CA . ALA A 1 339 ? 19.391 -11.183 -4.684 1.00 84.12 339 ALA A CA 1
ATOM 2579 C C . ALA A 1 339 ? 19.610 -9.773 -4.140 1.00 84.12 339 ALA A C 1
ATOM 2581 O O . ALA A 1 339 ? 19.064 -9.407 -3.096 1.00 84.12 339 ALA A O 1
ATOM 2582 N N . ALA A 1 340 ? 20.422 -8.982 -4.839 1.00 82.00 340 ALA A N 1
ATOM 2583 C CA . ALA A 1 340 ? 20.552 -7.571 -4.513 1.00 82.00 340 ALA A CA 1
ATOM 2584 C C . ALA A 1 340 ? 19.231 -6.848 -4.821 1.00 82.00 340 ALA A C 1
ATOM 2586 O O . ALA A 1 340 ? 18.619 -7.091 -5.860 1.00 82.00 340 ALA A O 1
ATOM 2587 N N . GLU A 1 341 ? 18.808 -5.944 -3.940 1.00 75.81 341 GLU A N 1
ATOM 2588 C CA . GLU A 1 341 ? 17.643 -5.080 -4.163 1.00 75.81 341 GLU A CA 1
ATOM 2589 C C . GLU A 1 341 ? 18.012 -3.977 -5.166 1.00 75.81 341 GLU A C 1
ATOM 2591 O O . GLU A 1 341 ? 18.404 -2.877 -4.783 1.00 75.81 341 GLU A O 1
ATOM 2596 N N . LYS A 1 342 ? 17.966 -4.315 -6.457 1.00 72.50 342 LYS A N 1
ATOM 2597 C CA . LYS A 1 342 ? 18.182 -3.406 -7.592 1.00 72.50 342 LYS A CA 1
ATOM 2598 C C . LYS A 1 342 ? 16.932 -3.366 -8.456 1.00 72.50 342 LYS A C 1
ATOM 2600 O O . LYS A 1 342 ? 16.266 -4.391 -8.577 1.00 72.50 342 LYS A O 1
ATOM 2605 N N . GLU A 1 343 ? 16.621 -2.216 -9.054 1.00 71.38 343 GLU A N 1
ATOM 2606 C CA . GLU A 1 343 ? 15.533 -2.105 -10.029 1.00 71.38 343 GLU A CA 1
ATOM 2607 C C . GLU A 1 343 ? 15.726 -3.093 -11.180 1.00 71.38 343 GLU A C 1
ATOM 2609 O O . GLU A 1 343 ? 16.810 -3.198 -11.758 1.00 71.38 343 GLU A O 1
ATOM 2614 N N . VAL A 1 344 ? 14.664 -3.839 -11.491 1.00 73.38 344 VAL A N 1
ATOM 2615 C CA . VAL A 1 344 ? 14.645 -4.818 -12.578 1.00 73.38 344 VAL A CA 1
ATOM 2616 C C . VAL A 1 344 ? 13.397 -4.611 -13.421 1.00 73.38 344 VAL A C 1
ATOM 2618 O O . VAL A 1 344 ? 12.310 -4.369 -12.897 1.00 73.38 344 VAL A O 1
ATOM 2621 N N . LEU A 1 345 ? 13.560 -4.713 -14.738 1.00 77.50 345 LEU A N 1
ATOM 2622 C CA . LEU A 1 345 ? 12.459 -4.696 -15.692 1.00 77.50 345 LEU A CA 1
ATOM 2623 C C . LEU A 1 345 ? 12.278 -6.102 -16.252 1.00 77.50 345 LEU A C 1
ATOM 2625 O O . LEU A 1 345 ? 13.243 -6.749 -16.659 1.00 77.50 345 LEU A O 1
ATOM 2629 N N . LEU A 1 346 ? 11.032 -6.565 -16.260 1.00 77.00 346 LEU A N 1
ATOM 2630 C CA . LEU A 1 346 ? 10.645 -7.848 -16.827 1.00 77.00 346 LEU A CA 1
ATOM 2631 C C . LEU A 1 346 ? 9.766 -7.588 -18.047 1.00 77.00 346 LEU A C 1
ATOM 2633 O O . LEU A 1 346 ? 8.681 -7.025 -17.919 1.00 77.00 346 LEU A O 1
ATOM 2637 N N . ASP A 1 347 ? 10.226 -8.004 -19.225 1.00 77.00 347 ASP A N 1
ATOM 2638 C CA . ASP A 1 347 ? 9.388 -7.995 -20.424 1.00 77.00 347 ASP A CA 1
ATOM 2639 C C . ASP A 1 347 ? 8.316 -9.083 -20.293 1.00 77.00 347 ASP A C 1
ATOM 2641 O O . ASP A 1 347 ? 8.628 -10.275 -20.271 1.00 77.00 347 ASP A O 1
ATOM 2645 N N . ILE A 1 348 ? 7.050 -8.667 -20.207 1.00 80.81 348 ILE A N 1
ATOM 2646 C CA . ILE A 1 348 ? 5.891 -9.553 -20.028 1.00 80.81 348 ILE A CA 1
ATOM 2647 C C . ILE A 1 348 ? 5.685 -10.538 -21.188 1.00 80.81 348 ILE A C 1
ATOM 2649 O O . ILE A 1 348 ? 4.947 -11.510 -21.033 1.00 80.81 348 ILE A O 1
ATOM 2653 N N . ASN A 1 349 ? 6.327 -10.302 -22.336 1.00 77.88 349 ASN A N 1
ATOM 2654 C CA . ASN A 1 349 ? 6.291 -11.204 -23.487 1.00 77.88 349 ASN A CA 1
ATOM 2655 C C . ASN A 1 349 ? 7.382 -12.282 -23.431 1.00 77.88 349 ASN A C 1
ATOM 2657 O O . ASN A 1 349 ? 7.328 -13.251 -24.189 1.00 77.88 349 ASN A O 1
ATOM 2661 N N . GLN A 1 350 ? 8.368 -12.137 -22.543 1.00 82.31 350 GLN A N 1
ATOM 2662 C CA . GLN A 1 350 ? 9.369 -13.168 -22.282 1.00 82.31 350 GLN A CA 1
ATOM 2663 C C . GLN A 1 350 ? 8.854 -14.152 -21.227 1.00 82.31 350 GLN A C 1
ATOM 2665 O O . GLN A 1 350 ? 8.092 -13.743 -20.349 1.00 82.31 350 GLN A O 1
ATOM 2670 N N . PRO A 1 351 ? 9.311 -15.421 -21.230 1.00 84.19 351 PRO A N 1
ATOM 2671 C CA . PRO A 1 351 ? 8.849 -16.429 -20.273 1.00 84.19 351 PRO A CA 1
ATOM 2672 C C . PRO A 1 351 ? 8.894 -15.957 -18.811 1.00 84.19 351 PRO A C 1
ATOM 2674 O O . PRO A 1 351 ? 7.918 -16.103 -18.083 1.00 84.19 351 PRO A O 1
ATOM 2677 N N . LEU A 1 352 ? 9.985 -15.296 -18.404 1.00 84.81 352 LEU A N 1
ATOM 2678 C CA . LEU A 1 352 ? 10.140 -14.798 -17.035 1.00 84.81 352 LEU A CA 1
ATOM 2679 C C . LEU A 1 352 ? 9.130 -13.691 -16.685 1.00 84.81 352 LEU A C 1
ATOM 2681 O O . LEU A 1 352 ? 8.568 -13.700 -15.593 1.00 84.81 352 LEU A O 1
ATOM 2685 N N . GLY A 1 353 ? 8.892 -12.733 -17.584 1.00 84.50 353 GLY A N 1
ATOM 2686 C CA . GLY A 1 353 ? 7.913 -11.673 -17.337 1.00 84.50 353 GLY A CA 1
ATOM 2687 C C . GLY A 1 353 ? 6.472 -12.170 -17.425 1.00 84.50 353 GLY A C 1
ATOM 2688 O O . GLY A 1 353 ? 5.628 -11.706 -16.661 1.00 84.50 353 GLY A O 1
ATOM 2689 N N . HIS A 1 354 ? 6.200 -13.152 -18.288 1.00 85.94 354 HIS A N 1
ATOM 2690 C CA . HIS A 1 354 ? 4.912 -13.835 -18.358 1.00 85.94 354 HIS A CA 1
ATOM 2691 C C . HIS A 1 354 ? 4.581 -14.528 -17.031 1.00 85.94 354 HIS A C 1
ATOM 2693 O O . HIS A 1 354 ? 3.531 -14.266 -16.444 1.00 85.94 354 HIS A O 1
ATOM 2699 N N . ASP A 1 355 ? 5.494 -15.360 -16.528 1.00 88.38 355 ASP A N 1
ATOM 2700 C CA . ASP A 1 355 ? 5.320 -16.095 -15.272 1.00 88.38 355 ASP A CA 1
ATOM 2701 C C . ASP A 1 355 ? 5.157 -15.144 -14.080 1.00 88.38 355 ASP A C 1
ATOM 2703 O O . ASP A 1 355 ? 4.289 -15.344 -13.223 1.00 88.38 355 ASP A O 1
ATOM 2707 N N . TYR A 1 356 ? 5.952 -14.069 -14.052 1.00 90.75 356 TYR A N 1
ATOM 2708 C CA . TYR A 1 356 ? 5.822 -13.014 -13.053 1.00 90.75 356 TYR A CA 1
ATOM 2709 C C . TYR A 1 356 ? 4.434 -12.381 -13.085 1.00 90.75 356 TYR A C 1
ATOM 2711 O O . TYR A 1 356 ? 3.801 -12.244 -12.039 1.00 90.75 356 TYR A O 1
ATOM 2719 N N . TRP A 1 357 ? 3.948 -12.017 -14.275 1.00 89.88 357 TRP A N 1
ATOM 2720 C CA . TRP A 1 357 ? 2.638 -11.402 -14.449 1.00 89.88 357 TRP A CA 1
ATOM 2721 C C . TRP A 1 357 ? 1.524 -12.310 -13.923 1.00 89.88 357 TRP A C 1
ATOM 2723 O O . TRP A 1 357 ? 0.709 -11.864 -13.118 1.00 89.88 357 TRP A O 1
ATOM 2733 N N . GLN A 1 358 ? 1.519 -13.597 -14.291 1.00 92.62 358 GLN A N 1
ATOM 2734 C CA . GLN A 1 358 ? 0.512 -14.553 -13.808 1.00 92.62 358 GLN A CA 1
ATOM 2735 C C . GLN A 1 358 ? 0.520 -14.672 -12.276 1.00 92.62 358 GLN A C 1
ATOM 2737 O O . GLN A 1 358 ? -0.530 -14.625 -11.632 1.00 92.62 358 GLN A O 1
ATOM 2742 N N . LEU A 1 359 ? 1.704 -14.774 -11.667 1.00 94.88 359 LEU A N 1
ATOM 2743 C CA . LEU A 1 359 ? 1.833 -14.899 -10.213 1.00 94.88 359 LEU A CA 1
ATOM 2744 C C . LEU A 1 359 ? 1.522 -13.598 -9.467 1.00 94.88 359 LEU A C 1
ATOM 2746 O O . LEU A 1 359 ? 0.944 -13.644 -8.379 1.00 94.88 359 LEU A O 1
ATOM 2750 N N . MET A 1 360 ? 1.859 -12.443 -10.041 1.00 93.44 360 MET A N 1
ATOM 2751 C CA . MET A 1 360 ? 1.466 -11.135 -9.521 1.00 93.44 360 MET A CA 1
ATOM 2752 C C . MET A 1 360 ? -0.062 -11.000 -9.516 1.00 93.44 360 MET A C 1
ATOM 2754 O O . MET A 1 360 ? -0.611 -10.575 -8.497 1.00 93.44 360 MET A O 1
ATOM 2758 N N . GLN A 1 361 ? -0.734 -11.423 -10.597 1.00 94.25 361 GLN A N 1
ATOM 2759 C CA . GLN A 1 361 ? -2.196 -11.421 -10.705 1.00 94.25 361 GLN A CA 1
ATOM 2760 C C . GLN A 1 361 ? -2.843 -12.330 -9.655 1.00 94.25 361 GLN A C 1
ATOM 2762 O O . GLN A 1 361 ? -3.683 -11.878 -8.878 1.00 94.25 361 GLN A O 1
ATOM 2767 N N . LEU A 1 362 ? -2.373 -13.575 -9.534 1.00 96.25 362 LEU A N 1
ATOM 2768 C CA . LEU A 1 362 ? -2.832 -14.510 -8.502 1.00 96.25 362 LEU A CA 1
ATOM 2769 C C . LEU A 1 362 ? -2.645 -13.946 -7.084 1.00 96.25 362 LEU A C 1
ATOM 2771 O O . LEU A 1 362 ? -3.523 -14.062 -6.228 1.00 96.25 362 LEU A O 1
ATOM 2775 N N . ALA A 1 363 ? -1.499 -13.320 -6.812 1.00 96.19 363 ALA A N 1
ATOM 2776 C CA . ALA A 1 363 ? -1.257 -12.677 -5.527 1.00 96.19 363 ALA A CA 1
ATOM 2777 C C . ALA A 1 363 ? -2.191 -11.471 -5.299 1.00 96.19 363 ALA A C 1
ATOM 2779 O O . ALA A 1 363 ? -2.438 -11.102 -4.149 1.00 96.19 363 ALA A O 1
ATOM 2780 N N . GLY A 1 364 ? -2.667 -10.816 -6.365 1.00 95.19 364 GLY A N 1
ATOM 2781 C CA . GLY A 1 364 ? -3.620 -9.703 -6.325 1.00 95.19 364 GLY A CA 1
ATOM 2782 C C . GLY A 1 364 ? -4.974 -10.187 -5.840 1.00 95.19 364 GLY A C 1
ATOM 2783 O O . GLY A 1 364 ? -5.443 -9.751 -4.788 1.00 95.19 364 GLY A O 1
ATOM 2784 N N . GLU A 1 365 ? -5.502 -11.203 -6.521 1.00 96.44 365 GLU A N 1
ATOM 2785 C CA . GLU A 1 365 ? -6.731 -11.913 -6.150 1.00 96.44 365 GLU A CA 1
ATOM 2786 C C . GLU A 1 365 ? -6.665 -12.479 -4.726 1.00 96.44 365 GLU A C 1
ATOM 2788 O O . GLU A 1 365 ? -7.595 -12.338 -3.933 1.00 96.44 365 GLU A O 1
ATOM 2793 N N . TYR A 1 366 ? -5.519 -13.048 -4.339 1.00 97.25 366 TYR A N 1
ATOM 2794 C CA . TYR A 1 366 ? -5.280 -13.495 -2.967 1.00 97.25 366 TYR A CA 1
ATOM 2795 C C . TYR A 1 366 ? -5.417 -12.360 -1.945 1.00 97.25 366 TYR A C 1
ATOM 2797 O O . TYR A 1 366 ? -5.990 -12.544 -0.868 1.00 97.25 366 TYR A O 1
ATOM 2805 N N . ALA A 1 367 ? -4.884 -11.178 -2.251 1.00 96.38 367 ALA A N 1
ATOM 2806 C CA . ALA A 1 367 ? -4.976 -10.034 -1.357 1.00 96.38 367 ALA A CA 1
ATOM 2807 C C . ALA A 1 367 ? -6.395 -9.435 -1.325 1.00 96.38 367 ALA A C 1
ATOM 2809 O O . ALA A 1 367 ? -6.829 -9.028 -0.245 1.00 96.38 367 ALA A O 1
ATOM 2810 N N . TYR A 1 368 ? -7.129 -9.446 -2.447 1.00 96.88 368 TYR A N 1
ATOM 2811 C CA . TYR A 1 368 ? -8.560 -9.120 -2.492 1.00 96.88 368 TYR A CA 1
ATOM 2812 C C . TYR A 1 368 ? -9.363 -10.047 -1.568 1.00 96.88 368 TYR A C 1
ATOM 2814 O O . TYR A 1 368 ? -9.967 -9.584 -0.597 1.00 96.88 368 TYR A O 1
ATOM 2822 N N . ALA A 1 369 ? -9.273 -11.361 -1.788 1.00 97.94 369 ALA A N 1
ATOM 2823 C CA . ALA A 1 369 ? -9.988 -12.365 -1.001 1.00 97.94 369 ALA A CA 1
ATOM 2824 C C . ALA A 1 369 ? -9.677 -12.260 0.502 1.00 97.94 369 ALA A C 1
ATOM 2826 O O . ALA A 1 369 ? -10.569 -12.359 1.345 1.00 97.94 369 ALA A O 1
ATOM 2827 N N . GLY A 1 370 ? -8.410 -12.006 0.850 1.00 97.81 370 GLY A N 1
ATOM 2828 C CA . GLY A 1 370 ? -7.996 -11.796 2.232 1.00 97.81 370 GLY A CA 1
ATOM 2829 C C . GLY A 1 370 ? -8.660 -10.574 2.870 1.00 97.81 370 GLY A C 1
ATOM 2830 O O . GLY A 1 370 ? -9.238 -10.702 3.949 1.00 97.81 370 GLY A O 1
ATOM 2831 N N . ARG A 1 371 ? -8.579 -9.400 2.222 1.00 98.12 371 ARG A N 1
ATOM 2832 C CA . ARG A 1 371 ? -9.146 -8.140 2.742 1.00 98.12 371 ARG A CA 1
ATOM 2833 C C . ARG A 1 371 ? -10.655 -8.208 2.889 1.00 98.12 371 ARG A C 1
ATOM 2835 O O . ARG A 1 371 ? -11.174 -7.818 3.930 1.00 98.12 371 ARG A O 1
ATOM 2842 N N . GLU A 1 372 ? -11.337 -8.761 1.898 1.00 98.19 372 GLU A N 1
ATOM 2843 C CA . GLU A 1 372 ? -12.783 -8.949 1.947 1.00 98.19 372 GLU A CA 1
ATOM 2844 C C . GLU A 1 372 ? -13.218 -9.869 3.080 1.00 98.19 372 GLU A C 1
ATOM 2846 O O . GLU A 1 372 ? -14.151 -9.535 3.807 1.00 98.19 372 GLU A O 1
ATOM 2851 N N . TRP A 1 373 ? -12.524 -10.994 3.274 1.00 98.25 373 TRP A N 1
ATOM 2852 C CA . TRP A 1 373 ? -12.832 -11.899 4.376 1.00 98.25 373 TRP A CA 1
ATOM 2853 C C . TRP A 1 373 ? 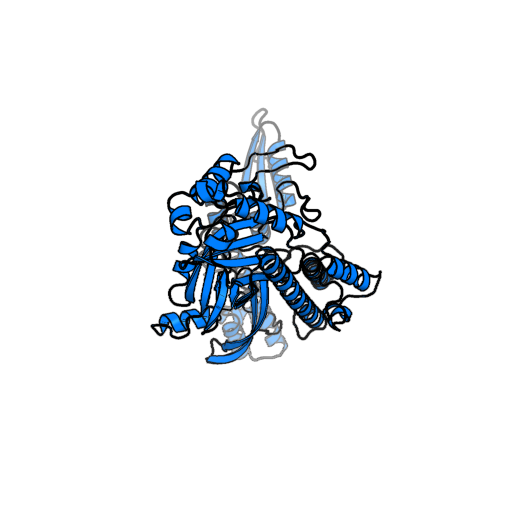-12.667 -11.206 5.735 1.00 98.25 373 TRP A C 1
ATOM 2855 O O . TRP A 1 373 ? -13.577 -11.272 6.557 1.00 98.25 373 TRP A O 1
ATOM 2865 N N . VAL A 1 374 ? -11.557 -10.487 5.963 1.00 98.50 374 VAL A N 1
ATOM 2866 C CA . VAL A 1 374 ? -11.330 -9.780 7.239 1.00 98.50 374 VAL A CA 1
ATOM 2867 C C . VAL A 1 374 ? -12.371 -8.683 7.452 1.00 98.50 374 VAL A C 1
ATOM 2869 O O . VAL A 1 374 ? -12.951 -8.606 8.533 1.00 98.50 374 VAL A O 1
ATOM 2872 N N . ALA A 1 375 ? -12.636 -7.855 6.438 1.00 98.56 375 ALA A N 1
ATOM 2873 C CA . ALA A 1 375 ? -13.609 -6.773 6.549 1.00 98.56 375 ALA A CA 1
ATOM 2874 C C . ALA A 1 375 ? -15.011 -7.322 6.861 1.00 98.56 375 ALA A C 1
ATOM 2876 O O . ALA A 1 375 ? -15.638 -6.882 7.822 1.00 98.56 375 ALA A O 1
ATOM 2877 N N . ARG A 1 376 ? -15.472 -8.351 6.135 1.00 98.50 376 ARG A N 1
ATOM 2878 C CA . ARG A 1 376 ? -16.775 -8.994 6.380 1.00 98.50 376 ARG A CA 1
ATOM 2879 C C . ARG A 1 376 ? -16.845 -9.692 7.733 1.00 98.50 376 ARG A C 1
ATOM 2881 O O . ARG A 1 376 ? -17.871 -9.599 8.402 1.00 98.50 376 ARG A O 1
ATOM 2888 N N . LYS A 1 377 ? -15.761 -10.344 8.168 1.00 98.31 377 LYS A N 1
ATOM 2889 C CA . LYS A 1 377 ? -15.682 -10.949 9.504 1.00 98.31 377 LYS A CA 1
ATOM 2890 C C . LYS A 1 377 ? -15.903 -9.893 10.582 1.00 98.31 377 LYS A C 1
ATOM 2892 O O . LYS A 1 377 ? -16.699 -10.110 11.485 1.00 98.31 377 LYS A O 1
ATOM 2897 N N . VAL A 1 378 ? -15.247 -8.742 10.464 1.00 98.62 378 VAL A N 1
ATOM 2898 C CA . VAL A 1 378 ? -15.376 -7.643 11.429 1.00 98.62 378 VAL A CA 1
ATOM 2899 C C . VAL A 1 378 ? -16.769 -7.017 11.378 1.00 98.62 378 VAL A C 1
ATOM 2901 O O . VAL A 1 378 ? -17.352 -6.796 12.431 1.00 98.62 378 VAL A O 1
ATOM 2904 N N . VAL A 1 379 ? -17.355 -6.818 10.192 1.00 98.75 379 VAL A N 1
ATOM 2905 C CA . VAL A 1 379 ? -18.762 -6.387 10.059 1.00 98.75 379 VAL A CA 1
ATOM 2906 C C . VAL A 1 379 ? -19.706 -7.341 10.801 1.00 98.75 379 VAL A C 1
ATOM 2908 O O . VAL A 1 379 ? -20.583 -6.881 11.531 1.00 98.75 379 VAL A O 1
ATOM 2911 N N . ALA A 1 380 ? -19.487 -8.655 10.689 1.00 98.31 380 ALA A N 1
ATOM 2912 C CA . ALA A 1 380 ? -20.272 -9.655 11.409 1.00 98.31 380 ALA A CA 1
ATOM 2913 C C . ALA A 1 380 ? -20.061 -9.603 12.935 1.00 98.31 380 ALA A C 1
ATOM 2915 O O . ALA A 1 380 ? -21.038 -9.723 13.670 1.00 98.31 380 ALA A O 1
ATOM 2916 N N . LEU A 1 381 ? -18.830 -9.377 13.418 1.00 98.00 381 LEU A N 1
ATOM 2917 C CA . LEU A 1 381 ? -18.544 -9.190 14.853 1.00 98.00 381 LEU A CA 1
ATOM 2918 C C . LEU A 1 381 ? -19.242 -7.947 15.424 1.00 98.00 381 LEU A C 1
ATOM 2920 O O . LEU A 1 381 ? -19.709 -7.964 16.557 1.00 98.00 381 LEU A O 1
ATOM 2924 N N . LEU A 1 382 ? -19.360 -6.880 14.629 1.00 98.12 382 LEU A N 1
ATOM 2925 C CA . LEU A 1 382 ? -20.130 -5.690 15.004 1.00 98.12 382 LEU A CA 1
ATOM 2926 C C . LEU A 1 382 ? -21.653 -5.925 14.974 1.00 98.12 382 LEU A C 1
ATOM 2928 O O . LEU A 1 382 ? -22.402 -5.085 15.464 1.00 98.12 382 LEU A O 1
ATOM 2932 N N . GLY A 1 383 ? -22.121 -7.039 14.399 1.00 97.88 383 GLY A N 1
ATOM 2933 C CA . GLY A 1 383 ? -23.543 -7.337 14.207 1.00 97.88 383 GLY A CA 1
ATOM 2934 C C . GLY A 1 383 ? -24.196 -6.583 13.042 1.00 97.88 383 GLY A C 1
ATOM 2935 O O . GLY A 1 383 ? -25.422 -6.501 12.992 1.00 97.88 383 GLY A O 1
ATOM 2936 N N . GLY A 1 384 ? -23.399 -6.025 12.127 1.00 97.44 384 GLY A N 1
ATOM 2937 C CA . GLY A 1 384 ? -23.874 -5.237 10.988 1.00 97.44 384 GLY A CA 1
ATOM 2938 C C . GLY A 1 384 ? -24.003 -6.035 9.690 1.00 97.44 384 GLY A C 1
ATOM 2939 O O . GLY A 1 384 ? -23.660 -7.217 9.606 1.00 97.44 384 GLY A O 1
ATOM 2940 N N . LYS A 1 385 ? -24.468 -5.354 8.643 1.00 98.12 385 LYS A N 1
ATOM 2941 C CA . LYS A 1 385 ? -24.562 -5.852 7.264 1.00 98.12 385 LYS A CA 1
ATOM 2942 C C . LYS A 1 385 ? -23.784 -4.953 6.313 1.00 98.12 385 LYS A C 1
ATOM 2944 O O . LYS A 1 385 ? -23.782 -3.737 6.462 1.00 98.12 385 LYS A O 1
ATOM 2949 N N . GLU A 1 386 ? -23.152 -5.557 5.312 1.00 98.38 386 GLU A N 1
ATOM 2950 C CA . GLU A 1 386 ? -22.474 -4.843 4.224 1.00 98.38 386 GLU A CA 1
ATOM 2951 C C . GLU A 1 386 ? -23.505 -4.119 3.344 1.00 98.38 386 GLU A C 1
ATOM 2953 O O . GLU A 1 386 ? -24.383 -4.754 2.760 1.00 98.38 386 GLU A O 1
ATOM 2958 N N . LEU A 1 387 ? -23.397 -2.790 3.258 1.00 98.31 387 LEU A N 1
ATOM 2959 C CA . LEU A 1 387 ? -24.176 -1.961 2.331 1.00 98.31 387 LEU A CA 1
ATOM 2960 C C . LEU A 1 387 ? -23.380 -1.597 1.078 1.00 98.31 387 LEU A C 1
ATOM 2962 O O . LEU A 1 387 ? -23.950 -1.437 0.002 1.00 98.31 387 LEU A O 1
ATOM 2966 N N . GLU A 1 388 ? -22.070 -1.419 1.228 1.00 98.19 388 GLU A N 1
ATOM 2967 C CA . GLU A 1 388 ? -21.179 -0.975 0.162 1.00 98.19 388 GLU A CA 1
ATOM 2968 C C . GLU A 1 388 ? -19.751 -1.417 0.467 1.00 98.19 388 GLU A C 1
ATOM 2970 O O . GLU A 1 388 ? -19.291 -1.236 1.592 1.00 98.19 388 GLU A O 1
ATOM 2975 N N . LEU A 1 389 ? -19.045 -1.936 -0.538 1.00 98.56 389 LEU A N 1
ATOM 2976 C CA . LEU A 1 389 ? -17.624 -2.269 -0.473 1.00 98.56 389 LEU A CA 1
ATOM 2977 C C . LEU A 1 389 ? -16.841 -1.365 -1.432 1.00 98.56 389 LEU A C 1
ATOM 2979 O O . LEU A 1 389 ? -17.092 -1.354 -2.636 1.00 98.56 389 LEU A O 1
ATOM 2983 N N . VAL A 1 390 ? -15.850 -0.653 -0.900 1.00 98.44 390 VAL A N 1
ATOM 2984 C CA . VAL A 1 390 ? -14.837 0.081 -1.668 1.00 98.44 390 VAL A CA 1
ATOM 2985 C C . VAL A 1 390 ? -13.507 -0.638 -1.500 1.00 98.44 390 VAL A C 1
ATOM 2987 O O . VAL A 1 390 ? -13.051 -0.835 -0.376 1.00 98.44 390 VAL A O 1
ATOM 2990 N N . HIS A 1 391 ? -12.876 -1.049 -2.599 1.00 97.44 391 HIS A N 1
ATOM 2991 C CA . HIS A 1 391 ? -11.717 -1.937 -2.545 1.00 97.44 391 HIS A CA 1
ATOM 2992 C C . HIS A 1 391 ? -10.700 -1.608 -3.639 1.00 97.44 391 HIS A C 1
ATOM 2994 O O . HIS A 1 391 ? -11.015 -1.655 -4.826 1.00 97.44 391 HIS A O 1
ATOM 3000 N N . ASN A 1 392 ? -9.459 -1.319 -3.249 1.00 95.62 392 ASN A N 1
ATOM 3001 C CA . ASN A 1 392 ? -8.393 -0.973 -4.181 1.00 95.62 392 ASN A CA 1
ATOM 3002 C C . ASN A 1 392 ? -7.016 -1.515 -3.764 1.00 95.62 392 ASN A C 1
ATOM 3004 O O . ASN A 1 392 ? -6.683 -1.616 -2.581 1.00 95.62 392 ASN A O 1
ATOM 3008 N N . HIS A 1 393 ? -6.182 -1.826 -4.757 1.00 94.38 393 HIS A N 1
ATOM 3009 C CA . HIS A 1 393 ? -4.746 -2.017 -4.560 1.00 94.38 393 HIS A CA 1
ATOM 3010 C C . HIS A 1 393 ? -3.996 -0.690 -4.628 1.00 94.38 393 HIS A C 1
ATOM 3012 O O . HIS A 1 393 ? -4.412 0.236 -5.317 1.00 94.38 393 HIS A O 1
ATOM 3018 N N . HIS A 1 394 ? -2.843 -0.634 -3.964 1.00 90.44 394 HIS A N 1
ATOM 3019 C CA . HIS A 1 394 ? -1.909 0.481 -4.104 1.00 90.44 394 HIS A CA 1
ATOM 3020 C C . HIS A 1 394 ? -0.450 0.088 -4.361 1.00 90.44 394 HIS A C 1
ATOM 3022 O O . HIS A 1 394 ? 0.412 0.956 -4.442 1.00 90.44 394 HIS A O 1
ATOM 3028 N N . ASN A 1 395 ? -0.165 -1.212 -4.461 1.00 89.81 395 ASN A N 1
ATOM 3029 C CA . ASN A 1 395 ? 1.116 -1.759 -4.905 1.00 89.81 395 ASN A CA 1
ATOM 3030 C C . ASN A 1 395 ? 0.825 -2.851 -5.934 1.00 89.81 395 ASN A C 1
ATOM 3032 O O . ASN A 1 395 ? 0.731 -4.016 -5.548 1.00 89.81 395 ASN A O 1
ATOM 3036 N N . TYR A 1 396 ? 0.599 -2.476 -7.190 1.00 89.94 396 TYR A N 1
ATOM 3037 C CA . TYR A 1 396 ? 0.152 -3.402 -8.232 1.00 89.94 396 TYR A CA 1
ATOM 3038 C C . TYR A 1 396 ? 0.454 -2.862 -9.637 1.00 89.94 396 TYR A C 1
ATOM 3040 O O . TYR A 1 396 ? 0.828 -1.695 -9.779 1.00 89.94 396 TYR A O 1
ATOM 3048 N N . ALA A 1 397 ? 0.299 -3.700 -10.662 1.00 89.06 397 ALA A N 1
ATOM 3049 C CA . ALA A 1 397 ? 0.418 -3.294 -12.058 1.00 89.06 397 ALA A CA 1
ATOM 3050 C C . ALA A 1 397 ? -0.825 -3.699 -12.858 1.00 89.06 397 ALA A C 1
ATOM 3052 O O . ALA A 1 397 ? -1.352 -4.795 -12.681 1.00 89.06 397 ALA A O 1
ATOM 3053 N N . TRP A 1 398 ? -1.281 -2.819 -13.746 1.00 88.19 398 TRP A N 1
ATOM 3054 C CA . TRP A 1 398 ? -2.478 -3.020 -14.563 1.00 88.19 398 TRP A CA 1
ATOM 3055 C C . TRP A 1 398 ? -2.156 -2.834 -16.038 1.00 88.19 398 TRP A C 1
ATOM 3057 O O . TRP A 1 398 ? -1.303 -2.022 -16.385 1.00 88.19 398 TRP A O 1
ATOM 3067 N N . LYS A 1 399 ? -2.866 -3.560 -16.904 1.00 87.94 399 LYS A N 1
ATOM 3068 C CA . LYS A 1 399 ? -2.933 -3.231 -18.329 1.00 87.94 399 LYS A CA 1
ATOM 3069 C C . LYS A 1 399 ? -4.050 -2.222 -18.536 1.00 87.94 399 LYS A C 1
ATOM 3071 O O . LYS A 1 399 ? -5.201 -2.524 -18.230 1.00 87.94 399 LYS A O 1
ATOM 3076 N N . GLU A 1 400 ? -3.705 -1.034 -19.007 1.00 89.75 400 GLU A N 1
ATOM 3077 C CA . GLU A 1 400 ? -4.632 0.088 -19.130 1.00 89.75 400 GLU A CA 1
ATOM 3078 C C . GLU A 1 400 ? -4.453 0.786 -20.474 1.00 89.75 400 GLU A C 1
ATOM 3080 O O . GLU A 1 400 ? -3.331 0.959 -20.946 1.00 89.75 400 GLU A O 1
ATOM 3085 N N . ALA A 1 401 ? -5.559 1.209 -21.081 1.00 90.06 401 ALA A N 1
ATOM 3086 C CA . ALA A 1 401 ? -5.529 2.021 -22.288 1.00 90.06 401 ALA A CA 1
ATOM 3087 C C . ALA A 1 401 ? -5.410 3.503 -21.912 1.00 90.06 401 ALA A C 1
ATOM 3089 O O . ALA A 1 401 ? -6.268 4.030 -21.203 1.00 90.06 401 ALA A O 1
ATOM 3090 N N . HIS A 1 402 ? -4.375 4.172 -22.417 1.00 88.88 402 HIS A N 1
ATOM 3091 C CA . HIS A 1 402 ? -4.176 5.619 -22.286 1.00 88.88 402 HIS A CA 1
ATOM 3092 C C . HIS A 1 402 ? -3.812 6.231 -23.643 1.00 88.88 402 HIS A C 1
ATOM 3094 O O . HIS A 1 402 ? -3.738 5.533 -24.652 1.00 88.88 402 HIS A O 1
ATOM 3100 N N . VAL A 1 403 ? -3.610 7.545 -23.681 1.00 83.94 403 VAL A N 1
ATOM 3101 C CA . VAL A 1 403 ? -3.173 8.269 -24.881 1.00 83.94 403 VAL A CA 1
ATOM 3102 C C . VAL A 1 403 ? -1.680 8.557 -24.756 1.00 83.94 403 VAL A C 1
ATOM 3104 O O . VAL A 1 403 ? -1.238 9.029 -23.710 1.00 83.94 403 VAL A O 1
ATOM 3107 N N . SER A 1 404 ? -0.907 8.254 -25.799 1.00 81.50 404 SER A N 1
ATOM 3108 C CA . SER A 1 404 ? 0.531 8.520 -25.819 1.00 81.50 404 SER A CA 1
ATOM 3109 C C . SER A 1 404 ? 0.839 10.012 -25.969 1.00 81.50 404 SER A C 1
ATOM 3111 O O . SER A 1 404 ? -0.033 10.823 -26.285 1.00 81.50 404 SER A O 1
ATOM 3113 N N . ASN A 1 405 ? 2.110 10.382 -25.804 1.00 74.81 405 ASN A N 1
ATOM 3114 C CA . ASN A 1 405 ? 2.569 11.756 -26.032 1.00 74.81 405 ASN A CA 1
ATOM 3115 C C . ASN A 1 405 ? 2.351 12.218 -27.486 1.00 74.81 405 ASN A C 1
ATOM 3117 O O . ASN A 1 405 ? 2.264 13.414 -27.751 1.00 74.81 405 ASN A O 1
ATOM 3121 N N . GLU A 1 406 ? 2.261 11.275 -28.424 1.00 79.75 406 GLU A N 1
ATOM 3122 C CA . GLU A 1 406 ? 1.958 11.515 -29.836 1.00 79.75 406 GLU A CA 1
ATOM 3123 C C . GLU A 1 406 ? 0.448 11.618 -30.120 1.00 79.75 406 GLU A C 1
ATOM 3125 O O . GLU A 1 406 ? 0.063 11.912 -31.249 1.00 79.75 406 GLU A O 1
ATOM 3130 N N . GLY A 1 407 ? -0.408 11.413 -29.112 1.00 83.44 407 GLY A N 1
ATOM 3131 C CA . GLY A 1 407 ? -1.865 11.469 -29.245 1.00 83.44 407 GLY A CA 1
ATOM 3132 C C . GLY A 1 407 ? -2.524 10.141 -29.630 1.00 83.44 407 GLY A C 1
ATOM 3133 O O . GLY A 1 407 ? -3.723 10.123 -29.904 1.00 83.44 407 GLY A O 1
ATOM 3134 N N . GLU A 1 408 ? -1.781 9.031 -29.629 1.00 86.00 408 GLU A N 1
ATOM 3135 C CA . GLU A 1 408 ? -2.272 7.730 -30.095 1.00 86.00 408 GLU A CA 1
ATOM 3136 C C . GLU A 1 408 ? -2.796 6.857 -28.938 1.00 86.00 408 GLU A C 1
ATOM 3138 O O . GLU A 1 408 ? -2.130 6.739 -27.900 1.00 86.00 408 GLU A O 1
ATOM 3143 N N . PRO A 1 409 ? -3.957 6.187 -29.085 1.00 88.75 409 PRO A N 1
ATOM 3144 C CA . PRO A 1 409 ? -4.424 5.198 -28.117 1.00 88.75 409 PRO A CA 1
ATOM 3145 C C . PRO A 1 409 ? -3.412 4.057 -27.959 1.00 88.75 409 PRO A C 1
ATOM 3147 O O . PRO A 1 409 ? -3.088 3.361 -28.920 1.00 88.75 409 PRO A O 1
ATOM 3150 N N . THR A 1 410 ? -2.929 3.847 -26.738 1.00 83.69 410 THR A N 1
ATOM 3151 C CA . THR A 1 410 ? -1.847 2.909 -26.423 1.00 83.69 410 THR A CA 1
ATOM 3152 C C . THR A 1 410 ? -2.184 2.103 -25.169 1.00 83.69 410 THR A C 1
ATOM 3154 O O . THR A 1 410 ? -2.660 2.649 -24.174 1.00 83.69 410 THR A O 1
ATOM 3157 N N . GLU A 1 411 ? -1.935 0.790 -25.199 1.00 86.12 411 GLU A N 1
ATOM 3158 C CA . GLU A 1 411 ? -1.989 -0.057 -24.002 1.00 86.12 411 GLU A CA 1
ATOM 3159 C C . GLU A 1 411 ? -0.673 0.072 -23.227 1.00 86.12 411 GLU A C 1
ATOM 3161 O O . GLU A 1 411 ? 0.407 -0.172 -23.767 1.00 86.12 411 GLU A O 1
ATOM 3166 N N . TYR A 1 412 ? -0.770 0.412 -21.947 1.00 82.88 412 TYR A N 1
ATOM 3167 C CA . TYR A 1 412 ? 0.354 0.486 -21.025 1.00 82.88 412 TYR A CA 1
ATOM 3168 C C . TYR A 1 412 ? 0.235 -0.558 -19.927 1.00 82.88 412 TYR A C 1
ATOM 3170 O O . TYR A 1 412 ? -0.857 -0.862 -19.447 1.00 82.88 412 TYR A O 1
ATOM 3178 N N . VAL A 1 413 ? 1.387 -1.038 -19.458 1.00 84.56 413 VAL A N 1
ATOM 3179 C CA . VAL A 1 413 ? 1.491 -1.657 -18.136 1.00 84.56 413 VAL A CA 1
ATOM 3180 C C . VAL A 1 413 ? 1.770 -0.545 -17.132 1.00 84.56 413 VAL A C 1
ATOM 3182 O O . VAL A 1 413 ? 2.906 -0.090 -17.003 1.00 84.56 413 VAL A O 1
ATOM 3185 N N . VAL A 1 414 ? 0.729 -0.084 -16.442 1.00 85.75 414 VAL A N 1
ATOM 3186 C CA . VAL A 1 414 ? 0.833 0.986 -15.447 1.00 85.75 414 VAL A CA 1
ATOM 3187 C C . VAL A 1 414 ? 1.167 0.382 -14.096 1.00 85.75 414 VAL A C 1
ATOM 3189 O O . VAL A 1 414 ? 0.373 -0.359 -13.512 1.00 85.75 414 VAL A O 1
ATOM 3192 N N . ILE A 1 415 ? 2.356 0.705 -13.599 1.00 86.88 415 ILE A N 1
ATOM 3193 C CA . ILE A 1 415 ? 2.865 0.237 -12.314 1.00 86.88 415 ILE A CA 1
ATOM 3194 C C . ILE A 1 415 ? 2.585 1.317 -11.269 1.00 86.88 415 ILE A C 1
ATOM 3196 O O . ILE A 1 415 ? 3.029 2.455 -11.411 1.00 86.88 415 ILE A O 1
ATOM 3200 N N . ARG A 1 416 ? 1.858 0.969 -10.201 1.00 87.00 416 ARG A N 1
ATOM 3201 C CA . ARG A 1 416 ? 1.620 1.883 -9.077 1.00 87.00 416 ARG A CA 1
ATOM 3202 C C . ARG A 1 416 ? 2.187 1.310 -7.793 1.00 87.00 416 ARG A C 1
ATOM 3204 O O . ARG A 1 416 ? 1.866 0.185 -7.402 1.00 87.00 416 ARG A O 1
ATOM 3211 N N . LYS A 1 417 ? 3.005 2.114 -7.116 1.00 85.31 417 LYS A N 1
ATOM 3212 C CA . LYS A 1 417 ? 3.586 1.801 -5.813 1.00 85.31 417 LYS A CA 1
ATOM 3213 C C . LYS A 1 417 ? 3.327 2.942 -4.841 1.00 85.31 417 LYS A C 1
ATOM 3215 O O . LYS A 1 417 ? 3.853 4.035 -5.000 1.00 85.31 417 LYS A O 1
ATOM 3220 N N . GLY A 1 418 ? 2.505 2.689 -3.831 1.00 84.88 418 GLY A N 1
ATOM 3221 C CA . GLY A 1 418 ? 1.961 3.746 -2.981 1.00 84.88 418 GLY A CA 1
ATOM 3222 C C . GLY A 1 418 ? 0.971 4.661 -3.715 1.00 84.88 418 GLY A C 1
ATOM 3223 O O . GLY A 1 418 ? 0.753 5.795 -3.292 1.00 84.88 418 GLY A O 1
ATOM 3224 N N . ALA A 1 419 ? 0.357 4.182 -4.796 1.00 89.19 419 ALA A N 1
ATOM 3225 C CA . ALA A 1 419 ? -0.649 4.914 -5.559 1.00 89.19 419 ALA A CA 1
ATOM 3226 C C . ALA A 1 419 ? -1.748 3.958 -6.031 1.00 89.19 419 ALA A C 1
ATOM 3228 O O . ALA A 1 419 ? -1.496 2.775 -6.243 1.00 89.19 419 ALA A O 1
ATOM 3229 N N . THR A 1 420 ? -2.969 4.460 -6.175 1.00 91.75 420 THR A N 1
ATOM 3230 C CA . THR A 1 420 ? -4.154 3.688 -6.575 1.00 91.75 420 THR A CA 1
ATOM 3231 C C . THR A 1 420 ? -4.785 4.303 -7.822 1.00 91.75 420 THR A C 1
ATOM 3233 O O . THR A 1 420 ? -4.691 5.519 -7.987 1.00 91.75 420 THR A O 1
ATOM 3236 N N . PRO A 1 421 ? -5.441 3.516 -8.692 1.00 94.69 421 PRO A N 1
ATOM 3237 C CA . PRO A 1 421 ? -6.247 4.077 -9.768 1.00 94.69 421 PRO A CA 1
ATOM 3238 C C . PRO A 1 421 ? -7.382 4.953 -9.213 1.00 94.69 421 PRO A C 1
ATOM 3240 O O . PRO A 1 421 ? -7.940 4.658 -8.151 1.00 94.69 421 PRO A O 1
ATOM 3243 N N . ALA A 1 422 ? -7.697 6.014 -9.943 1.00 96.12 422 ALA A N 1
ATOM 3244 C CA . ALA A 1 422 ? -8.755 6.986 -9.702 1.00 96.12 422 ALA A CA 1
ATOM 3245 C C . ALA A 1 422 ? -9.321 7.466 -11.047 1.00 96.12 422 ALA A C 1
ATOM 3247 O O . ALA A 1 422 ? -9.364 8.663 -11.339 1.00 96.12 422 ALA A O 1
ATOM 3248 N N . PHE A 1 423 ? -9.738 6.514 -11.886 1.00 97.12 423 PHE A N 1
ATOM 3249 C CA . PHE A 1 423 ? -10.474 6.834 -13.107 1.00 97.12 423 PHE A CA 1
ATOM 3250 C C . PHE A 1 423 ? -11.758 7.624 -12.777 1.00 97.12 423 PHE A C 1
ATOM 3252 O O . PHE A 1 423 ? -12.295 7.481 -11.675 1.00 97.12 423 PHE A O 1
ATOM 3259 N N . PRO A 1 424 ? -12.280 8.442 -13.709 1.00 96.75 424 PRO A N 1
ATOM 3260 C CA . PRO A 1 424 ? -13.570 9.121 -13.573 1.00 96.75 424 PRO A CA 1
ATOM 3261 C C . PRO A 1 424 ? -14.671 8.224 -12.977 1.00 96.75 424 PRO A C 1
ATOM 3263 O O . PRO A 1 424 ? -15.034 7.205 -13.563 1.00 96.75 424 PRO A O 1
ATOM 3266 N N . GLY A 1 425 ? -15.193 8.584 -11.801 1.00 97.06 425 GLY A N 1
ATOM 3267 C CA . GLY A 1 425 ? -16.241 7.834 -11.096 1.00 97.06 425 GLY A CA 1
ATOM 3268 C C . GLY A 1 425 ? -15.759 6.625 -10.281 1.00 97.06 425 GLY A C 1
ATOM 3269 O O . G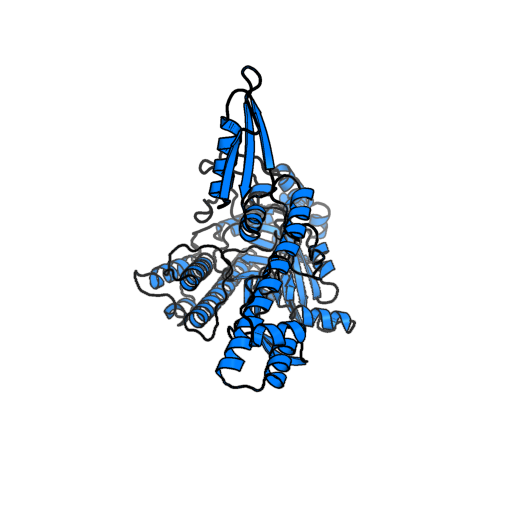LY A 1 425 ? -16.551 5.999 -9.573 1.00 97.06 425 GLY A O 1
ATOM 3270 N N . GLN A 1 426 ? -14.473 6.275 -10.341 1.00 97.62 426 GLN A N 1
ATOM 3271 C CA . GLN A 1 426 ? -13.917 5.154 -9.590 1.00 97.62 426 GLN A CA 1
ATOM 3272 C C . GLN A 1 426 ? -13.670 5.544 -8.134 1.00 97.62 426 GLN A C 1
ATOM 3274 O O . GLN A 1 426 ? -12.861 6.427 -7.849 1.00 97.62 426 GLN A O 1
ATOM 3279 N N . LYS A 1 427 ? -14.315 4.827 -7.209 1.00 98.12 427 LYS A N 1
ATOM 3280 C CA . LYS A 1 427 ? -14.092 4.980 -5.769 1.00 98.12 427 LYS A CA 1
ATOM 3281 C C . LYS A 1 427 ? -12.799 4.306 -5.312 1.00 98.12 427 LYS A C 1
ATOM 3283 O O . LYS A 1 427 ? -12.459 3.214 -5.765 1.00 98.12 427 LYS A O 1
ATOM 3288 N N . GLY A 1 428 ? -12.130 4.924 -4.346 1.00 97.56 428 GLY A N 1
ATOM 3289 C CA . GLY A 1 428 ? -10.947 4.392 -3.679 1.00 97.56 428 GLY A CA 1
ATOM 3290 C C . GLY A 1 428 ? -10.981 4.662 -2.179 1.00 97.56 428 GLY A C 1
ATOM 3291 O O . GLY A 1 428 ? -11.489 5.689 -1.729 1.00 97.56 428 GLY A O 1
ATOM 3292 N N . PHE A 1 429 ? -10.424 3.735 -1.401 1.00 98.00 429 PHE A N 1
ATOM 3293 C CA . PHE A 1 429 ? -10.207 3.911 0.029 1.00 98.00 429 PHE A CA 1
ATOM 3294 C C . PHE A 1 429 ? -8.741 4.283 0.287 1.00 98.00 429 PHE A C 1
ATOM 3296 O O . PHE A 1 429 ? -7.805 3.554 -0.070 1.00 98.00 429 PHE A O 1
ATOM 3303 N N . VAL A 1 430 ? -8.544 5.441 0.917 1.00 96.50 430 VAL A N 1
ATOM 3304 C CA . VAL A 1 430 ? -7.233 6.007 1.244 1.00 96.50 430 VAL A CA 1
ATOM 3305 C C . VAL A 1 430 ? -7.079 6.058 2.755 1.00 96.50 430 VAL A C 1
ATOM 3307 O O . VAL A 1 430 ? -7.761 6.816 3.445 1.00 96.50 430 VAL A O 1
ATOM 3310 N N . GLY A 1 431 ? -6.168 5.227 3.257 1.00 91.12 431 GLY A N 1
ATOM 3311 C CA . GLY A 1 431 ? -5.938 5.035 4.682 1.00 91.12 431 GLY A CA 1
ATOM 3312 C C . GLY A 1 431 ? -5.182 6.187 5.343 1.00 91.12 431 GLY A C 1
ATOM 3313 O O . GLY A 1 431 ? -4.234 6.745 4.778 1.00 91.12 431 GLY A O 1
ATOM 3314 N N . GLY A 1 432 ? -5.567 6.494 6.580 1.00 87.44 432 GLY A N 1
ATOM 3315 C CA . GLY A 1 432 ? -4.775 7.304 7.500 1.00 87.44 432 GLY A CA 1
ATOM 3316 C C . GLY A 1 432 ? -3.617 6.516 8.126 1.00 87.44 432 GLY A C 1
ATOM 3317 O O . GLY A 1 432 ? -3.320 5.380 7.756 1.00 87.44 432 GLY A O 1
ATOM 3318 N N . SER A 1 433 ? -2.944 7.137 9.093 1.00 87.38 433 SER A N 1
ATOM 3319 C CA . SER A 1 433 ? -2.091 6.421 10.049 1.00 87.38 433 SER A CA 1
ATOM 3320 C C . SER A 1 433 ? -2.908 5.994 11.277 1.00 87.38 433 SER A C 1
ATOM 3322 O O . SER A 1 433 ? -4.077 6.371 11.384 1.00 87.38 433 SER A O 1
ATOM 3324 N N . MET A 1 434 ? -2.321 5.248 12.224 1.00 83.81 434 MET A N 1
ATOM 3325 C CA . MET A 1 434 ? -3.068 4.819 13.415 1.00 83.81 434 MET A CA 1
ATOM 3326 C C . MET A 1 434 ? -3.646 6.040 14.165 1.00 83.81 434 MET A C 1
ATOM 3328 O O . MET A 1 434 ? -2.915 6.899 14.660 1.00 83.81 434 MET A O 1
ATOM 3332 N N . GLY A 1 435 ? -4.976 6.143 14.226 1.00 84.62 435 GLY A N 1
ATOM 3333 C CA . GLY A 1 435 ? -5.684 7.248 14.886 1.00 84.62 435 GLY A CA 1
ATOM 3334 C C . GLY A 1 435 ? -5.845 8.548 14.078 1.00 84.62 435 GLY A C 1
ATOM 3335 O O . GLY A 1 435 ? -6.310 9.553 14.634 1.00 84.62 435 GLY A O 1
ATOM 3336 N N . ASP A 1 436 ? -5.516 8.543 12.785 1.00 91.00 436 ASP A N 1
ATOM 3337 C CA . ASP A 1 436 ? -5.810 9.632 11.845 1.00 91.00 436 ASP A CA 1
ATOM 3338 C C . ASP A 1 436 ? -7.020 9.342 10.965 1.00 91.00 436 ASP A C 1
ATOM 3340 O O . ASP A 1 436 ? -7.413 8.194 10.793 1.00 91.00 436 ASP A O 1
ATOM 3344 N N . ASP A 1 437 ? -7.606 10.402 10.405 1.00 95.06 437 ASP A N 1
ATOM 3345 C CA . ASP A 1 437 ? -8.714 10.259 9.466 1.00 95.06 437 ASP A CA 1
ATOM 3346 C C . ASP A 1 437 ? -8.252 9.538 8.197 1.00 95.06 437 ASP A C 1
ATOM 3348 O O . ASP A 1 437 ? -7.127 9.724 7.719 1.00 95.06 437 ASP A O 1
ATOM 3352 N N . ALA A 1 438 ? -9.158 8.736 7.658 1.00 97.12 438 ALA A N 1
ATOM 3353 C CA . ALA A 1 438 ? -9.067 8.128 6.344 1.00 97.12 438 ALA A CA 1
ATOM 3354 C C . ALA A 1 438 ? -10.169 8.710 5.445 1.00 97.12 438 ALA A C 1
ATOM 3356 O O . ALA A 1 438 ? -11.036 9.443 5.925 1.00 97.12 438 ALA A O 1
ATOM 3357 N N . VAL A 1 439 ? -10.156 8.420 4.144 1.00 98.19 439 VAL A N 1
ATOM 3358 C CA . VAL A 1 439 ? -11.207 8.910 3.236 1.00 98.19 439 VAL A CA 1
ATOM 3359 C C . VAL A 1 439 ? -11.664 7.849 2.249 1.00 98.19 439 VAL A C 1
ATOM 3361 O O . VAL A 1 439 ? -10.868 7.036 1.772 1.00 98.19 439 VAL A O 1
ATOM 3364 N N . ILE A 1 440 ? -12.947 7.917 1.899 1.00 98.44 440 ILE A N 1
ATOM 3365 C CA . ILE A 1 440 ? -13.441 7.388 0.630 1.00 98.44 440 ILE A CA 1
ATOM 3366 C C . ILE A 1 440 ? -13.386 8.537 -0.364 1.00 98.44 440 ILE A C 1
ATOM 3368 O O . ILE A 1 440 ? -14.027 9.569 -0.156 1.00 98.44 440 ILE A O 1
ATOM 3372 N N . LEU A 1 441 ? -12.610 8.368 -1.426 1.00 97.69 441 LEU A N 1
ATOM 3373 C CA . LEU A 1 441 ? -12.520 9.321 -2.526 1.00 97.69 441 LEU A CA 1
ATOM 3374 C C . LEU A 1 441 ? -13.015 8.697 -3.825 1.00 97.69 441 LEU A C 1
ATOM 3376 O O . LEU A 1 441 ? -13.231 7.489 -3.902 1.00 97.69 441 LEU A O 1
ATOM 3380 N N . GLU A 1 442 ? -13.181 9.526 -4.841 1.00 97.88 442 GLU A N 1
ATOM 3381 C CA . GLU A 1 442 ? -13.575 9.128 -6.183 1.00 97.88 442 GLU A CA 1
ATOM 3382 C C . GLU A 1 442 ? -12.791 9.940 -7.216 1.00 97.88 442 GLU A C 1
ATOM 3384 O O . GLU A 1 442 ? -12.572 11.132 -7.005 1.00 97.88 442 GLU A O 1
ATOM 3389 N N . GLY A 1 443 ? -12.371 9.331 -8.326 1.00 97.81 443 GLY A N 1
ATOM 3390 C CA . GLY A 1 443 ? -11.830 10.091 -9.456 1.00 97.81 443 GLY A CA 1
ATOM 3391 C C . GLY A 1 443 ? -12.877 11.067 -9.991 1.00 97.81 443 GLY A C 1
ATOM 3392 O O . GLY A 1 443 ? -14.022 10.675 -10.228 1.00 97.81 443 GLY A O 1
ATOM 3393 N N . ASN A 1 444 ? -12.525 12.343 -10.163 1.00 96.88 444 ASN A N 1
ATOM 3394 C CA . ASN A 1 444 ? -13.500 13.349 -10.578 1.00 96.88 444 ASN A CA 1
ATOM 3395 C C . ASN A 1 444 ? -14.010 13.051 -11.999 1.00 96.88 444 ASN A C 1
ATOM 3397 O O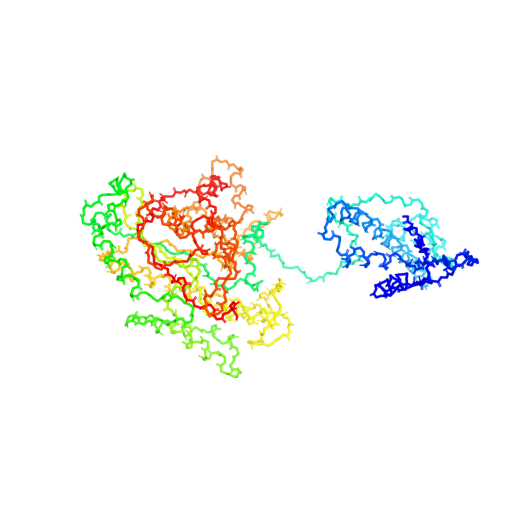 . ASN A 1 444 ? -13.239 13.067 -12.956 1.00 96.88 444 ASN A O 1
ATOM 3401 N N . ALA A 1 445 ? -15.311 12.779 -12.128 1.00 95.75 445 ALA A N 1
ATOM 3402 C CA . ALA A 1 445 ? -15.943 12.464 -13.406 1.00 95.75 445 ALA A CA 1
ATOM 3403 C C . ALA A 1 445 ? -16.253 13.692 -14.276 1.00 95.75 445 ALA A C 1
ATOM 3405 O O . ALA A 1 445 ? -16.507 13.550 -15.470 1.00 95.75 445 ALA A O 1
ATOM 3406 N N . ALA A 1 446 ? -16.240 14.883 -13.680 1.00 94.38 446 ALA A N 1
ATOM 3407 C CA . ALA A 1 446 ? -16.498 16.150 -14.344 1.00 94.38 446 ALA A CA 1
ATOM 3408 C C . ALA A 1 446 ? -15.438 17.169 -13.888 1.00 94.38 446 ALA A C 1
ATOM 3410 O O . ALA A 1 446 ? -15.720 17.981 -13.000 1.00 94.38 446 ALA A O 1
ATOM 3411 N N . PRO A 1 447 ? -14.201 17.096 -14.424 1.00 92.38 447 PRO A N 1
ATOM 3412 C CA . PRO A 1 447 ? -13.170 18.078 -14.108 1.00 92.38 447 PRO A CA 1
ATOM 3413 C C . PRO A 1 447 ? -13.664 19.494 -14.474 1.00 92.38 447 PRO A C 1
ATOM 3415 O O . PRO A 1 447 ? -14.317 19.662 -15.507 1.00 92.38 447 PRO A O 1
ATOM 3418 N N . PRO A 1 448 ? -13.401 20.504 -13.628 1.00 92.69 448 PRO A N 1
ATOM 3419 C CA . PRO A 1 448 ? -13.945 21.857 -13.783 1.00 92.69 448 PRO A CA 1
ATOM 3420 C C . PRO A 1 448 ? -13.324 22.632 -14.953 1.00 92.69 448 PRO A C 1
ATOM 3422 O O . PRO A 1 448 ? -13.943 23.558 -15.478 1.00 92.69 448 PRO A O 1
ATOM 3425 N N . ASP A 1 449 ? -12.119 22.247 -15.368 1.00 95.06 449 ASP A N 1
ATOM 3426 C CA . ASP A 1 449 ? -11.358 22.866 -16.443 1.00 95.06 449 ASP A CA 1
ATOM 3427 C C . ASP A 1 449 ? -10.473 21.842 -17.177 1.00 95.06 449 ASP A C 1
ATOM 3429 O O . ASP A 1 449 ? -10.294 20.693 -16.758 1.00 95.06 449 ASP A O 1
ATOM 3433 N N . GLU A 1 450 ? -9.928 22.274 -18.316 1.00 93.50 450 GLU A N 1
ATOM 3434 C CA . GLU A 1 450 ? -9.053 21.448 -19.153 1.00 93.50 450 GLU A CA 1
ATOM 3435 C C . GLU A 1 450 ? -7.711 21.144 -18.467 1.00 93.50 450 GLU A C 1
ATOM 3437 O O . GLU A 1 450 ? -7.117 20.100 -18.728 1.00 93.50 450 GLU A O 1
ATOM 3442 N N . GLU A 1 451 ? -7.245 22.015 -17.566 1.00 92.94 451 GLU A N 1
ATOM 3443 C CA . GLU A 1 451 ? -6.005 21.815 -16.804 1.00 92.94 451 GLU A CA 1
ATOM 3444 C C . GLU A 1 451 ? -6.138 20.623 -15.846 1.00 92.94 451 GLU A C 1
ATOM 3446 O O . GLU A 1 451 ? -5.281 19.741 -15.820 1.00 92.94 451 GLU A O 1
ATOM 3451 N N . THR A 1 452 ? -7.257 20.525 -15.131 1.00 92.19 452 THR A N 1
ATOM 3452 C CA . THR A 1 452 ? -7.570 19.397 -14.250 1.00 92.19 452 THR A CA 1
ATOM 3453 C C . THR A 1 452 ? -7.750 18.109 -15.047 1.00 92.19 452 THR A C 1
ATOM 3455 O O . THR A 1 452 ? -7.241 17.057 -14.652 1.00 92.19 452 THR A O 1
ATOM 3458 N N . ALA A 1 453 ? -8.436 18.178 -16.193 1.00 92.81 453 ALA A N 1
ATOM 3459 C CA . ALA A 1 453 ? -8.589 17.032 -17.087 1.00 92.81 453 ALA A CA 1
ATOM 3460 C C . ALA A 1 453 ? -7.231 16.547 -17.631 1.00 92.81 453 ALA A C 1
ATOM 3462 O O . ALA A 1 453 ? -6.993 15.340 -17.737 1.00 92.81 453 ALA A O 1
ATOM 3463 N N . LEU A 1 454 ? -6.323 17.475 -17.948 1.00 90.19 454 LEU A N 1
ATOM 3464 C CA . LEU A 1 454 ? -4.957 17.163 -18.352 1.00 90.19 454 LEU A CA 1
ATOM 3465 C C . LEU A 1 454 ? -4.171 16.528 -17.200 1.00 90.19 454 LEU A C 1
ATOM 3467 O O . LEU A 1 454 ? -3.587 15.469 -17.405 1.00 90.19 454 LEU A O 1
ATOM 3471 N N . ALA A 1 455 ? -4.234 17.081 -15.987 1.00 90.12 455 ALA A N 1
ATOM 3472 C CA . ALA A 1 455 ? -3.567 16.521 -14.810 1.00 90.12 455 ALA A CA 1
ATOM 3473 C C . ALA A 1 455 ? -4.031 15.085 -14.491 1.00 90.12 455 ALA A C 1
ATOM 3475 O O . ALA A 1 455 ? -3.222 14.225 -14.130 1.00 90.12 455 ALA A O 1
ATOM 3476 N N . GLN A 1 456 ? -5.323 14.783 -14.669 1.00 92.19 456 GLN A N 1
ATOM 3477 C CA . GLN A 1 456 ? -5.839 13.414 -14.565 1.00 92.19 456 GLN A CA 1
ATOM 3478 C C . GLN A 1 456 ? -5.206 12.481 -15.608 1.00 92.19 456 GLN A C 1
ATOM 3480 O O . GLN A 1 456 ? -4.791 11.377 -15.264 1.00 92.19 456 GLN A O 1
ATOM 3485 N N . ARG A 1 457 ? -5.087 12.920 -16.868 1.00 90.25 457 ARG A N 1
ATOM 3486 C CA . ARG A 1 457 ? -4.468 12.124 -17.944 1.00 90.25 457 ARG A CA 1
ATOM 3487 C C . ARG A 1 457 ? -2.963 11.942 -17.743 1.00 90.25 457 ARG A C 1
ATOM 3489 O O . ARG A 1 457 ? -2.473 10.824 -17.858 1.00 90.25 457 ARG A O 1
ATOM 3496 N N . GLU A 1 458 ? -2.241 13.003 -17.394 1.00 88.31 458 GLU A N 1
ATOM 3497 C CA . GLU A 1 458 ? -0.787 12.977 -17.167 1.00 88.31 458 GLU A CA 1
ATOM 3498 C C . GLU A 1 458 ? -0.394 12.116 -15.960 1.00 88.31 458 GLU A C 1
ATOM 3500 O O . GLU A 1 458 ? 0.659 11.481 -15.958 1.00 88.31 458 GLU A O 1
ATOM 3505 N N . SER A 1 459 ? -1.258 12.035 -14.945 1.00 88.25 459 SER A N 1
ATOM 3506 C CA . SER A 1 459 ? -1.087 11.123 -13.806 1.00 88.25 459 SER A CA 1
ATOM 3507 C C . SER A 1 459 ? -1.574 9.694 -14.081 1.00 88.25 459 SER A C 1
ATOM 3509 O O . SER A 1 459 ? -1.626 8.877 -13.155 1.00 88.25 459 SER A O 1
ATOM 3511 N N . LEU A 1 460 ? -1.943 9.370 -15.328 1.00 92.62 460 LEU A N 1
ATOM 3512 C CA . LEU A 1 460 ? -2.530 8.084 -15.726 1.00 92.62 460 LEU A CA 1
ATOM 3513 C C . LEU A 1 460 ? -3.700 7.692 -14.811 1.00 92.62 460 LEU A C 1
ATOM 3515 O O . LEU A 1 460 ? -3.805 6.548 -14.355 1.00 92.62 460 LEU A O 1
ATOM 3519 N N . PHE A 1 461 ? -4.530 8.684 -14.479 1.00 95.19 461 PHE A N 1
ATOM 3520 C CA . PHE A 1 461 ? -5.673 8.582 -13.577 1.00 95.19 461 PHE A CA 1
ATOM 3521 C C . PHE A 1 461 ? -5.310 7.910 -12.252 1.00 95.19 461 PHE A C 1
ATOM 3523 O O . PHE A 1 461 ? -5.960 6.959 -11.819 1.00 95.19 461 PHE A O 1
ATOM 3530 N N . SER A 1 462 ? -4.230 8.364 -11.620 1.00 94.38 462 SER A N 1
ATOM 3531 C CA . SER A 1 462 ? -3.734 7.806 -10.360 1.00 94.38 462 SER A CA 1
ATOM 3532 C C . SER A 1 462 ? -3.898 8.796 -9.218 1.00 94.38 462 SER A C 1
ATOM 3534 O O . SER A 1 462 ? -3.763 10.001 -9.399 1.00 94.38 462 SER A O 1
ATOM 3536 N N . THR A 1 463 ? -4.114 8.281 -8.011 1.00 94.00 463 THR A N 1
ATOM 3537 C CA . THR A 1 463 ? -4.142 9.083 -6.788 1.00 94.00 463 THR A CA 1
ATOM 3538 C C . THR A 1 463 ? -3.362 8.426 -5.652 1.00 94.00 463 THR A C 1
ATOM 3540 O O . THR A 1 463 ? -2.881 7.292 -5.745 1.00 94.00 463 THR A O 1
ATOM 3543 N N . VAL A 1 464 ? -3.208 9.165 -4.559 1.00 91.81 464 VAL A N 1
ATOM 3544 C CA . VAL A 1 464 ? -2.497 8.744 -3.352 1.00 91.81 464 VAL A CA 1
ATOM 3545 C C . VAL A 1 464 ? -3.191 7.572 -2.662 1.00 91.81 464 VAL A C 1
ATOM 3547 O O . VAL A 1 464 ? -4.409 7.444 -2.679 1.00 91.81 464 VAL A O 1
ATOM 3550 N N . HIS A 1 465 ? -2.415 6.721 -1.993 1.00 89.56 465 HIS A N 1
ATOM 3551 C CA . HIS A 1 465 ? -2.958 5.585 -1.237 1.00 89.56 465 HIS A CA 1
ATOM 3552 C C . HIS A 1 465 ? -3.087 5.815 0.277 1.00 89.56 465 HIS A C 1
ATOM 3554 O O . HIS A 1 465 ? -3.764 5.051 0.972 1.00 89.56 465 HIS A O 1
ATOM 3560 N N . GLY A 1 466 ? -2.409 6.848 0.782 1.00 89.44 466 GLY A N 1
ATOM 3561 C CA . GLY A 1 466 ? -2.370 7.236 2.185 1.00 89.44 466 GLY A CA 1
ATOM 3562 C C . GLY A 1 466 ? -1.476 8.457 2.398 1.00 89.44 466 GLY A C 1
ATOM 3563 O O . GLY A 1 466 ? -0.914 9.008 1.452 1.00 89.44 466 GLY A O 1
ATOM 3564 N N . ALA A 1 467 ? -1.316 8.883 3.652 1.00 83.38 467 ALA A N 1
ATOM 3565 C CA . ALA A 1 467 ? -0.575 10.109 3.965 1.00 83.38 467 ALA A CA 1
ATOM 3566 C C . ALA A 1 467 ? 0.945 10.000 3.722 1.00 83.38 467 ALA A C 1
ATOM 3568 O O . ALA A 1 467 ? 1.610 10.991 3.427 1.00 83.38 467 ALA A O 1
ATOM 3569 N N . GLY A 1 468 ? 1.501 8.795 3.853 1.00 83.19 468 GLY A N 1
ATOM 3570 C CA . GLY 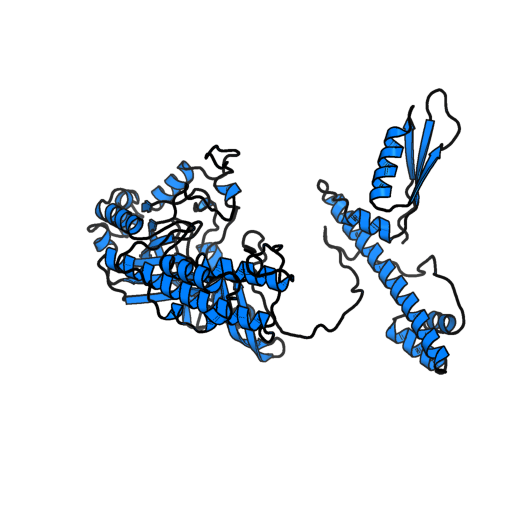A 1 468 ? 2.931 8.526 3.713 1.00 83.19 468 GLY A CA 1
ATOM 3571 C C . GLY A 1 468 ? 3.804 9.049 4.862 1.00 83.19 468 GLY A C 1
ATOM 3572 O O . GLY A 1 468 ? 3.402 9.880 5.684 1.00 83.19 468 GLY A O 1
ATOM 3573 N N . ARG A 1 469 ? 5.000 8.467 4.982 1.00 83.62 469 ARG A N 1
ATOM 3574 C CA . ARG A 1 469 ? 5.864 8.613 6.160 1.00 83.62 469 ARG A CA 1
ATOM 3575 C C . ARG A 1 469 ? 6.775 9.830 6.043 1.00 83.62 469 ARG A C 1
ATOM 3577 O O . ARG A 1 469 ? 7.320 10.102 4.984 1.00 83.62 469 ARG A O 1
ATOM 3584 N N . VAL A 1 470 ? 7.026 10.498 7.167 1.00 84.62 470 VAL A N 1
ATOM 3585 C CA . VAL A 1 470 ? 8.033 11.573 7.279 1.00 84.62 470 VAL A CA 1
ATOM 3586 C C . VAL A 1 470 ? 9.334 11.103 7.935 1.00 84.62 470 VAL A C 1
ATOM 3588 O O . VAL A 1 470 ? 10.308 11.851 7.999 1.00 84.62 470 VAL A O 1
ATOM 3591 N N . MET A 1 471 ? 9.365 9.873 8.461 1.00 81.69 471 MET A N 1
ATOM 3592 C CA . MET A 1 471 ? 10.563 9.272 9.050 1.00 81.69 471 MET A CA 1
ATOM 3593 C C . MET A 1 471 ? 10.541 7.737 9.009 1.00 81.69 471 MET A C 1
ATOM 3595 O O . MET A 1 471 ? 9.485 7.099 8.939 1.00 81.69 471 MET A O 1
ATOM 3599 N N . SER A 1 472 ? 11.724 7.123 9.097 1.00 82.81 472 SER A N 1
ATOM 3600 C CA . SER A 1 472 ? 11.863 5.663 9.140 1.00 82.81 472 SER A CA 1
ATOM 3601 C C . SER A 1 472 ? 11.284 5.062 10.428 1.00 82.81 472 SER A C 1
ATOM 3603 O O . SER A 1 472 ? 11.167 5.739 11.450 1.00 82.81 472 SER A O 1
ATOM 3605 N N . ARG A 1 473 ? 10.956 3.765 10.396 1.00 83.25 473 ARG A N 1
ATOM 3606 C CA . ARG A 1 473 ? 10.467 3.015 11.571 1.00 83.25 473 ARG A CA 1
ATOM 3607 C C . ARG A 1 473 ? 11.450 3.074 12.740 1.00 83.25 473 ARG A C 1
ATOM 3609 O O . ARG A 1 473 ? 11.064 3.371 13.864 1.00 83.25 473 ARG A O 1
ATOM 3616 N N . THR A 1 474 ? 12.738 2.901 12.448 1.00 83.62 474 THR A N 1
ATOM 3617 C CA . THR A 1 474 ? 13.818 2.994 13.439 1.00 83.62 474 THR A CA 1
ATOM 3618 C C . THR A 1 474 ? 13.975 4.408 13.995 1.00 83.62 474 THR A C 1
ATOM 3620 O O . THR A 1 474 ? 14.275 4.564 15.173 1.00 83.62 474 THR A O 1
ATOM 3623 N N . ALA A 1 475 ? 13.767 5.453 13.186 1.00 86.19 475 ALA A N 1
ATOM 3624 C CA . ALA A 1 475 ? 13.785 6.828 13.685 1.00 86.19 475 ALA A CA 1
ATOM 3625 C C . ALA A 1 475 ? 12.588 7.115 14.609 1.00 86.19 475 ALA A C 1
ATOM 3627 O O . ALA A 1 475 ? 12.744 7.820 15.604 1.00 86.19 475 ALA A O 1
ATOM 3628 N N . ALA A 1 476 ? 11.420 6.547 14.302 1.00 87.44 476 ALA A N 1
ATOM 3629 C CA . ALA A 1 476 ? 10.202 6.687 15.091 1.00 87.44 476 ALA A CA 1
ATOM 3630 C C . ALA A 1 476 ? 10.284 5.939 16.438 1.00 87.44 476 ALA A C 1
ATOM 3632 O O . ALA A 1 476 ? 10.227 6.583 17.484 1.00 87.44 476 ALA A O 1
ATOM 3633 N N . ALA A 1 477 ? 10.495 4.617 16.420 1.00 86.12 477 ALA A N 1
ATOM 3634 C CA . ALA A 1 477 ? 10.478 3.756 17.614 1.00 86.12 477 ALA A CA 1
ATOM 3635 C C . ALA A 1 477 ? 11.833 3.594 18.323 1.00 86.12 477 ALA A C 1
ATOM 3637 O O . ALA A 1 477 ? 11.895 3.113 19.458 1.00 86.12 477 ALA A O 1
ATOM 3638 N N . GLY A 1 478 ? 12.926 3.976 17.665 1.00 85.00 478 GLY A N 1
ATOM 3639 C CA . GLY A 1 478 ? 14.280 3.698 18.128 1.00 85.00 478 GLY A CA 1
ATOM 3640 C C . GLY A 1 478 ? 14.775 2.326 17.681 1.00 85.00 478 GLY A C 1
ATOM 3641 O O . GLY A 1 478 ? 14.083 1.564 17.005 1.00 85.00 478 GLY A O 1
ATOM 3642 N N . LYS A 1 479 ? 16.012 2.000 18.056 1.00 82.94 479 LYS A N 1
ATOM 3643 C CA . LYS A 1 479 ? 16.630 0.709 17.746 1.00 82.94 479 LYS A CA 1
ATOM 3644 C C . LYS A 1 479 ? 16.602 -0.164 18.990 1.00 82.94 479 LYS A C 1
ATOM 3646 O O . LYS A 1 479 ? 17.044 0.267 20.053 1.00 82.94 479 LYS A O 1
ATOM 3651 N N . ARG A 1 480 ? 16.132 -1.401 18.859 1.00 78.69 480 ARG A N 1
ATOM 3652 C CA . ARG A 1 480 ? 16.194 -2.425 19.910 1.00 78.69 480 ARG A CA 1
ATOM 3653 C C . ARG A 1 480 ? 17.044 -3.596 19.429 1.00 78.69 480 ARG A C 1
ATOM 3655 O O . ARG A 1 480 ? 17.212 -3.784 18.229 1.00 78.69 480 ARG A O 1
ATOM 3662 N N . ASN A 1 481 ? 17.640 -4.345 20.350 1.00 75.62 481 ASN A N 1
ATOM 3663 C CA . ASN A 1 481 ? 18.269 -5.622 20.014 1.00 75.62 481 ASN A CA 1
ATOM 3664 C C . ASN A 1 481 ? 17.255 -6.775 20.116 1.00 75.62 481 ASN A C 1
ATOM 3666 O O . ASN A 1 481 ? 16.162 -6.597 20.651 1.00 75.62 481 ASN A O 1
ATOM 3670 N N . ARG A 1 482 ? 17.652 -7.983 19.693 1.00 67.12 482 ARG A N 1
ATOM 3671 C CA . ARG A 1 482 ? 16.817 -9.202 19.764 1.00 67.12 482 ARG A CA 1
ATOM 3672 C C . ARG A 1 482 ? 16.331 -9.575 21.177 1.00 67.12 482 ARG A C 1
ATOM 3674 O O . ARG A 1 482 ? 15.441 -10.399 21.314 1.00 67.12 482 ARG A O 1
ATOM 3681 N N . ARG A 1 483 ? 16.910 -8.989 22.235 1.00 66.94 483 ARG A N 1
ATOM 3682 C CA . ARG A 1 483 ? 16.491 -9.169 23.641 1.00 66.94 483 ARG A CA 1
ATOM 3683 C C . ARG A 1 483 ? 15.602 -8.021 24.144 1.00 66.94 483 ARG A C 1
ATOM 3685 O O . ARG A 1 483 ? 15.406 -7.889 25.346 1.00 66.94 483 ARG A O 1
ATOM 3692 N N . GLY A 1 484 ? 15.131 -7.146 23.253 1.00 68.44 484 GLY A N 1
ATOM 3693 C CA . GLY A 1 484 ? 14.279 -6.000 23.578 1.00 68.44 484 GLY A CA 1
ATOM 3694 C C . GLY A 1 484 ? 15.004 -4.805 24.208 1.00 68.44 484 GLY A C 1
ATOM 3695 O O . GLY A 1 484 ? 14.366 -3.790 24.485 1.00 68.44 484 GLY A O 1
ATOM 3696 N N . LYS A 1 485 ? 16.330 -4.866 24.409 1.00 75.06 485 LYS A N 1
ATOM 3697 C CA . LYS A 1 485 ? 17.097 -3.748 24.979 1.00 75.06 485 LYS A CA 1
ATOM 3698 C C . LYS A 1 485 ? 17.160 -2.603 23.973 1.00 75.06 485 LYS A C 1
ATOM 3700 O O . LYS A 1 485 ? 17.620 -2.794 22.846 1.00 75.06 485 LYS A O 1
ATOM 3705 N N . VAL A 1 486 ? 16.760 -1.413 24.411 1.00 78.94 486 VAL A N 1
ATOM 3706 C CA . VAL A 1 486 ? 16.873 -0.176 23.633 1.00 78.94 486 VAL A CA 1
ATOM 3707 C C . VAL A 1 486 ? 18.355 0.155 23.430 1.00 78.94 486 VAL A C 1
ATOM 3709 O O . VAL A 1 486 ? 19.098 0.354 24.388 1.00 78.94 486 VAL A O 1
ATOM 3712 N N . LEU A 1 487 ? 18.784 0.164 22.170 1.00 81.94 487 LEU A N 1
ATOM 3713 C CA . LEU A 1 487 ? 20.110 0.593 21.725 1.00 81.94 487 LEU A CA 1
ATOM 3714 C C . LEU A 1 487 ? 20.141 2.102 21.473 1.00 81.94 487 LEU A C 1
ATOM 3716 O O . LEU A 1 487 ? 21.141 2.753 21.757 1.00 81.94 487 LEU A O 1
ATOM 3720 N N . SER A 1 488 ? 19.044 2.655 20.958 1.00 84.31 488 SER A N 1
ATOM 3721 C CA . SER A 1 488 ? 18.848 4.095 20.805 1.00 84.31 488 SER A CA 1
ATOM 3722 C C . SER A 1 488 ? 17.364 4.431 20.961 1.00 84.31 488 SER A C 1
ATOM 3724 O O . SER A 1 488 ? 16.534 3.692 20.421 1.00 84.31 488 SER A O 1
ATOM 3726 N N . PRO A 1 489 ? 17.007 5.514 21.673 1.00 86.44 489 PRO A N 1
ATOM 3727 C CA . PRO A 1 489 ? 15.617 5.934 21.789 1.00 86.44 489 PRO A CA 1
ATOM 3728 C C . PRO A 1 489 ? 15.065 6.390 20.432 1.00 86.44 489 PRO A C 1
ATOM 3730 O O . PRO A 1 489 ? 15.813 6.842 19.561 1.00 86.44 489 PRO A O 1
ATOM 3733 N N . GLY A 1 490 ? 13.754 6.243 20.257 1.00 90.38 490 GLY A N 1
ATOM 3734 C CA . GLY A 1 490 ? 13.023 6.799 19.123 1.00 90.38 490 GLY A CA 1
ATOM 3735 C C . GLY A 1 490 ? 12.709 8.280 19.307 1.00 90.38 490 GLY A C 1
ATOM 3736 O O . GLY A 1 490 ? 12.851 8.826 20.401 1.00 90.38 490 GLY A O 1
ATOM 3737 N N . ARG A 1 491 ? 12.266 8.933 18.231 1.00 91.06 491 ARG A N 1
ATOM 3738 C CA . ARG A 1 491 ? 11.769 10.318 18.269 1.00 91.06 491 ARG A CA 1
ATOM 3739 C C . ARG A 1 491 ? 10.351 10.429 18.825 1.00 91.06 491 ARG A C 1
ATOM 3741 O O . ARG A 1 491 ? 9.943 11.528 19.185 1.00 91.06 491 ARG A O 1
ATOM 3748 N N . ILE A 1 492 ? 9.607 9.325 18.857 1.00 91.81 492 ILE A N 1
ATOM 3749 C CA . ILE A 1 492 ? 8.226 9.278 19.337 1.00 91.81 492 ILE A CA 1
ATOM 3750 C C . ILE A 1 492 ? 8.208 8.507 20.653 1.00 91.81 492 ILE A C 1
ATOM 3752 O O . ILE A 1 492 ? 8.732 7.395 20.730 1.00 91.81 492 ILE A O 1
ATOM 3756 N N . SER A 1 493 ? 7.617 9.101 21.689 1.00 92.19 493 SER A N 1
ATOM 3757 C CA . SER A 1 493 ? 7.421 8.446 22.982 1.00 92.19 493 SER A CA 1
ATOM 3758 C C . SER A 1 493 ? 6.019 7.844 23.102 1.00 92.19 493 SER A C 1
ATOM 3760 O O . SER A 1 493 ? 5.096 8.217 22.370 1.00 92.19 493 SER A O 1
ATOM 3762 N N . GLN A 1 494 ? 5.840 6.929 24.057 1.00 90.81 494 GLN A N 1
ATOM 3763 C CA . GLN A 1 494 ? 4.525 6.356 24.347 1.00 90.81 494 GLN A CA 1
ATOM 3764 C C . GLN A 1 494 ? 3.539 7.436 24.795 1.00 90.81 494 GLN A C 1
ATOM 3766 O O . GLN A 1 494 ? 2.383 7.416 24.389 1.00 90.81 494 GLN A O 1
ATOM 3771 N N . GLU A 1 495 ? 3.996 8.422 25.562 1.00 93.81 495 GLU A N 1
ATOM 3772 C CA . GLU A 1 495 ? 3.182 9.548 26.018 1.00 93.81 495 GLU A CA 1
ATOM 3773 C C . GLU A 1 495 ? 2.692 10.387 24.836 1.00 93.81 495 GLU A C 1
ATOM 3775 O O . GLU A 1 495 ? 1.525 10.768 24.812 1.00 93.81 495 GLU A O 1
ATOM 3780 N N . MET A 1 496 ? 3.538 10.629 23.825 1.00 93.81 496 MET A N 1
ATOM 3781 C CA . MET A 1 496 ? 3.127 11.343 22.610 1.00 93.81 496 MET A CA 1
ATOM 3782 C C . MET A 1 496 ? 2.017 10.591 21.868 1.00 93.81 496 MET A C 1
ATOM 3784 O O . MET A 1 496 ? 1.038 11.207 21.442 1.00 93.81 496 MET A O 1
ATOM 3788 N N . LEU A 1 497 ? 2.148 9.268 21.725 1.00 92.62 497 LEU A N 1
ATOM 3789 C CA . LEU A 1 497 ? 1.117 8.427 21.114 1.00 92.62 497 LEU A CA 1
ATOM 3790 C C . LEU A 1 497 ? -0.182 8.460 21.934 1.00 92.62 497 LEU A C 1
ATOM 3792 O O . LEU A 1 497 ? -1.243 8.739 21.384 1.00 92.62 497 LEU A O 1
ATOM 3796 N N . GLN A 1 498 ? -0.107 8.253 23.250 1.00 92.38 498 GLN A N 1
ATOM 3797 C CA . GLN A 1 498 ? -1.284 8.261 24.125 1.00 92.38 498 GLN A CA 1
ATOM 3798 C C . GLN A 1 498 ? -1.986 9.622 24.153 1.00 92.38 498 GLN A C 1
ATOM 3800 O O . GLN A 1 498 ? -3.212 9.682 24.129 1.00 92.38 498 GLN A O 1
ATOM 3805 N N . GLN A 1 499 ? -1.237 10.726 24.132 1.00 93.62 499 GLN A N 1
ATOM 3806 C CA . GLN A 1 499 ? -1.812 12.066 24.007 1.00 93.62 499 GLN A CA 1
ATOM 3807 C C . GLN A 1 499 ? -2.547 12.250 22.677 1.00 93.62 499 GLN A C 1
ATOM 3809 O O . GLN A 1 499 ? -3.601 12.882 22.650 1.00 93.62 499 GLN A O 1
ATOM 3814 N N . TRP A 1 500 ? -2.013 11.709 21.578 1.00 93.88 500 TRP A N 1
ATOM 3815 C CA . TRP A 1 500 ? -2.678 11.753 20.276 1.00 93.88 500 TRP A CA 1
ATOM 3816 C C . TRP A 1 500 ? -3.991 10.967 20.292 1.00 93.88 500 TRP A C 1
ATOM 3818 O O . TRP A 1 500 ? -5.046 11.520 19.979 1.00 93.88 500 TRP A O 1
ATOM 3828 N N . LEU A 1 501 ? -3.935 9.703 20.722 1.00 93.62 501 LEU A N 1
ATOM 3829 C CA . LEU A 1 501 ? -5.099 8.819 20.819 1.00 93.62 501 LEU A CA 1
ATOM 3830 C C . LEU A 1 501 ? -6.156 9.386 21.769 1.00 93.62 501 LEU A C 1
ATOM 3832 O O . LEU A 1 501 ? -7.335 9.384 21.435 1.00 93.62 501 LEU A O 1
ATOM 3836 N N . GLY A 1 502 ? -5.742 9.944 22.909 1.00 92.06 502 GLY A N 1
ATOM 3837 C CA . GLY A 1 502 ? -6.636 10.572 23.880 1.00 92.06 502 GLY A CA 1
ATOM 3838 C C . GLY A 1 502 ? -7.331 11.821 23.337 1.00 92.06 502 GLY A C 1
ATOM 3839 O O . GLY A 1 502 ? -8.523 11.996 23.561 1.00 92.06 502 GLY A O 1
ATOM 3840 N N . LYS A 1 503 ? -6.628 12.664 22.566 1.00 92.12 503 LYS A N 1
ATOM 3841 C CA . LYS A 1 503 ? -7.237 13.828 21.891 1.00 92.12 503 LYS A CA 1
ATOM 3842 C C . LYS A 1 503 ? -8.231 13.419 20.807 1.00 92.12 503 LYS A C 1
ATOM 3844 O O . LYS A 1 503 ? -9.207 14.124 20.572 1.00 92.12 503 LYS A O 1
ATOM 3849 N N . ARG A 1 504 ? -7.967 12.308 20.121 1.00 91.94 504 ARG A N 1
ATOM 3850 C CA . ARG A 1 504 ? -8.801 11.811 19.019 1.00 91.94 504 ARG A CA 1
ATOM 3851 C C . ARG A 1 504 ? -9.912 10.870 19.497 1.00 91.94 504 ARG A C 1
ATOM 3853 O O . ARG A 1 504 ? -10.894 10.704 18.784 1.00 91.94 504 ARG A O 1
ATOM 3860 N N . GLY A 1 505 ? -9.808 10.323 20.704 1.00 92.25 505 GLY A N 1
ATOM 3861 C CA . GLY A 1 505 ? -10.781 9.384 21.260 1.00 92.25 505 GLY A CA 1
ATOM 3862 C C . GLY A 1 505 ? -10.745 8.047 20.537 1.00 92.25 505 GLY A C 1
ATOM 3863 O O . GLY A 1 505 ? -11.788 7.555 20.142 1.00 92.25 505 GLY A O 1
ATOM 3864 N N . VAL A 1 506 ? -9.552 7.496 20.316 1.00 95.19 506 VAL A N 1
ATOM 3865 C CA . VAL A 1 506 ? -9.362 6.258 19.547 1.00 95.19 506 VAL A CA 1
ATOM 3866 C C . VAL A 1 506 ? -9.026 5.107 20.487 1.00 95.19 506 VAL A C 1
ATOM 3868 O O . VAL A 1 506 ? -8.117 5.219 21.313 1.00 95.19 506 VAL A O 1
ATOM 3871 N N . ILE A 1 507 ? -9.727 3.986 20.335 1.00 96.56 507 ILE A N 1
ATOM 3872 C CA . ILE A 1 507 ? -9.443 2.735 21.038 1.00 96.56 507 ILE A CA 1
ATOM 3873 C C . ILE A 1 507 ? -8.432 1.941 20.211 1.00 96.56 507 ILE A C 1
ATOM 3875 O O . ILE A 1 507 ? -8.778 1.360 19.188 1.00 96.56 507 ILE A O 1
ATOM 3879 N N . LEU A 1 508 ? -7.177 1.906 20.657 1.00 95.50 508 LEU A N 1
ATOM 3880 C CA . LEU A 1 508 ? -6.116 1.140 20.000 1.00 95.50 508 LEU A CA 1
ATOM 3881 C C . LEU A 1 508 ? -5.915 -0.220 20.686 1.00 95.50 508 LEU A C 1
ATOM 3883 O O . LEU A 1 508 ? -5.799 -0.296 21.914 1.00 95.50 508 LEU A O 1
ATOM 3887 N N . ARG A 1 509 ? -5.817 -1.287 19.889 1.00 95.06 509 ARG A N 1
ATOM 3888 C CA . ARG A 1 509 ? -5.315 -2.610 20.280 1.00 95.06 509 ARG A CA 1
ATOM 3889 C C . ARG A 1 509 ? -4.081 -2.953 19.451 1.00 95.06 509 ARG A C 1
ATOM 3891 O O . ARG A 1 509 ? -4.098 -2.878 18.225 1.00 95.06 509 ARG A O 1
ATOM 3898 N N . GLY A 1 510 ? -2.997 -3.312 20.135 1.00 91.75 510 GLY A N 1
ATOM 3899 C CA . GLY A 1 510 ? -1.681 -3.454 19.511 1.00 91.75 510 GLY A CA 1
ATOM 3900 C C . GLY A 1 510 ? -1.063 -2.099 19.155 1.00 91.75 510 GLY A C 1
ATOM 3901 O O . GLY A 1 510 ? -1.175 -1.147 19.925 1.00 91.75 510 GLY A O 1
ATOM 3902 N N . GLY A 1 511 ? -0.386 -2.031 18.009 1.00 86.19 511 GLY A N 1
ATOM 3903 C CA . GLY A 1 511 ? 0.282 -0.829 17.518 1.00 86.19 511 GLY A CA 1
ATOM 3904 C C . GLY A 1 511 ? 1.669 -0.619 18.130 1.00 86.19 511 GLY A C 1
ATOM 3905 O O . GLY A 1 511 ? 1.905 -0.832 19.322 1.00 86.19 511 GLY A O 1
ATOM 3906 N N . GLY A 1 512 ? 2.613 -0.205 17.287 1.00 87.44 512 GLY A N 1
ATOM 3907 C CA . GLY A 1 512 ? 3.973 0.154 17.677 1.00 87.44 512 GLY A CA 1
ATOM 3908 C C . GLY A 1 512 ? 4.254 1.641 17.479 1.00 87.44 512 GLY A C 1
ATOM 3909 O O . GLY A 1 512 ? 3.633 2.311 16.654 1.00 87.44 512 GLY A O 1
ATOM 3910 N N . LEU A 1 513 ? 5.239 2.166 18.214 1.00 88.88 513 LEU A N 1
ATOM 3911 C CA . LEU A 1 513 ? 5.702 3.554 18.057 1.00 88.88 513 LEU A CA 1
ATOM 3912 C C . LEU A 1 513 ? 6.246 3.845 16.653 1.00 88.88 513 LEU A C 1
ATOM 3914 O O . LEU A 1 513 ? 6.348 5.000 16.254 1.00 88.88 513 LEU A O 1
ATOM 3918 N N . ASP A 1 514 ? 6.615 2.808 15.906 1.00 85.06 514 ASP A N 1
ATOM 3919 C CA . ASP A 1 514 ? 7.120 2.911 14.546 1.00 85.06 514 ASP A CA 1
ATOM 3920 C C . ASP A 1 514 ? 6.033 3.293 13.540 1.00 85.06 514 ASP A C 1
ATOM 3922 O O . ASP A 1 514 ? 6.363 3.836 12.484 1.00 85.06 514 ASP A O 1
ATOM 3926 N N . GLU A 1 515 ? 4.767 3.066 13.885 1.00 89.38 515 GLU A N 1
ATOM 3927 C CA . GLU A 1 515 ? 3.591 3.357 13.062 1.00 89.38 515 GLU A CA 1
ATOM 3928 C C . GLU A 1 515 ? 2.701 4.456 13.672 1.00 89.38 515 GLU A C 1
ATOM 3930 O O . GLU A 1 515 ? 1.624 4.748 13.157 1.00 89.38 515 GLU A O 1
ATOM 3935 N N . ALA A 1 516 ? 3.166 5.098 14.750 1.00 90.38 516 ALA A N 1
ATOM 3936 C CA . ALA A 1 516 ? 2.470 6.193 15.415 1.00 90.38 516 ALA A CA 1
ATOM 3937 C C . ALA A 1 516 ? 2.191 7.371 14.457 1.00 90.38 516 ALA A C 1
ATOM 3939 O O . ALA A 1 516 ? 3.013 7.652 13.576 1.00 90.38 516 ALA A O 1
ATOM 3940 N N . PRO A 1 517 ? 1.092 8.125 14.648 1.00 91.19 517 PRO A N 1
ATOM 3941 C CA . PRO A 1 517 ? 0.669 9.155 13.703 1.00 91.19 517 PRO A CA 1
ATOM 3942 C C . PRO A 1 517 ? 1.712 10.249 13.467 1.00 91.19 517 PRO A C 1
ATOM 3944 O O . PRO A 1 517 ? 1.859 10.754 12.357 1.00 91.19 517 PRO A O 1
ATOM 3947 N N . GLN A 1 518 ? 2.548 10.554 14.459 1.00 91.56 518 GLN A N 1
ATOM 3948 C CA . GLN A 1 518 ? 3.640 11.520 14.324 1.00 91.56 518 GLN A CA 1
ATOM 3949 C C . GLN A 1 518 ? 4.717 11.098 13.304 1.00 91.56 518 GLN A C 1
ATOM 3951 O O . GLN A 1 518 ? 5.509 11.936 12.873 1.00 91.56 518 GLN A O 1
ATOM 3956 N N . ALA A 1 519 ? 4.760 9.825 12.897 1.00 87.94 519 ALA A N 1
ATOM 3957 C CA . ALA A 1 519 ? 5.645 9.335 11.843 1.00 87.94 519 ALA A CA 1
ATOM 3958 C C . ALA A 1 519 ? 5.111 9.602 10.422 1.00 87.94 519 ALA A C 1
ATOM 3960 O O . ALA A 1 519 ? 5.817 9.311 9.451 1.00 87.94 519 ALA A O 1
ATOM 3961 N N . TYR A 1 520 ? 3.906 10.168 10.290 1.00 88.69 520 TYR A N 1
ATOM 3962 C CA . TYR A 1 520 ? 3.180 10.348 9.033 1.00 88.69 520 TYR A CA 1
ATOM 3963 C C . TYR A 1 520 ? 2.835 11.808 8.732 1.00 88.69 520 TYR A C 1
ATOM 3965 O O . TYR A 1 520 ? 2.594 12.620 9.635 1.00 88.69 520 TYR A O 1
ATOM 3973 N N . ARG A 1 521 ? 2.742 12.133 7.434 1.00 88.94 521 ARG A N 1
ATOM 3974 C CA . ARG A 1 521 ? 2.150 13.397 6.969 1.00 88.94 521 ARG A CA 1
ATOM 3975 C C . ARG A 1 521 ? 0.675 13.456 7.385 1.00 88.94 521 ARG A C 1
ATOM 3977 O O . ARG A 1 521 ? 0.082 12.467 7.804 1.00 88.94 521 ARG A O 1
ATOM 3984 N N . ARG A 1 522 ? 0.071 14.637 7.290 1.00 88.81 522 ARG A N 1
ATOM 3985 C CA . ARG A 1 522 ? -1.365 14.808 7.542 1.00 88.81 522 ARG A CA 1
ATOM 3986 C C . ARG A 1 522 ? -2.121 14.548 6.243 1.00 88.81 522 ARG A C 1
ATOM 3988 O O . ARG A 1 522 ? -1.849 15.236 5.262 1.00 88.81 522 ARG A O 1
ATOM 3995 N N . LEU A 1 523 ? -3.055 13.596 6.250 1.00 90.25 523 LEU A N 1
ATOM 3996 C CA . LEU A 1 523 ? -3.802 13.205 5.050 1.00 90.25 523 LEU A CA 1
ATOM 3997 C C . LEU A 1 523 ? -4.504 14.385 4.348 1.00 90.25 523 LEU A C 1
ATOM 3999 O O . LEU A 1 523 ? -4.333 14.489 3.137 1.00 90.25 523 LEU A O 1
ATOM 4003 N N . PRO A 1 524 ? -5.172 15.331 5.046 1.00 91.19 524 PRO A N 1
ATOM 4004 C CA . PRO A 1 524 ? -5.823 16.463 4.381 1.00 91.19 524 PRO A CA 1
ATOM 4005 C C . PRO A 1 524 ? -4.887 17.274 3.477 1.00 91.19 524 PRO A C 1
ATOM 4007 O O . PRO A 1 524 ? -5.255 17.624 2.366 1.00 91.19 524 PRO A O 1
ATOM 4010 N N . ARG A 1 525 ? -3.637 17.492 3.906 1.00 89.69 525 ARG A N 1
ATOM 4011 C CA . ARG A 1 525 ? -2.633 18.220 3.114 1.00 89.69 525 ARG A CA 1
ATOM 4012 C C . ARG A 1 525 ? -2.163 17.434 1.887 1.00 89.69 525 ARG A C 1
ATOM 4014 O O . ARG A 1 525 ? -1.750 18.020 0.896 1.00 89.69 525 ARG A O 1
ATOM 4021 N N . VAL A 1 526 ? -2.160 16.105 1.973 1.00 89.75 526 VAL A N 1
ATOM 4022 C CA . VAL A 1 526 ? -1.804 15.234 0.844 1.00 89.75 526 VAL A CA 1
ATOM 4023 C C . VAL A 1 526 ? -2.936 15.218 -0.185 1.00 89.75 526 VAL A C 1
ATOM 4025 O O . VAL A 1 526 ? -2.663 15.283 -1.377 1.00 89.75 526 VAL A O 1
ATOM 4028 N N . LEU A 1 527 ? -4.188 15.189 0.279 1.00 91.38 527 LEU A N 1
ATOM 4029 C CA . LEU A 1 527 ? -5.373 15.266 -0.576 1.00 91.38 527 LEU A CA 1
ATOM 4030 C C . LEU A 1 527 ? -5.508 16.637 -1.248 1.00 91.38 527 LEU A C 1
ATOM 4032 O O . LEU A 1 527 ? -5.820 16.692 -2.428 1.00 91.38 527 LEU A O 1
ATOM 4036 N N . GLU A 1 528 ? -5.199 17.729 -0.545 1.00 90.75 528 GLU A N 1
ATOM 4037 C CA . GLU A 1 528 ? -5.188 19.085 -1.115 1.00 90.75 528 GLU A CA 1
ATOM 4038 C C . GLU A 1 528 ? -4.268 19.186 -2.344 1.00 90.75 528 GLU A C 1
ATOM 4040 O O . GLU A 1 528 ? -4.620 19.817 -3.335 1.00 90.75 528 GLU A O 1
ATOM 4045 N N . ALA A 1 529 ? -3.127 18.489 -2.329 1.00 89.25 529 ALA A N 1
ATOM 4046 C CA . ALA A 1 529 ? -2.203 18.451 -3.461 1.00 89.25 529 ALA A CA 1
ATOM 4047 C C . ALA A 1 529 ? -2.738 17.680 -4.685 1.00 89.25 529 ALA A C 1
ATOM 4049 O O . ALA A 1 529 ? -2.144 17.771 -5.754 1.00 89.25 529 ALA A O 1
ATOM 4050 N N . GLN A 1 530 ? -3.819 16.905 -4.543 1.00 90.00 530 GLN A N 1
ATOM 4051 C CA . GLN A 1 530 ? -4.506 16.276 -5.677 1.00 90.00 530 GLN A CA 1
ATOM 4052 C C . GLN A 1 530 ? -5.458 17.253 -6.384 1.00 90.00 530 GLN A C 1
ATOM 4054 O O . GLN A 1 530 ? -5.882 16.978 -7.506 1.00 90.00 530 GLN A O 1
ATOM 4059 N N . GLY A 1 531 ? -5.790 18.385 -5.751 1.00 91.75 531 GLY A N 1
ATOM 4060 C CA . GLY A 1 531 ? -6.739 19.356 -6.286 1.00 91.75 531 GLY A CA 1
ATOM 4061 C C . GLY A 1 531 ? -8.077 18.711 -6.649 1.00 91.75 531 GLY A C 1
ATOM 4062 O O . GLY A 1 531 ? -8.560 17.809 -5.966 1.00 91.75 531 GLY A O 1
ATOM 4063 N N . GLU A 1 532 ? -8.654 19.151 -7.762 1.00 95.50 532 GLU A N 1
ATOM 4064 C CA . GLU A 1 532 ? -9.967 18.699 -8.233 1.00 95.50 532 GLU A CA 1
ATOM 4065 C C . GLU A 1 532 ? -9.896 17.461 -9.142 1.00 95.50 532 GLU A C 1
ATOM 4067 O O . GLU A 1 532 ? -10.891 17.082 -9.757 1.00 95.50 532 GLU A O 1
ATOM 4072 N N . THR A 1 533 ? -8.744 16.779 -9.209 1.00 96.12 533 THR A N 1
ATOM 4073 C CA . THR A 1 533 ? -8.616 15.495 -9.929 1.00 96.12 533 THR A CA 1
ATOM 4074 C C . THR A 1 533 ? -9.400 14.366 -9.252 1.00 96.12 533 THR A C 1
ATOM 4076 O O . THR A 1 533 ? -9.784 13.391 -9.905 1.00 96.12 533 THR A O 1
ATOM 4079 N N . ILE A 1 534 ? -9.686 14.518 -7.956 1.00 97.06 534 ILE A N 1
ATOM 4080 C CA . ILE A 1 534 ? -10.466 13.601 -7.125 1.00 97.06 534 ILE A CA 1
ATOM 4081 C C . ILE A 1 534 ? -11.537 14.365 -6.341 1.00 97.06 534 ILE A C 1
ATOM 4083 O O . ILE A 1 534 ? -11.458 15.577 -6.159 1.00 97.06 534 ILE A O 1
ATOM 4087 N N . GLN A 1 535 ? -12.536 13.645 -5.840 1.00 97.19 535 GLN A N 1
ATOM 4088 C CA . GLN A 1 535 ? -13.562 14.151 -4.933 1.00 97.19 535 GLN A CA 1
ATOM 4089 C C . GLN A 1 535 ? -13.589 13.294 -3.668 1.00 97.19 535 GLN A C 1
ATOM 4091 O O . GLN A 1 535 ? -13.720 12.074 -3.742 1.00 97.19 535 GLN A O 1
ATOM 4096 N N . VAL A 1 536 ? -13.496 13.917 -2.492 1.00 97.50 536 VAL A N 1
ATOM 4097 C CA . VAL A 1 536 ? -13.703 13.212 -1.218 1.00 97.50 536 VAL A CA 1
ATOM 4098 C C . VAL A 1 536 ? -15.202 12.992 -1.027 1.00 97.50 536 VAL A C 1
ATOM 4100 O O . VAL A 1 536 ? -15.968 13.950 -0.957 1.00 97.50 536 VAL A O 1
ATOM 4103 N N . ARG A 1 537 ? -15.620 11.726 -0.961 1.00 97.81 537 ARG A N 1
ATOM 4104 C CA . ARG A 1 537 ? -17.017 11.320 -0.746 1.00 97.81 537 ARG A CA 1
ATOM 4105 C C . ARG A 1 537 ? -17.354 11.210 0.734 1.00 97.81 537 ARG A C 1
ATOM 4107 O O . ARG A 1 537 ? -18.416 11.667 1.128 1.00 97.81 537 ARG A O 1
ATOM 4114 N N . HIS A 1 538 ? -16.440 10.642 1.521 1.00 98.19 538 HIS A N 1
ATOM 4115 C CA . HIS A 1 538 ? -16.599 10.486 2.967 1.00 98.19 538 HIS A CA 1
ATOM 4116 C C . HIS A 1 538 ? -15.281 10.725 3.693 1.00 98.19 538 HIS A C 1
ATOM 4118 O O . HIS A 1 538 ? -14.224 10.272 3.237 1.00 98.19 538 HIS A O 1
ATOM 4124 N N . THR A 1 539 ? -15.354 11.380 4.850 1.00 97.81 539 THR A N 1
ATOM 4125 C CA . THR A 1 539 ? -14.234 11.467 5.795 1.00 97.81 539 THR A CA 1
ATOM 4126 C C . THR A 1 539 ? -14.474 10.494 6.934 1.00 97.81 539 THR A C 1
ATOM 4128 O O . THR A 1 539 ? -15.472 10.585 7.638 1.00 97.81 539 THR A O 1
ATOM 4131 N N . LEU A 1 540 ? -13.543 9.566 7.123 1.00 98.12 540 LEU A N 1
ATOM 4132 C CA . LEU A 1 540 ? -13.667 8.453 8.051 1.00 98.12 540 LEU A CA 1
ATOM 4133 C C . LEU A 1 540 ? -12.828 8.714 9.303 1.00 98.12 540 LEU A C 1
ATOM 4135 O O . LEU A 1 540 ? -11.597 8.647 9.267 1.00 98.12 540 LEU A O 1
ATOM 4139 N N . ARG A 1 541 ? -13.496 8.982 10.425 1.00 96.75 541 ARG A N 1
ATOM 4140 C CA . ARG A 1 541 ? -12.861 9.154 11.734 1.00 96.75 541 ARG A CA 1
ATOM 4141 C C . ARG A 1 541 ? -12.672 7.797 12.415 1.00 96.75 541 ARG A C 1
ATOM 4143 O O . ARG A 1 541 ? -13.671 7.114 12.638 1.00 96.75 541 ARG A O 1
ATOM 4150 N N . PRO A 1 542 ? -11.450 7.403 12.810 1.00 96.75 542 PRO A N 1
ATOM 4151 C CA . PRO A 1 542 ? -11.232 6.132 13.493 1.00 96.75 542 PRO A CA 1
ATOM 4152 C C . PRO A 1 542 ? -11.849 6.154 14.894 1.00 96.75 542 PRO A C 1
ATOM 4154 O O . PRO A 1 542 ? -11.703 7.130 15.634 1.00 96.75 542 PRO A O 1
ATOM 4157 N N . LEU A 1 543 ? -12.506 5.056 15.259 1.00 97.50 543 LEU A N 1
ATOM 4158 C CA . LEU A 1 543 ? -13.061 4.798 16.589 1.00 97.50 543 LEU A CA 1
ATOM 4159 C C . LEU A 1 543 ? -12.291 3.668 17.277 1.00 97.50 543 LEU A C 1
ATOM 4161 O O . LEU A 1 543 ? -11.837 3.820 18.411 1.00 97.50 543 LEU A O 1
ATOM 4165 N N . ILE A 1 544 ? -12.116 2.552 16.567 1.00 98.00 544 ILE A N 1
ATOM 4166 C CA . ILE A 1 544 ? -11.371 1.371 17.010 1.00 98.00 544 ILE A CA 1
ATOM 4167 C C . ILE A 1 544 ? -10.293 1.082 15.970 1.00 98.00 544 ILE A C 1
ATOM 4169 O O . ILE A 1 544 ? -10.576 1.119 14.779 1.00 98.00 544 ILE A O 1
ATOM 4173 N N . VAL A 1 545 ? -9.081 0.781 16.426 1.00 97.00 545 VAL A N 1
ATOM 4174 C CA . VAL A 1 545 ? -7.925 0.425 15.596 1.00 97.00 545 VAL A CA 1
ATOM 4175 C C . VAL A 1 545 ? -7.306 -0.840 16.179 1.00 97.00 545 VAL A C 1
ATOM 4177 O O . VAL A 1 545 ? -6.936 -0.863 17.354 1.00 97.00 545 VAL A O 1
ATOM 4180 N N . ALA A 1 546 ? -7.165 -1.887 15.373 1.00 96.38 546 ALA A N 1
ATOM 4181 C CA . ALA A 1 546 ? -6.498 -3.130 15.741 1.00 96.38 546 ALA A CA 1
ATOM 4182 C C . ALA A 1 546 ? -5.316 -3.397 14.801 1.00 96.38 546 ALA A C 1
ATOM 4184 O O . ALA A 1 546 ? -5.447 -3.390 13.576 1.00 96.38 546 ALA A O 1
ATOM 4185 N N . MET A 1 547 ? -4.139 -3.619 15.387 1.00 93.94 547 MET A N 1
ATOM 4186 C CA . MET A 1 547 ? -2.875 -3.806 14.672 1.00 93.94 547 MET A CA 1
ATOM 4187 C C . MET A 1 547 ? -1.999 -4.855 15.363 1.00 93.94 547 MET A C 1
ATOM 4189 O O . MET A 1 547 ? -2.217 -5.219 16.518 1.00 93.94 547 MET A O 1
ATOM 4193 N N . ALA A 1 548 ? -0.935 -5.284 14.681 1.00 89.56 548 ALA A N 1
ATOM 4194 C CA . ALA A 1 548 ? 0.149 -6.042 15.303 1.00 89.56 548 ALA A CA 1
ATOM 4195 C C . ALA A 1 548 ? 0.726 -5.315 16.527 1.00 89.56 548 ALA A C 1
ATOM 4197 O O . ALA A 1 548 ? 0.921 -4.097 16.517 1.00 89.56 548 ALA A O 1
ATOM 4198 N N . GLY A 1 549 ? 1.025 -6.065 17.586 1.00 78.88 549 GLY A N 1
ATOM 4199 C CA . GLY A 1 549 ? 1.635 -5.517 18.796 1.00 78.88 549 GLY A CA 1
ATOM 4200 C C . GLY A 1 549 ? 3.112 -5.152 18.605 1.00 78.88 549 GLY A C 1
ATOM 4201 O O . GLY A 1 549 ? 3.828 -5.776 17.827 1.00 78.88 549 GLY A O 1
ATOM 4202 N N . ALA A 1 550 ? 3.609 -4.201 19.403 1.00 63.75 550 ALA A N 1
ATOM 4203 C CA . ALA A 1 550 ? 4.997 -3.713 19.359 1.00 63.75 550 ALA A CA 1
ATOM 4204 C C . ALA A 1 550 ? 6.096 -4.772 19.632 1.00 63.75 550 ALA A C 1
ATOM 4206 O O . ALA A 1 550 ? 7.284 -4.467 19.519 1.00 63.75 550 ALA A O 1
ATOM 4207 N N . GLY A 1 551 ? 5.720 -5.982 20.061 1.00 56.28 551 GLY A N 1
ATOM 4208 C CA . GLY A 1 551 ? 6.626 -7.097 20.359 1.00 56.28 551 GLY A CA 1
ATOM 4209 C C . GLY A 1 551 ? 6.649 -8.204 19.302 1.00 56.28 551 GLY A C 1
ATOM 4210 O O . GLY A 1 551 ? 7.365 -9.187 19.492 1.00 56.28 551 GLY A O 1
ATOM 4211 N N . GLU A 1 552 ? 5.877 -8.092 18.219 1.00 58.62 552 GLU A N 1
ATOM 4212 C CA . GLU A 1 552 ? 5.891 -9.107 17.166 1.00 58.62 552 GLU A CA 1
ATOM 4213 C C . GLU A 1 552 ? 7.171 -9.008 16.329 1.00 58.62 552 GLU A C 1
ATOM 4215 O O . GLU A 1 552 ? 7.444 -8.002 15.678 1.00 58.62 552 GLU A O 1
ATOM 4220 N N . MET A 1 553 ? 7.977 -10.071 16.382 1.00 50.03 553 MET A N 1
ATOM 4221 C CA . MET A 1 553 ? 9.256 -10.173 15.682 1.00 50.03 553 MET A CA 1
ATOM 4222 C C . MET A 1 553 ? 9.033 -10.246 14.164 1.00 50.03 553 MET A C 1
ATOM 4224 O O . MET A 1 553 ? 8.217 -11.043 13.696 1.00 50.03 553 MET A O 1
ATOM 4228 N N . ASP A 1 554 ? 9.780 -9.447 13.398 1.00 51.19 554 ASP A N 1
ATOM 4229 C CA . ASP A 1 554 ? 9.842 -9.538 11.938 1.00 51.19 554 ASP A CA 1
ATOM 4230 C C . ASP A 1 554 ? 10.996 -10.478 11.533 1.00 51.19 554 ASP A C 1
ATOM 4232 O O . ASP A 1 554 ? 12.152 -10.056 11.561 1.00 51.19 554 ASP A O 1
ATOM 4236 N N . PRO A 1 555 ? 10.734 -11.748 11.160 1.00 41.62 555 PRO A N 1
ATOM 4237 C CA . PRO A 1 555 ? 11.787 -12.709 10.827 1.00 41.62 555 PRO A CA 1
ATOM 4238 C C . PRO A 1 555 ? 12.537 -12.384 9.524 1.00 41.62 555 PRO A C 1
ATOM 4240 O O . PRO A 1 555 ? 13.485 -13.093 9.193 1.00 41.62 555 PRO A O 1
ATOM 4243 N N . TYR A 1 556 ? 12.109 -11.368 8.764 1.00 41.28 556 TYR A N 1
ATOM 4244 C CA . TYR A 1 556 ? 12.710 -10.987 7.483 1.00 41.28 556 TYR A CA 1
ATOM 4245 C C . TYR A 1 556 ? 13.542 -9.695 7.560 1.00 41.28 556 TYR A C 1
ATOM 4247 O O . TYR A 1 556 ? 14.296 -9.421 6.627 1.00 41.28 556 TYR A O 1
ATOM 4255 N N . LYS A 1 557 ? 13.442 -8.918 8.651 1.00 35.59 557 LYS A N 1
ATOM 4256 C CA . LYS A 1 557 ? 14.237 -7.693 8.879 1.00 35.59 557 LYS A CA 1
ATOM 4257 C C . LYS A 1 557 ? 15.402 -7.840 9.863 1.00 35.59 557 LYS A C 1
ATOM 4259 O O . LYS A 1 557 ? 16.256 -6.952 9.874 1.00 35.59 557 LYS A O 1
ATOM 4264 N N . ASP A 1 558 ? 15.445 -8.912 10.657 1.00 29.77 558 ASP A N 1
ATOM 4265 C CA . ASP A 1 558 ? 16.422 -9.111 11.746 1.00 29.77 558 ASP A CA 1
ATOM 4266 C C . ASP A 1 558 ? 17.519 -10.152 11.484 1.00 29.77 558 ASP A C 1
ATOM 4268 O O . ASP A 1 558 ? 17.252 -11.225 10.900 1.00 29.77 558 ASP A O 1
#